Protein AF-A0A662LFG0-F1 (afdb_monomer_lite)

Sequence (454 aa):
MDWIDILSYNAMWDIWWRYSYVQKRLPGPRSDDVIPLHHCSAFVATGSATEDGGFVMGQNLWMPYFLIPAHAVFIDITPPKGHRILMEVTAGMIWSGTEWYINDAGLVVAETTLGVGPYQWGGTPSFIRIRKAVQYASSIDEFVSIMLENTNGAYSSDYLIADAKTNEVAILELGSEKWALKRTSDGFLGSCNYPWDESVAEELGAPQGWEHSCYPRYVRWQQLYEQYAGKINCQLGMAFLGDHYDTVEERINPCSHTLCGHVENASGYPHGSMDAKVVNRTMAARMETWARYGHSCGQPFLKEVHAKEHPEYAFPDLIDMIARPWTTFGAVDRFSVTAVGSEGEPLEGMEVVLKSLYTNLTYHMLTGSGGRAHHPAVQRGEYILEVEGPCGVHREFITVEGETHLTVRISSPEEGRLPGRILPWVAALLLVIVSLFAFKKKYIIGRFHPSRQR

Radius of gyration: 26.66 Å; chains: 1; bounding box: 80×74×69 Å

pLDDT: mean 88.91, std 15.44, range [36.12, 98.94]

Foldseek 3Di:
DDVCVLVCVQCVQVVVLVVQQVQVVDPDDGPCNPDPPWKKKKKKAAAQQAQVRWMKIKIFTKDFQLQQVQQPDWDWDDDPDFWIKIEGDRHSHPARVRAFIFTLLLKTKGKGFAARFAFAPPFDGQSVQQSCLRRHDSDPVSSVVSNLHRHRQGRQIFMWMAGLVQSKIKTWRGGRNDIDIDIDNHGMDIDIRARPDPVRCVRRVHDDAPVHLANQQVVVRVVLSVVRRNHDDQVVSLVQCLAQQRSVVRHRDQDCRGSFHDPCSVPVRRMTTAKMKMDTSVQSNQQKIKMKGGGSNQDKDCLVVSCVVCVVNSDPSRDIRGIDDIFMDGFWAKEKEFEAEPVRQGDFQKWKWWQAPPGRDIDIWTQHNRSMTIDHTDGFHKTWIWIDDPQAIDTDIDTDDHNYYYYDYGHHPVVPDDPDDPDPVVVVVVVVVVVVVVVVVVVVVPDDDDDDDD

Secondary structure (DSSP, 8-state):
--HHHHHHHHTHHHHHHHHHHHHTTSSS--GGGTS-----EEEEEEGGGBSSSS-EEEEE-EEEGGGGGGS-EEEEE--SSS--EEEEE-TT-SS-SS-EEEETTSEEEEEEE-------TTSBPHHHHHHHHHHH-SSHHHHHHHHTTTB-S-S-EEEEEEETTT--EEEEEE-SS-EEEEEESSEEEEESS---SHHHHHHHT---GGGSTTHHHHHHHHHHHHHHTTTB-HHHHHHHHT--EETTTTEE--STTSSS-BHHHHHS-SEEE-EEEEEEHHHHHTTEEEEEES-TT-PPB-HHHHHHH-GGG--TT---B-PPPPEEEE-EEEEEEEEE-TTS-B-TT-EEEEEESSSS-EEEEE--TTSEEEEEEEESEEEEEEEEETTEEEEEEEEE-SSEEEEEE---TTTT--SS---THHHHHHHHHHHHHHHHHHHHSS--------

Structure (mmCIF, N/CA/C/O backbone):
data_AF-A0A662LFG0-F1
#
_entry.id   AF-A0A662LFG0-F1
#
loop_
_atom_site.group_PDB
_atom_site.id
_atom_site.type_symbol
_atom_site.label_atom_id
_atom_site.label_alt_id
_atom_site.label_comp_id
_atom_site.label_asym_id
_atom_site.label_entity_id
_atom_site.label_seq_id
_atom_site.pdbx_PDB_ins_code
_atom_site.Cartn_x
_atom_site.Cartn_y
_atom_site.Cartn_z
_atom_site.occupancy
_atom_site.B_iso_or_equiv
_atom_site.auth_seq_id
_atom_site.auth_comp_id
_atom_site.auth_asym_id
_atom_site.auth_atom_id
_atom_site.pdbx_PDB_model_num
ATOM 1 N N . MET A 1 1 ? 15.861 -19.380 16.715 1.00 82.75 1 MET A N 1
ATOM 2 C CA . MET A 1 1 ? 15.470 -17.980 16.523 1.00 82.75 1 MET A CA 1
ATOM 3 C C . MET A 1 1 ? 16.110 -17.147 17.609 1.00 82.75 1 MET A C 1
ATOM 5 O O . MET A 1 1 ? 15.629 -17.137 18.738 1.00 82.75 1 MET A O 1
ATOM 9 N N . ASP A 1 2 ? 17.230 -16.525 17.271 1.00 92.94 2 ASP A N 1
ATOM 10 C CA . ASP A 1 2 ? 17.888 -15.493 18.067 1.00 92.94 2 ASP A CA 1
ATOM 11 C C . ASP A 1 2 ? 17.741 -14.109 17.398 1.00 92.94 2 ASP A C 1
ATOM 13 O O . ASP A 1 2 ? 16.938 -13.924 16.480 1.00 92.94 2 ASP A O 1
ATOM 17 N N . TRP A 1 3 ? 18.471 -13.101 17.882 1.00 92.12 3 TRP A N 1
ATOM 18 C CA . TRP A 1 3 ? 18.386 -11.747 17.329 1.00 92.12 3 TRP A CA 1
ATOM 19 C C . TRP A 1 3 ? 19.004 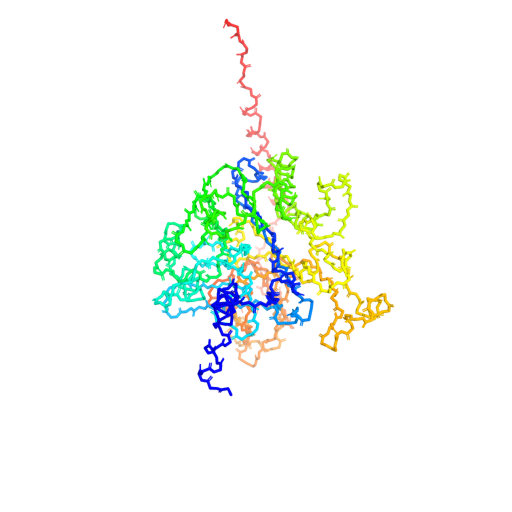-11.624 15.927 1.00 92.12 3 TRP A C 1
ATOM 21 O O . TRP A 1 3 ? 18.597 -10.736 15.177 1.00 92.12 3 TRP A O 1
ATOM 31 N N . ILE A 1 4 ? 19.954 -12.492 15.560 1.00 93.75 4 ILE A N 1
ATOM 32 C CA . ILE A 1 4 ? 20.572 -12.509 14.229 1.00 93.75 4 ILE A CA 1
ATOM 33 C C . ILE A 1 4 ? 19.552 -13.020 13.221 1.00 93.75 4 ILE A C 1
ATOM 35 O O . ILE A 1 4 ? 19.419 -12.423 12.154 1.00 93.75 4 ILE A O 1
ATOM 39 N N . ASP A 1 5 ? 18.797 -14.061 13.580 1.00 92.44 5 ASP A N 1
ATOM 40 C CA . ASP A 1 5 ? 17.709 -14.588 12.751 1.00 92.44 5 ASP A CA 1
ATOM 41 C C . ASP A 1 5 ? 16.665 -13.492 12.460 1.00 92.44 5 ASP A C 1
ATOM 43 O O . ASP A 1 5 ? 16.316 -13.242 11.306 1.00 92.44 5 ASP A O 1
ATOM 47 N N . ILE A 1 6 ? 16.219 -12.775 13.500 1.00 91.19 6 ILE A N 1
ATOM 48 C CA . ILE A 1 6 ? 15.218 -11.699 13.381 1.00 91.19 6 ILE A CA 1
ATOM 49 C C . ILE A 1 6 ? 15.753 -10.532 12.543 1.00 91.19 6 ILE A C 1
ATOM 51 O O . ILE A 1 6 ? 15.045 -10.017 11.673 1.00 91.19 6 ILE A O 1
ATOM 55 N N . LEU A 1 7 ? 16.993 -10.102 12.794 1.00 92.75 7 LEU A N 1
ATOM 56 C CA . LEU A 1 7 ? 17.610 -9.013 12.041 1.00 92.75 7 LEU A CA 1
ATOM 57 C C . LEU A 1 7 ? 17.792 -9.394 10.571 1.00 92.75 7 LEU A C 1
ATOM 59 O O . LEU A 1 7 ? 17.461 -8.599 9.698 1.00 92.75 7 LEU A O 1
ATOM 63 N N . SER A 1 8 ? 18.282 -10.603 10.299 1.00 92.75 8 SER A N 1
ATOM 64 C CA . SER A 1 8 ? 18.518 -11.090 8.936 1.00 92.75 8 SER A CA 1
ATOM 65 C C . SER A 1 8 ? 17.216 -11.205 8.154 1.00 92.75 8 SER A C 1
ATOM 67 O O . SER A 1 8 ? 17.176 -10.810 6.994 1.00 92.75 8 SER A O 1
ATOM 69 N N . TYR A 1 9 ? 16.140 -11.670 8.797 1.00 92.50 9 TYR A N 1
ATOM 70 C CA . TYR A 1 9 ? 14.821 -11.731 8.174 1.00 92.50 9 TYR A CA 1
ATOM 71 C C . TYR A 1 9 ? 14.293 -10.337 7.808 1.00 92.50 9 TYR A C 1
ATOM 73 O O . TYR A 1 9 ? 13.834 -10.116 6.693 1.00 92.50 9 TYR A O 1
ATOM 81 N N . ASN A 1 10 ? 14.432 -9.360 8.708 1.00 93.38 10 ASN A N 1
ATOM 82 C CA . ASN A 1 10 ? 14.012 -7.984 8.428 1.00 93.38 10 ASN A CA 1
ATOM 83 C C . ASN A 1 10 ? 14.906 -7.277 7.402 1.00 93.38 10 ASN A C 1
ATOM 85 O O . ASN A 1 10 ? 14.421 -6.423 6.670 1.00 93.38 10 ASN A O 1
ATOM 89 N N . ALA A 1 11 ? 16.183 -7.647 7.329 1.00 93.12 11 ALA A N 1
ATOM 90 C CA . ALA A 1 11 ? 17.140 -7.122 6.365 1.00 93.12 11 ALA A CA 1
ATOM 91 C C . ALA A 1 11 ? 17.169 -7.916 5.047 1.00 93.12 11 ALA A C 1
ATOM 93 O O . ALA A 1 11 ? 18.055 -7.676 4.231 1.00 93.12 11 ALA A O 1
ATOM 94 N N . MET A 1 12 ? 16.255 -8.869 4.826 1.00 90.44 12 MET A N 1
ATOM 95 C CA . MET A 1 12 ? 16.319 -9.795 3.689 1.00 90.44 12 MET A CA 1
ATOM 96 C C . MET A 1 12 ? 16.399 -9.064 2.342 1.00 90.44 12 MET A C 1
ATOM 98 O O . MET A 1 12 ? 17.257 -9.396 1.524 1.00 90.44 12 MET A O 1
ATOM 102 N N . TRP A 1 13 ? 15.577 -8.030 2.142 1.00 88.62 13 TRP A N 1
ATOM 103 C CA . TRP A 1 13 ? 15.586 -7.231 0.913 1.00 88.62 13 TRP A CA 1
ATOM 104 C C . TRP A 1 13 ? 16.875 -6.418 0.751 1.00 88.62 13 TRP A C 1
ATOM 106 O O . TRP A 1 13 ? 17.462 -6.403 -0.328 1.00 88.62 13 TRP A O 1
ATOM 116 N N . ASP A 1 14 ? 17.394 -5.832 1.831 1.00 91.88 14 ASP A N 1
ATOM 117 C CA . ASP A 1 14 ? 18.692 -5.146 1.835 1.00 91.88 14 ASP A CA 1
ATOM 118 C C . ASP A 1 14 ? 19.862 -6.096 1.516 1.00 91.88 14 ASP A C 1
ATOM 120 O O . ASP A 1 14 ? 20.763 -5.755 0.744 1.00 91.88 14 ASP A O 1
ATOM 124 N N . ILE A 1 15 ? 19.849 -7.306 2.084 1.00 91.19 15 ILE A N 1
ATOM 125 C CA . ILE A 1 15 ? 20.845 -8.353 1.820 1.00 91.19 15 ILE A CA 1
ATOM 126 C C . ILE A 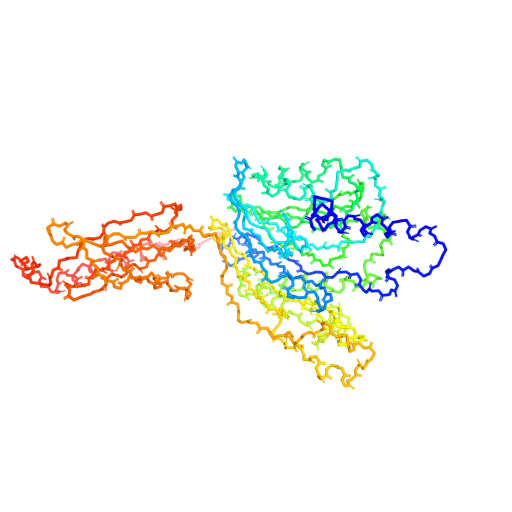1 15 ? 20.772 -8.787 0.355 1.00 91.19 15 ILE A C 1
ATOM 128 O O . ILE A 1 15 ? 21.816 -8.931 -0.286 1.00 91.19 15 ILE A O 1
ATOM 132 N N . TRP A 1 16 ? 19.561 -8.962 -0.179 1.00 88.19 16 TRP A N 1
ATOM 133 C CA . TRP A 1 16 ? 19.352 -9.300 -1.580 1.00 88.19 16 TRP A CA 1
ATOM 134 C C . TRP A 1 16 ? 19.852 -8.178 -2.502 1.00 88.19 16 TRP A C 1
ATOM 136 O O . TRP A 1 16 ? 20.639 -8.461 -3.398 1.00 88.19 16 TRP A O 1
ATOM 146 N N . TRP A 1 17 ? 19.548 -6.902 -2.226 1.00 89.25 17 TRP A N 1
ATOM 147 C CA . TRP A 1 17 ? 20.050 -5.763 -3.019 1.00 89.25 17 TRP A CA 1
ATOM 148 C C . TRP A 1 17 ? 21.576 -5.702 -3.038 1.00 89.25 17 TRP A C 1
ATOM 150 O O . TRP A 1 17 ? 22.200 -5.541 -4.090 1.00 89.25 17 TRP A O 1
ATOM 160 N N . ARG A 1 18 ? 22.192 -5.883 -1.866 1.00 89.88 18 ARG A N 1
ATOM 161 C CA . ARG A 1 18 ? 23.647 -5.967 -1.728 1.00 89.88 18 ARG A CA 1
ATOM 162 C C . ARG A 1 18 ? 24.216 -7.105 -2.575 1.00 89.88 18 ARG A C 1
ATOM 164 O O . ARG A 1 18 ? 25.237 -6.920 -3.238 1.00 89.88 18 ARG A O 1
ATOM 171 N N . TYR A 1 19 ? 23.592 -8.280 -2.528 1.00 88.75 19 TYR A N 1
ATOM 172 C CA . TYR A 1 19 ? 24.011 -9.436 -3.311 1.00 88.75 19 TYR A CA 1
ATOM 173 C C . TYR A 1 19 ? 23.875 -9.174 -4.816 1.00 88.75 19 TYR A C 1
ATOM 175 O O . TYR A 1 19 ? 24.855 -9.348 -5.537 1.00 88.75 19 TYR A O 1
ATOM 183 N N . SER A 1 20 ? 22.726 -8.672 -5.273 1.00 86.88 20 SER A N 1
ATOM 184 C CA . SER A 1 20 ? 22.457 -8.357 -6.680 1.00 86.88 20 SER A CA 1
ATOM 185 C C . SER A 1 20 ? 23.441 -7.319 -7.229 1.00 86.88 20 SER A C 1
ATOM 187 O O . SER A 1 20 ? 23.984 -7.489 -8.320 1.00 86.88 20 SER A O 1
ATOM 189 N N . TYR A 1 21 ? 23.784 -6.294 -6.443 1.00 87.56 21 TYR A N 1
ATOM 190 C CA . TYR A 1 21 ? 24.819 -5.323 -6.808 1.00 87.56 21 TYR A CA 1
ATOM 191 C C . TYR A 1 21 ? 26.202 -5.966 -7.015 1.00 87.56 21 TYR A C 1
ATOM 193 O O . TYR A 1 21 ? 26.910 -5.633 -7.969 1.00 87.56 21 TYR A O 1
ATOM 201 N N . VAL A 1 22 ? 26.601 -6.897 -6.140 1.00 88.25 22 VAL A N 1
ATOM 202 C CA . VAL A 1 22 ? 27.865 -7.638 -6.291 1.00 88.25 22 VAL A CA 1
ATOM 203 C C . VAL A 1 22 ? 27.798 -8.572 -7.499 1.00 88.25 22 VAL A C 1
ATOM 205 O O . VAL A 1 22 ? 28.734 -8.597 -8.298 1.00 88.25 22 VAL A O 1
ATOM 208 N N . GLN A 1 23 ? 26.696 -9.303 -7.671 1.00 84.88 23 GLN A N 1
ATOM 209 C CA . GLN A 1 23 ? 26.519 -10.264 -8.757 1.00 84.88 23 GLN A CA 1
ATOM 210 C C . GLN A 1 23 ? 26.557 -9.597 -10.134 1.00 84.88 23 GLN A C 1
ATOM 212 O O . GLN A 1 23 ? 27.215 -10.125 -11.027 1.00 84.88 23 GLN A O 1
ATOM 217 N N . LYS A 1 24 ? 25.966 -8.402 -10.298 1.00 79.56 24 LYS A N 1
ATOM 218 C CA . LYS A 1 24 ? 26.039 -7.610 -11.545 1.00 79.56 24 LYS A CA 1
ATOM 219 C C . LYS A 1 24 ? 27.476 -7.329 -12.018 1.00 79.56 24 LYS A C 1
ATOM 221 O O . LYS A 1 24 ? 27.676 -6.986 -13.181 1.00 79.56 24 LYS A O 1
ATOM 226 N N . ARG A 1 25 ? 28.475 -7.471 -11.138 1.00 80.88 25 ARG A N 1
ATOM 227 C CA . ARG A 1 25 ? 29.905 -7.236 -11.411 1.00 80.88 25 ARG A CA 1
ATOM 228 C C . ARG A 1 25 ? 30.736 -8.506 -11.552 1.00 80.88 25 ARG A C 1
ATOM 230 O O . ARG A 1 25 ? 31.921 -8.414 -11.865 1.00 80.88 25 ARG A O 1
ATOM 237 N N . LEU A 1 26 ? 30.149 -9.670 -11.297 1.00 82.81 26 LEU A N 1
ATOM 238 C CA . LEU A 1 26 ? 30.811 -10.957 -11.462 1.00 82.81 26 LEU A CA 1
ATOM 239 C C . LEU A 1 26 ? 30.478 -11.553 -12.841 1.00 82.81 26 LEU A C 1
ATOM 241 O O . LEU A 1 26 ? 29.394 -11.309 -13.371 1.00 82.81 26 LEU A O 1
ATOM 245 N N . PRO A 1 27 ? 31.389 -12.337 -13.447 1.00 75.12 27 PRO A N 1
ATOM 246 C CA . PRO A 1 27 ? 31.079 -13.082 -14.661 1.00 75.12 27 PRO A CA 1
ATOM 247 C C . PRO A 1 27 ? 30.119 -14.240 -14.344 1.00 75.12 27 PRO A C 1
ATOM 249 O O . PRO A 1 27 ? 30.369 -15.015 -13.422 1.00 75.12 27 PRO A O 1
ATOM 252 N N . GLY A 1 28 ? 29.048 -14.385 -15.125 1.00 69.69 28 GLY A N 1
ATOM 253 C CA . GLY A 1 28 ? 28.069 -15.467 -14.980 1.00 69.69 28 GLY A CA 1
ATOM 254 C C . GLY A 1 28 ? 26.625 -15.002 -15.194 1.00 69.69 28 GLY A C 1
ATOM 255 O O . GLY A 1 28 ? 26.400 -13.811 -15.412 1.00 69.69 28 GLY A O 1
ATOM 256 N N . PRO A 1 29 ? 25.653 -15.932 -15.155 1.00 61.69 29 PRO A N 1
ATOM 257 C CA . PRO A 1 29 ? 24.233 -15.590 -15.205 1.00 61.69 29 PRO A CA 1
ATOM 258 C C . PRO A 1 29 ? 23.835 -14.743 -13.987 1.00 61.69 29 PRO A C 1
ATOM 260 O O . PRO A 1 29 ? 24.298 -14.986 -12.863 1.00 61.69 29 PRO A O 1
ATOM 263 N N . ARG A 1 30 ? 22.997 -13.731 -14.212 1.00 64.69 30 ARG A N 1
ATOM 264 C CA . ARG A 1 30 ? 22.500 -12.818 -13.175 1.00 64.69 30 ARG A CA 1
ATOM 265 C C . ARG A 1 30 ? 21.244 -13.408 -12.534 1.00 64.69 30 ARG A C 1
ATOM 267 O O . ARG A 1 30 ? 20.523 -14.168 -13.170 1.00 64.69 30 ARG A O 1
ATOM 274 N N . SER A 1 31 ? 20.976 -13.088 -11.269 1.00 54.25 31 SER A N 1
ATOM 275 C CA . SER A 1 31 ? 19.734 -13.502 -10.595 1.00 54.25 31 SER A CA 1
ATOM 276 C C . SER A 1 31 ? 18.501 -12.905 -11.283 1.00 54.25 31 SER A C 1
ATOM 278 O O . SER A 1 31 ? 17.496 -13.594 -11.443 1.00 54.25 31 SER A O 1
ATOM 280 N N . ASP A 1 32 ? 18.639 -11.672 -11.774 1.00 53.41 32 ASP A N 1
ATOM 281 C CA . ASP A 1 32 ? 17.683 -10.930 -12.599 1.00 53.41 32 ASP A CA 1
ATOM 282 C C . ASP A 1 32 ? 17.308 -11.685 -13.896 1.00 53.41 32 ASP A C 1
ATOM 284 O O . ASP A 1 32 ? 16.218 -11.492 -14.428 1.00 53.41 32 ASP A O 1
ATOM 288 N N . ASP A 1 33 ? 18.193 -12.560 -14.400 1.00 47.72 33 ASP A N 1
ATOM 289 C CA . ASP A 1 33 ? 17.961 -13.359 -15.614 1.00 47.72 33 ASP A CA 1
ATOM 290 C C . ASP A 1 33 ? 17.062 -14.587 -15.346 1.00 47.72 33 ASP A C 1
ATOM 292 O O . ASP A 1 33 ? 16.637 -15.261 -16.285 1.00 47.72 33 ASP A O 1
ATOM 296 N N . VAL A 1 34 ? 16.804 -14.921 -14.072 1.00 43.06 34 VAL A N 1
ATOM 297 C CA . VAL A 1 34 ? 16.156 -16.180 -13.654 1.00 43.06 34 VAL A CA 1
ATOM 298 C C . VAL A 1 34 ? 14.804 -15.950 -12.974 1.00 43.06 34 VAL A C 1
ATOM 300 O O . VAL A 1 34 ? 13.914 -16.789 -13.101 1.00 43.06 34 VAL A O 1
ATOM 303 N N . ILE A 1 35 ? 14.623 -14.835 -12.262 1.00 49.53 35 ILE A N 1
ATOM 304 C CA . ILE A 1 35 ? 13.374 -14.503 -11.565 1.00 49.53 35 ILE A CA 1
ATOM 305 C C . ILE A 1 35 ? 12.967 -13.089 -11.989 1.00 49.53 35 ILE A C 1
ATOM 307 O O . ILE A 1 35 ? 13.732 -12.159 -11.722 1.00 49.53 35 ILE A O 1
ATOM 311 N N . PRO A 1 36 ? 11.792 -12.903 -12.626 1.00 51.81 36 PRO A N 1
ATOM 312 C CA . PRO A 1 36 ? 11.277 -11.574 -12.920 1.00 51.81 36 PRO A CA 1
ATOM 313 C C . PRO A 1 36 ? 11.254 -10.750 -11.633 1.00 51.81 36 PRO A C 1
ATOM 315 O O . PRO A 1 36 ? 10.663 -11.164 -10.634 1.00 51.81 36 PRO A O 1
ATOM 318 N N . LEU A 1 37 ? 11.961 -9.623 -11.655 1.00 56.41 37 LEU A N 1
ATOM 319 C CA . LEU A 1 37 ? 12.034 -8.693 -10.536 1.00 56.41 37 LEU A CA 1
ATOM 320 C C . LEU A 1 37 ? 10.623 -8.199 -10.193 1.00 56.41 37 LEU A C 1
ATOM 322 O O . LEU A 1 37 ? 9.792 -8.021 -11.078 1.00 56.41 37 LEU A O 1
ATOM 326 N N . HIS A 1 38 ? 10.355 -8.014 -8.903 1.00 59.72 38 HIS A N 1
ATOM 327 C CA . HIS A 1 38 ? 9.076 -7.560 -8.350 1.00 59.72 38 HIS A CA 1
ATOM 328 C C . HIS A 1 38 ? 8.440 -6.422 -9.167 1.00 59.72 38 HIS A C 1
ATOM 330 O O . HIS A 1 38 ? 9.122 -5.475 -9.562 1.00 59.72 38 HIS A O 1
ATOM 336 N N . HIS A 1 39 ? 7.128 -6.503 -9.417 1.00 76.81 39 HIS A N 1
ATOM 337 C CA . HIS A 1 39 ? 6.449 -5.607 -10.360 1.00 76.81 39 HIS A CA 1
ATOM 338 C C . HIS A 1 39 ? 5.152 -4.963 -9.826 1.00 76.81 39 HIS A C 1
ATOM 340 O O . HIS A 1 39 ? 4.113 -5.054 -10.459 1.00 76.81 39 HIS A O 1
ATOM 346 N N . CYS A 1 40 ? 5.168 -4.284 -8.682 1.00 93.81 40 CYS A N 1
ATOM 347 C CA . CYS A 1 40 ? 3.989 -3.595 -8.126 1.00 93.81 40 CYS A CA 1
ATOM 348 C C . CYS A 1 40 ? 3.353 -2.532 -9.062 1.00 93.81 40 CYS A C 1
ATOM 350 O O . CYS A 1 40 ? 3.989 -1.984 -9.960 1.00 93.81 40 CYS A O 1
ATOM 352 N N . SER A 1 41 ? 2.082 -2.182 -8.852 1.00 97.75 41 SER A N 1
ATOM 353 C CA . SER A 1 41 ? 1.436 -1.032 -9.512 1.00 97.75 41 SER A CA 1
ATOM 354 C C . SER A 1 41 ? 0.720 -0.163 -8.491 1.00 97.75 41 SER A C 1
ATOM 356 O O . SER A 1 41 ? 0.006 -0.677 -7.634 1.00 97.75 41 SER A O 1
ATOM 358 N N . ALA A 1 42 ? 0.890 1.156 -8.585 1.00 98.44 42 ALA A N 1
ATOM 359 C CA . ALA A 1 42 ? 0.317 2.102 -7.639 1.00 98.44 42 ALA A CA 1
ATOM 360 C C . ALA A 1 42 ? -0.089 3.422 -8.298 1.00 98.44 42 ALA A C 1
ATOM 362 O O . ALA A 1 42 ? 0.458 3.827 -9.323 1.00 98.44 42 ALA A O 1
ATOM 363 N N . PHE A 1 43 ? -1.029 4.124 -7.676 1.00 98.88 43 PHE A N 1
ATOM 364 C CA . PHE A 1 43 ? -1.408 5.473 -8.071 1.00 98.88 43 PHE A CA 1
ATOM 365 C C . PHE A 1 43 ? -1.846 6.305 -6.871 1.00 98.88 43 PHE A C 1
ATOM 367 O O . PHE A 1 43 ? -2.274 5.774 -5.843 1.00 98.88 43 PHE A O 1
ATOM 374 N N . VAL A 1 44 ? -1.811 7.622 -7.043 1.00 98.88 44 VAL A N 1
ATOM 375 C CA . VAL A 1 44 ? -2.446 8.580 -6.151 1.00 98.88 44 VAL A CA 1
ATOM 376 C C . VAL A 1 44 ? -3.043 9.742 -6.950 1.00 98.88 44 VAL A C 1
ATOM 378 O O . VAL A 1 44 ? -2.385 10.351 -7.789 1.00 98.88 44 VAL A O 1
ATOM 381 N N . ALA A 1 45 ? -4.315 10.038 -6.702 1.00 98.88 45 ALA A N 1
ATOM 382 C CA . ALA A 1 45 ? -5.076 11.124 -7.313 1.00 98.88 45 ALA A CA 1
ATOM 383 C C . ALA A 1 45 ? -5.567 12.086 -6.229 1.00 98.88 45 ALA A C 1
ATOM 385 O O . ALA A 1 45 ? -5.844 11.641 -5.120 1.00 98.88 45 ALA A O 1
ATOM 386 N N . THR A 1 46 ? -5.703 13.378 -6.522 1.00 98.88 46 THR A N 1
ATOM 387 C CA . THR A 1 46 ? -6.202 14.387 -5.571 1.00 98.88 46 THR A CA 1
ATOM 388 C C . THR A 1 46 ? -6.817 15.592 -6.291 1.00 98.88 46 THR A C 1
ATOM 390 O O . THR A 1 46 ? -6.627 15.773 -7.497 1.00 98.88 46 THR A O 1
ATOM 393 N N . GLY A 1 47 ? -7.548 16.433 -5.560 1.00 98.75 47 GLY A N 1
ATOM 394 C CA . GLY A 1 47 ? -8.129 17.667 -6.083 1.00 98.75 47 GLY A CA 1
ATOM 395 C C . GLY A 1 47 ? -9.141 17.400 -7.196 1.00 98.75 47 GLY A C 1
ATOM 396 O O . GLY A 1 47 ? -10.011 16.545 -7.067 1.00 98.75 47 GLY A O 1
ATOM 397 N N . SER A 1 48 ? -9.035 18.115 -8.313 1.00 98.56 48 SER A N 1
ATOM 398 C CA . SER A 1 48 ? -9.968 17.992 -9.439 1.00 98.56 48 SER A CA 1
ATOM 399 C C . SER A 1 48 ? -9.946 16.622 -10.125 1.00 98.56 48 SER A C 1
ATOM 401 O O . SER A 1 48 ? -10.835 16.335 -10.923 1.00 98.56 48 SER A O 1
ATOM 403 N N . ALA A 1 49 ? -8.972 15.758 -9.820 1.00 98.69 49 ALA A N 1
ATOM 404 C CA . ALA A 1 49 ? -8.929 14.394 -10.335 1.00 98.69 49 ALA A CA 1
ATOM 405 C C . ALA A 1 49 ? -9.952 13.460 -9.662 1.00 98.69 49 ALA A C 1
ATOM 407 O O . ALA A 1 49 ? -10.369 12.479 -10.284 1.00 98.69 49 ALA A O 1
ATOM 408 N N . THR A 1 50 ? -10.366 13.746 -8.425 1.00 98.81 50 THR A N 1
ATOM 409 C CA . THR A 1 50 ? -11.212 12.857 -7.616 1.00 98.81 50 THR A CA 1
ATOM 410 C C . THR A 1 50 ? -12.643 13.372 -7.483 1.00 98.81 50 THR A C 1
ATOM 412 O O . THR A 1 50 ? -12.926 14.548 -7.694 1.00 98.81 50 THR A O 1
ATOM 415 N N . GLU A 1 51 ? -13.570 12.467 -7.166 1.00 98.56 51 GLU A N 1
ATOM 416 C CA . GLU A 1 51 ? -15.009 12.764 -7.097 1.00 98.56 51 GLU A CA 1
ATOM 417 C C . GLU A 1 51 ? -15.366 13.788 -6.002 1.00 98.56 51 GLU A C 1
ATOM 419 O O . GLU A 1 51 ? -16.235 14.637 -6.205 1.00 98.56 51 GLU A O 1
ATOM 424 N N . ASP A 1 52 ? -14.698 13.725 -4.847 1.00 97.88 52 ASP A N 1
ATOM 425 C CA . ASP A 1 52 ? -14.967 14.573 -3.678 1.00 97.88 52 ASP A CA 1
ATOM 426 C C . ASP A 1 52 ? -13.871 15.623 -3.409 1.00 97.88 52 ASP A C 1
ATOM 428 O O . ASP A 1 52 ? -13.946 16.371 -2.431 1.00 97.88 52 ASP A O 1
ATOM 432 N N . GLY A 1 53 ? -12.854 15.694 -4.272 1.00 98.62 53 GLY A N 1
ATOM 433 C CA . GLY A 1 53 ? -11.688 16.559 -4.113 1.00 98.62 53 GLY A CA 1
ATOM 434 C C . GLY A 1 53 ? -10.638 16.046 -3.122 1.00 98.62 53 GLY A C 1
ATOM 435 O O . GLY A 1 53 ? -9.529 16.583 -3.087 1.00 98.62 53 GLY A O 1
ATOM 436 N N . GLY A 1 54 ? -10.949 15.029 -2.312 1.00 98.75 54 GLY A N 1
ATOM 437 C CA . GLY A 1 54 ? -10.008 14.369 -1.414 1.00 98.75 54 GLY A CA 1
ATOM 438 C C . GLY A 1 54 ? -9.145 13.358 -2.162 1.00 98.75 54 GLY A C 1
ATOM 439 O O . GLY A 1 54 ? -9.567 12.814 -3.180 1.00 98.75 54 GLY A O 1
ATOM 440 N N . PHE A 1 55 ? -7.930 13.089 -1.683 1.00 98.88 55 PHE A N 1
ATOM 441 C CA . PHE A 1 55 ? -7.083 12.121 -2.368 1.00 98.88 55 PHE A CA 1
ATOM 442 C C . PHE A 1 55 ? -7.686 10.708 -2.377 1.00 98.88 55 PHE A C 1
ATOM 444 O O . PHE A 1 55 ? -8.386 10.306 -1.442 1.00 98.88 55 PHE A O 1
ATOM 451 N N . VAL A 1 56 ? -7.340 9.940 -3.410 1.00 98.94 56 VAL A N 1
ATOM 452 C CA . VAL A 1 56 ? -7.546 8.492 -3.525 1.00 98.94 56 VAL A CA 1
ATOM 453 C C . VAL A 1 56 ? -6.216 7.869 -3.921 1.00 98.94 56 VAL A C 1
ATOM 455 O O . VAL A 1 56 ? -5.609 8.284 -4.904 1.00 98.94 56 VAL A O 1
ATOM 458 N N . MET A 1 57 ? -5.769 6.875 -3.166 1.00 98.88 57 MET A N 1
ATOM 459 C CA . MET A 1 57 ? -4.503 6.182 -3.374 1.00 98.88 57 MET A CA 1
ATOM 460 C C . MET A 1 57 ? -4.741 4.679 -3.419 1.00 98.88 57 MET A C 1
ATOM 462 O O . MET A 1 57 ? -5.559 4.167 -2.654 1.00 98.88 57 MET A O 1
ATOM 466 N N . GLY A 1 58 ? -4.028 3.966 -4.285 1.00 98.62 58 GLY A N 1
ATOM 467 C CA . GLY A 1 58 ? -4.091 2.511 -4.336 1.00 98.62 58 GLY A CA 1
ATOM 468 C C . GLY A 1 58 ? -2.783 1.875 -4.778 1.00 98.62 58 GLY A C 1
ATOM 469 O O . GLY A 1 58 ? -2.002 2.500 -5.491 1.00 98.62 58 GLY A O 1
ATOM 470 N N . GLN A 1 59 ? -2.553 0.638 -4.346 1.00 98.19 59 GLN A N 1
ATOM 471 C CA . GLN A 1 59 ? -1.389 -0.164 -4.717 1.00 98.19 59 GLN A CA 1
ATOM 472 C C . GLN A 1 59 ? -1.751 -1.653 -4.744 1.00 98.19 59 GLN A C 1
ATOM 474 O O . GLN A 1 59 ? -2.583 -2.110 -3.957 1.00 98.19 59 GLN A O 1
ATOM 479 N N . ASN A 1 60 ? -1.144 -2.402 -5.663 1.00 96.94 60 ASN A N 1
ATOM 480 C CA . ASN A 1 60 ? -1.119 -3.857 -5.632 1.00 96.94 60 ASN A CA 1
ATOM 481 C C . ASN A 1 60 ? 0.322 -4.370 -5.551 1.00 96.94 60 ASN A C 1
ATOM 483 O O . ASN A 1 60 ? 1.230 -3.859 -6.213 1.00 96.94 60 ASN A O 1
ATOM 487 N N . LEU A 1 61 ? 0.518 -5.389 -4.723 1.00 94.38 61 LEU A N 1
ATOM 488 C CA . LEU A 1 61 ? 1.788 -6.081 -4.568 1.00 94.38 61 LEU A CA 1
ATOM 489 C C . LEU A 1 61 ? 1.934 -7.146 -5.647 1.00 94.38 61 LEU A C 1
ATOM 491 O O . LEU A 1 61 ? 1.002 -7.927 -5.867 1.00 94.38 61 LEU A O 1
ATOM 495 N N . TRP A 1 62 ? 3.110 -7.225 -6.277 1.00 93.56 62 TRP A N 1
ATOM 496 C CA . TRP A 1 62 ? 3.451 -8.353 -7.142 1.00 93.56 62 TRP A CA 1
ATOM 497 C C . TRP A 1 62 ? 4.651 -9.129 -6.618 1.00 93.56 62 TRP A C 1
ATOM 499 O O . TRP A 1 62 ? 5.722 -8.567 -6.389 1.00 93.56 62 TRP A O 1
ATOM 509 N N . MET A 1 63 ? 4.472 -10.438 -6.490 1.00 91.00 63 MET A N 1
ATOM 510 C CA . MET A 1 63 ? 5.461 -11.375 -5.963 1.00 91.00 63 MET A CA 1
ATOM 511 C C . MET A 1 63 ? 5.222 -12.772 -6.562 1.00 91.00 63 MET A C 1
ATOM 513 O O . MET A 1 63 ? 4.159 -13.033 -7.137 1.00 91.00 63 MET A O 1
ATOM 517 N N . PRO A 1 64 ? 6.173 -13.709 -6.394 1.00 91.31 64 PRO A N 1
ATOM 518 C CA . PRO A 1 64 ? 5.917 -15.126 -6.621 1.00 91.31 64 PRO A CA 1
ATOM 519 C C . PRO A 1 64 ? 4.784 -15.663 -5.731 1.00 91.31 64 PRO A C 1
ATOM 521 O O . PRO A 1 64 ? 4.776 -15.439 -4.519 1.00 91.31 64 PRO A O 1
ATOM 524 N N . TYR A 1 65 ? 3.868 -16.451 -6.302 1.00 93.19 65 TYR A N 1
ATOM 525 C CA . TYR A 1 65 ? 2.645 -16.890 -5.609 1.00 93.19 65 TYR A CA 1
ATOM 526 C C . TYR A 1 65 ? 2.880 -17.788 -4.399 1.00 93.19 65 TYR A C 1
ATOM 528 O O . TYR A 1 65 ? 2.033 -17.841 -3.512 1.00 93.19 65 TYR A O 1
ATOM 536 N N . PHE A 1 66 ? 4.032 -18.447 -4.289 1.00 90.12 66 PHE A N 1
ATOM 537 C CA . PHE A 1 66 ? 4.369 -19.217 -3.088 1.00 90.12 66 PHE A CA 1
ATOM 538 C C . PHE A 1 66 ? 4.590 -18.326 -1.849 1.00 90.12 66 PHE A C 1
ATOM 540 O O . PHE A 1 66 ? 4.512 -18.817 -0.726 1.00 90.12 66 PHE A O 1
ATOM 547 N N . LEU A 1 67 ? 4.825 -17.018 -2.023 1.00 89.00 67 LEU A N 1
ATOM 548 C CA . LEU A 1 67 ? 4.980 -16.076 -0.910 1.00 89.00 67 LEU A CA 1
ATOM 549 C C . LEU A 1 67 ? 3.647 -15.552 -0.370 1.00 89.00 67 LEU A C 1
ATOM 551 O O . LEU A 1 67 ? 3.614 -14.996 0.729 1.00 89.00 67 LEU A O 1
ATOM 555 N N . ILE A 1 68 ? 2.536 -15.744 -1.088 1.00 87.94 68 ILE A N 1
ATOM 556 C CA . ILE A 1 68 ? 1.253 -15.139 -0.720 1.00 87.94 68 ILE A CA 1
ATOM 557 C C . ILE A 1 68 ? 0.800 -15.383 0.731 1.00 87.94 68 ILE A C 1
ATOM 559 O O . ILE A 1 68 ? 0.264 -14.447 1.328 1.00 87.94 68 ILE A O 1
ATOM 563 N N . PRO A 1 69 ? 1.013 -16.559 1.368 1.00 85.62 69 PRO A N 1
ATOM 564 C CA . PRO A 1 69 ? 0.544 -16.765 2.737 1.00 85.62 69 PRO A CA 1
ATOM 565 C C . PRO A 1 69 ? 1.260 -15.862 3.745 1.00 85.62 69 PRO A C 1
ATOM 567 O O . PRO A 1 69 ? 0.687 -15.530 4.780 1.00 85.62 69 PRO A O 1
ATOM 570 N N . ALA A 1 70 ? 2.501 -15.460 3.450 1.00 87.25 70 ALA A N 1
ATOM 571 C CA . ALA A 1 70 ? 3.289 -14.601 4.322 1.00 87.25 70 ALA A CA 1
ATOM 572 C C . ALA A 1 70 ? 2.872 -13.126 4.229 1.00 87.25 70 ALA A C 1
ATOM 574 O O . ALA A 1 70 ? 3.059 -12.403 5.201 1.00 87.25 70 ALA A O 1
ATOM 575 N N . HIS A 1 71 ? 2.288 -12.686 3.111 1.00 86.50 71 HIS A N 1
ATOM 576 C CA . HIS A 1 71 ? 1.969 -11.276 2.841 1.00 86.50 71 HIS A CA 1
ATOM 577 C C . HIS A 1 71 ? 0.507 -10.893 3.135 1.00 86.50 71 HIS A C 1
ATOM 579 O O . HIS A 1 71 ? 0.089 -9.779 2.863 1.00 86.50 71 HIS A O 1
ATOM 585 N N . ALA A 1 72 ? -0.284 -11.797 3.719 1.00 85.81 72 ALA A N 1
ATOM 586 C CA . ALA A 1 72 ? -1.709 -11.589 3.990 1.00 85.81 72 ALA A CA 1
ATOM 587 C C . ALA A 1 72 ? -1.994 -11.148 5.438 1.00 85.81 72 ALA A C 1
ATOM 589 O O . ALA A 1 72 ? -2.890 -11.689 6.094 1.00 85.81 72 ALA A O 1
ATOM 590 N N . VAL A 1 73 ? -1.208 -10.208 5.970 1.00 90.19 73 VAL A N 1
ATOM 591 C CA . VAL A 1 73 ? -1.299 -9.777 7.373 1.00 90.19 73 VAL A CA 1
ATOM 592 C C . VAL A 1 73 ? -1.322 -8.257 7.460 1.00 90.19 73 VAL A C 1
ATOM 594 O O . VAL A 1 73 ? -0.463 -7.587 6.903 1.00 90.19 73 VAL A O 1
ATOM 597 N N . PHE A 1 74 ? -2.270 -7.714 8.225 1.00 92.69 74 PHE A N 1
ATOM 598 C CA . PHE A 1 74 ? -2.227 -6.331 8.695 1.00 92.69 74 PHE A CA 1
ATOM 599 C C . PHE A 1 74 ? -1.839 -6.304 10.167 1.00 92.69 74 PHE A C 1
ATOM 601 O O . PHE A 1 74 ? -2.370 -7.082 10.964 1.00 92.69 74 PHE A O 1
ATOM 608 N N . ILE A 1 75 ? -0.946 -5.388 10.534 1.00 92.94 75 ILE A N 1
ATOM 609 C CA . ILE A 1 75 ? -0.633 -5.105 11.930 1.00 92.94 75 ILE A CA 1
ATOM 610 C C . ILE A 1 75 ? -0.843 -3.642 12.261 1.00 92.94 75 ILE A C 1
ATOM 612 O O . ILE A 1 75 ? -0.568 -2.742 11.472 1.00 92.94 75 ILE A O 1
ATOM 616 N N . ASP A 1 76 ? -1.325 -3.444 13.476 1.00 94.38 76 ASP A N 1
ATOM 617 C CA . ASP A 1 76 ? -1.591 -2.155 14.073 1.00 94.38 76 ASP A CA 1
ATOM 618 C C . ASP A 1 76 ? -0.704 -2.010 15.309 1.00 94.38 76 ASP A C 1
ATOM 620 O O . ASP A 1 76 ? -0.802 -2.781 16.269 1.00 94.38 76 ASP A O 1
ATOM 624 N N . ILE A 1 77 ? 0.233 -1.070 15.238 1.00 93.00 77 ILE A N 1
ATOM 625 C CA . ILE A 1 77 ? 1.284 -0.882 16.230 1.00 93.00 77 ILE A CA 1
ATOM 626 C C . ILE A 1 77 ? 1.163 0.514 16.823 1.00 93.00 77 ILE A C 1
ATOM 628 O O . ILE A 1 77 ? 1.324 1.506 16.115 1.00 93.00 77 ILE A O 1
ATOM 632 N N . THR A 1 78 ? 1.038 0.585 18.147 1.00 93.56 78 THR A N 1
ATOM 633 C CA . THR A 1 78 ? 1.238 1.814 18.926 1.00 93.56 78 THR A CA 1
ATOM 634 C C . THR A 1 78 ? 2.639 1.789 19.544 1.00 93.56 78 THR A C 1
ATOM 636 O O . THR A 1 78 ? 2.841 1.133 20.572 1.00 93.56 78 THR A O 1
ATOM 639 N N . PRO A 1 79 ? 3.647 2.435 18.931 1.00 94.69 79 PRO A N 1
ATOM 640 C CA . PRO A 1 79 ? 4.987 2.459 19.496 1.00 94.69 79 PRO A CA 1
ATOM 641 C C . PRO A 1 79 ? 5.041 3.369 20.738 1.00 94.69 79 PRO A C 1
ATOM 643 O O . PRO A 1 79 ? 4.279 4.326 20.839 1.00 94.69 79 PRO A O 1
ATOM 646 N N . PRO A 1 80 ? 5.994 3.160 21.667 1.00 96.06 80 PRO A N 1
ATOM 647 C CA . PRO A 1 80 ? 6.180 4.061 22.811 1.00 96.06 80 PRO A CA 1
ATOM 648 C C . PRO A 1 80 ? 6.583 5.497 22.432 1.00 96.06 80 PRO A C 1
ATOM 650 O O . PRO A 1 80 ? 6.523 6.395 23.269 1.00 96.06 80 PRO A O 1
ATOM 653 N N . LYS A 1 81 ? 7.083 5.700 21.206 1.00 97.06 81 LYS A N 1
ATOM 654 C CA . LYS A 1 81 ? 7.524 6.986 20.651 1.00 97.06 81 LYS A CA 1
ATOM 655 C C . LYS A 1 81 ? 7.201 7.049 19.162 1.00 97.06 81 LYS A C 1
ATOM 657 O O . LYS A 1 81 ? 7.424 6.064 18.457 1.00 97.06 81 LYS A O 1
ATOM 662 N N . GLY A 1 82 ? 6.801 8.226 18.696 1.00 97.88 82 GLY A N 1
ATOM 663 C CA . GLY A 1 82 ? 6.338 8.434 17.327 1.00 97.88 82 GLY A CA 1
ATOM 664 C C . GLY A 1 82 ? 4.856 8.094 17.175 1.00 97.88 82 GLY A C 1
ATOM 665 O O . GLY A 1 82 ? 4.133 7.982 18.162 1.00 97.88 82 GLY A O 1
ATOM 666 N N . HIS A 1 83 ? 4.451 7.941 15.927 1.00 98.19 83 HIS A N 1
ATOM 667 C CA . HIS A 1 83 ? 3.088 7.748 15.457 1.00 98.19 83 HIS A CA 1
ATOM 668 C C . HIS A 1 83 ? 2.669 6.281 15.509 1.00 98.19 83 HIS A C 1
ATOM 670 O O . HIS A 1 83 ? 3.482 5.379 15.265 1.00 98.19 83 HIS A O 1
ATOM 676 N N . ARG A 1 84 ? 1.389 6.031 15.805 1.00 97.00 84 ARG A N 1
ATOM 677 C CA . ARG A 1 84 ? 0.757 4.720 15.595 1.00 97.00 84 ARG A CA 1
ATOM 678 C C . ARG A 1 84 ? 0.770 4.385 14.108 1.00 97.00 84 ARG A C 1
ATOM 680 O O . ARG A 1 84 ? 0.633 5.278 13.279 1.00 97.00 84 ARG A O 1
ATOM 687 N N . ILE A 1 85 ? 0.928 3.110 13.761 1.00 97.00 85 ILE A N 1
ATOM 688 C CA . ILE A 1 85 ? 1.046 2.652 12.371 1.00 97.00 85 ILE A CA 1
ATOM 689 C C . ILE A 1 85 ? 0.129 1.457 12.149 1.00 97.00 85 ILE A C 1
ATOM 691 O O . ILE A 1 85 ? 0.279 0.437 12.819 1.00 97.00 85 ILE A O 1
ATOM 695 N N . LEU A 1 86 ? -0.756 1.573 11.165 1.00 96.56 86 LEU A N 1
ATOM 696 C CA . LEU A 1 86 ? -1.424 0.452 10.519 1.00 96.56 86 LEU A CA 1
ATOM 697 C C . LEU A 1 86 ? -0.642 0.111 9.251 1.00 96.56 86 LEU A C 1
ATOM 699 O O . LEU A 1 86 ? -0.380 0.996 8.440 1.00 96.56 86 LEU A O 1
ATOM 703 N N . MET A 1 87 ? -0.270 -1.148 9.056 1.00 95.69 87 MET A N 1
ATOM 704 C CA . MET A 1 87 ? 0.446 -1.552 7.848 1.00 95.69 87 MET A CA 1
ATOM 705 C C . MET A 1 87 ? 0.133 -2.978 7.440 1.00 95.69 87 MET A C 1
ATOM 707 O O . MET A 1 87 ? -0.074 -3.841 8.295 1.00 95.69 87 MET A O 1
ATOM 711 N N . GLU A 1 88 ? 0.150 -3.217 6.135 1.00 94.69 88 GLU A N 1
ATOM 712 C CA . GLU A 1 88 ? 0.329 -4.568 5.615 1.00 94.69 88 GLU A CA 1
ATOM 713 C C . GLU A 1 88 ? 1.750 -5.022 5.932 1.00 94.69 88 GLU A C 1
ATOM 715 O O . GLU A 1 88 ? 2.683 -4.216 5.921 1.00 94.69 88 GLU A O 1
ATOM 720 N N . VAL A 1 89 ? 1.934 -6.294 6.255 1.00 91.88 89 VAL A N 1
ATOM 721 C CA . VAL A 1 89 ? 3.228 -6.816 6.664 1.00 91.88 89 VAL A CA 1
ATOM 722 C C . VAL A 1 89 ? 3.445 -8.229 6.163 1.00 91.88 89 VAL A C 1
ATOM 724 O O . VAL A 1 89 ? 2.562 -9.085 6.211 1.00 91.88 89 VAL A O 1
ATOM 727 N N . THR A 1 90 ? 4.680 -8.497 5.764 1.00 91.00 90 THR A N 1
ATOM 728 C CA . THR A 1 90 ? 5.173 -9.865 5.673 1.00 91.00 90 THR A CA 1
ATOM 729 C C . THR A 1 90 ? 5.292 -10.440 7.082 1.00 91.00 90 THR A C 1
ATOM 731 O O . THR A 1 90 ? 6.010 -9.891 7.920 1.00 91.00 90 THR A O 1
ATOM 734 N N . ALA A 1 91 ? 4.606 -11.545 7.367 1.00 89.19 91 ALA A N 1
ATOM 735 C CA . ALA A 1 91 ? 4.557 -12.157 8.690 1.00 89.19 91 ALA A CA 1
ATOM 736 C C . ALA A 1 91 ? 5.960 -12.281 9.318 1.00 89.19 91 ALA A C 1
ATOM 738 O O . ALA A 1 91 ? 6.872 -12.863 8.730 1.00 89.19 91 ALA A O 1
ATOM 739 N N . GLY A 1 92 ? 6.134 -11.715 10.517 1.00 87.44 92 GLY A N 1
ATOM 740 C CA . GLY A 1 92 ? 7.405 -11.696 11.254 1.00 87.44 92 GLY A CA 1
ATOM 741 C C . GLY A 1 92 ? 8.304 -10.476 11.002 1.00 87.44 92 GLY A C 1
ATOM 742 O O . GLY A 1 92 ? 9.285 -10.300 11.728 1.00 87.44 92 GLY A O 1
ATOM 743 N N . MET A 1 93 ? 7.988 -9.618 10.027 1.00 91.50 93 MET A N 1
ATOM 744 C CA . MET A 1 93 ? 8.702 -8.356 9.825 1.00 91.50 93 MET A CA 1
ATOM 745 C C . MET A 1 93 ? 8.178 -7.253 10.759 1.00 91.50 93 MET A C 1
ATOM 747 O O . MET A 1 93 ? 7.009 -7.224 11.140 1.00 91.50 93 MET A O 1
ATOM 751 N N . ILE A 1 94 ? 9.063 -6.330 11.145 1.00 90.88 94 ILE A N 1
ATOM 752 C CA . ILE A 1 94 ? 8.750 -5.131 11.951 1.00 90.88 94 ILE A CA 1
ATOM 753 C C . ILE A 1 94 ? 8.525 -3.879 11.087 1.00 90.88 94 ILE A C 1
ATOM 755 O O . ILE A 1 94 ? 8.420 -2.762 11.591 1.00 90.88 94 ILE A O 1
ATOM 759 N N . TRP A 1 95 ? 8.468 -4.084 9.779 1.00 92.88 95 TRP A N 1
ATOM 760 C CA . TRP A 1 95 ? 8.165 -3.147 8.705 1.00 92.88 95 TRP A CA 1
ATOM 761 C C . TRP A 1 95 ? 7.364 -3.922 7.647 1.00 92.88 95 TRP A C 1
ATOM 763 O O . TRP A 1 95 ? 7.188 -5.126 7.803 1.00 92.88 95 TRP A O 1
ATOM 773 N N . SER A 1 96 ? 6.849 -3.270 6.608 1.00 90.69 96 SER A N 1
ATOM 774 C CA . SER A 1 96 ? 5.922 -3.922 5.676 1.00 90.69 96 SER A CA 1
ATOM 775 C C . SER A 1 96 ? 6.585 -5.002 4.803 1.00 90.69 96 SER A C 1
ATOM 777 O O . SER A 1 96 ? 6.072 -6.123 4.712 1.00 90.69 96 SER A O 1
ATOM 779 N N . GLY A 1 97 ? 7.728 -4.690 4.179 1.00 83.00 97 GLY A N 1
ATOM 780 C CA . GLY A 1 97 ? 8.421 -5.574 3.230 1.00 83.00 97 GLY A CA 1
ATOM 781 C C . GLY A 1 97 ? 7.666 -5.823 1.912 1.00 83.00 97 GLY A C 1
ATOM 782 O O . GLY A 1 97 ? 8.005 -6.774 1.214 1.00 83.00 97 GLY A O 1
ATOM 783 N N . THR A 1 98 ? 6.617 -5.036 1.658 1.00 75.81 98 THR A N 1
ATOM 784 C CA . THR A 1 98 ? 5.648 -5.041 0.530 1.00 75.81 98 THR A CA 1
ATOM 785 C C . THR A 1 98 ? 5.097 -3.621 0.282 1.00 75.81 98 THR A C 1
ATOM 787 O O . THR A 1 98 ? 4.718 -3.267 -0.831 1.00 75.81 98 THR A O 1
ATOM 790 N N . GLU A 1 99 ? 5.101 -2.829 1.367 1.00 83.50 99 GLU A N 1
ATOM 791 C CA . GLU A 1 99 ? 4.922 -1.385 1.529 1.00 83.50 99 GLU A CA 1
ATOM 792 C C . GLU A 1 99 ? 3.507 -0.869 1.297 1.00 83.50 99 GLU A C 1
ATOM 794 O O . GLU A 1 99 ? 3.187 -0.245 0.288 1.00 83.50 99 GLU A O 1
ATOM 799 N N . TRP A 1 100 ? 2.699 -1.015 2.348 1.00 96.94 100 TRP A N 1
ATOM 800 C CA . TRP A 1 100 ? 1.488 -0.233 2.572 1.00 96.94 100 TRP A CA 1
ATOM 801 C C . TRP A 1 100 ? 1.397 0.202 4.036 1.00 96.94 100 TRP A C 1
ATOM 803 O O . TRP A 1 100 ? 1.308 -0.642 4.930 1.00 96.94 100 TRP A O 1
ATOM 813 N N . TYR A 1 101 ? 1.399 1.510 4.293 1.00 97.94 101 TYR A N 1
ATOM 814 C CA . TYR A 1 101 ? 1.378 2.086 5.640 1.00 97.94 101 TYR A CA 1
ATOM 815 C C . TYR A 1 101 ? 0.357 3.213 5.751 1.00 97.94 101 TYR A C 1
ATOM 817 O O . TYR A 1 101 ? 0.195 4.006 4.826 1.00 97.94 101 TYR A O 1
ATOM 825 N N . ILE A 1 102 ? -0.253 3.336 6.926 1.00 98.38 102 ILE A N 1
ATOM 826 C CA . ILE A 1 102 ? -1.006 4.510 7.362 1.00 98.38 102 ILE A CA 1
ATOM 827 C C . ILE A 1 102 ? -0.572 4.844 8.787 1.00 98.38 102 ILE A C 1
ATOM 829 O O . ILE A 1 102 ? -0.585 3.960 9.646 1.00 98.38 102 ILE A O 1
ATOM 833 N N . ASN A 1 103 ? -0.202 6.094 9.059 1.00 98.31 103 ASN A N 1
ATOM 834 C CA . ASN A 1 103 ? 0.110 6.543 10.417 1.00 98.31 103 ASN A CA 1
ATOM 835 C C . ASN A 1 103 ? -0.958 7.490 10.990 1.00 98.31 103 ASN A C 1
ATOM 837 O O . ASN A 1 103 ? -1.751 8.072 10.249 1.00 98.31 103 ASN A O 1
ATOM 841 N N . ASP A 1 104 ? -1.000 7.645 12.316 1.00 97.25 104 ASP A N 1
ATOM 842 C CA . ASP A 1 104 ? -1.985 8.514 12.990 1.00 97.25 104 ASP A CA 1
ATOM 843 C C . ASP A 1 104 ? -1.751 10.021 12.769 1.00 97.25 104 ASP A C 1
ATOM 845 O O . ASP A 1 104 ? -2.635 10.828 13.057 1.00 97.25 104 ASP A O 1
ATOM 849 N N . ALA A 1 105 ? -0.621 10.414 12.171 1.00 98.06 105 ALA A N 1
ATOM 850 C CA . ALA A 1 105 ? -0.411 11.766 11.658 1.00 98.06 105 ALA A CA 1
ATOM 851 C C . ALA A 1 105 ? -1.120 12.030 10.316 1.00 98.06 105 ALA A C 1
ATOM 853 O O . ALA A 1 105 ? -1.124 13.177 9.854 1.00 98.06 105 ALA A O 1
ATOM 854 N N . GLY A 1 106 ? -1.723 10.999 9.713 1.00 97.75 106 GLY A N 1
ATOM 855 C CA . GLY A 1 106 ? -2.491 11.072 8.474 1.00 97.75 106 GLY A CA 1
ATOM 856 C C . GLY A 1 106 ? -1.679 10.826 7.202 1.00 97.75 106 GLY A C 1
ATOM 857 O O . GLY A 1 106 ? -2.177 11.147 6.123 1.00 97.75 106 GLY A O 1
ATOM 858 N N . LEU A 1 107 ? -0.458 10.287 7.301 1.00 98.69 107 LEU A N 1
ATOM 859 C CA . LEU A 1 107 ? 0.319 9.879 6.129 1.00 98.69 107 LEU A CA 1
ATOM 860 C C . LEU A 1 107 ? -0.081 8.478 5.675 1.00 98.69 107 LEU A C 1
ATOM 862 O O . LEU A 1 107 ? -0.107 7.548 6.481 1.00 98.69 107 LEU A O 1
ATOM 866 N N . VAL A 1 108 ? -0.318 8.331 4.375 1.00 98.81 108 VAL A N 1
ATOM 867 C CA . VAL A 1 108 ? -0.393 7.044 3.676 1.00 98.81 108 VAL A CA 1
ATOM 868 C C . VAL A 1 108 ? 0.868 6.892 2.841 1.00 98.81 108 VAL A C 1
ATOM 870 O O . VAL A 1 108 ? 1.256 7.840 2.159 1.00 98.81 108 VAL A O 1
ATOM 873 N N . VAL A 1 109 ? 1.499 5.720 2.885 1.00 98.69 109 VAL A N 1
ATOM 874 C CA . VAL A 1 109 ? 2.716 5.429 2.119 1.00 98.69 109 VAL A CA 1
ATOM 875 C C . VAL A 1 109 ? 2.588 4.082 1.423 1.00 98.69 109 VAL A C 1
ATOM 877 O O . VAL A 1 109 ? 2.219 3.096 2.061 1.00 98.69 109 VAL A O 1
ATOM 880 N N . ALA A 1 110 ? 2.947 4.038 0.142 1.00 97.75 110 ALA A N 1
ATOM 881 C CA . ALA A 1 110 ? 3.152 2.804 -0.607 1.00 97.75 110 ALA A CA 1
ATOM 882 C C . ALA A 1 110 ? 4.415 2.886 -1.465 1.00 97.75 110 ALA A C 1
ATOM 884 O O . ALA A 1 110 ? 5.005 3.961 -1.586 1.00 97.75 110 ALA A O 1
ATOM 885 N N . GLU A 1 111 ? 4.820 1.777 -2.079 1.00 95.19 111 GLU A N 1
ATOM 886 C CA . GLU A 1 111 ? 5.943 1.773 -3.018 1.00 95.19 111 GLU A CA 1
ATOM 887 C C . GLU A 1 111 ? 5.665 0.994 -4.307 1.00 95.19 111 GLU A C 1
ATOM 889 O O . GLU A 1 111 ? 4.777 0.135 -4.361 1.00 95.19 111 GLU A O 1
ATOM 894 N N . THR A 1 112 ? 6.459 1.289 -5.338 1.00 95.94 112 THR A N 1
ATOM 895 C CA . THR A 1 112 ? 6.779 0.305 -6.374 1.00 95.94 112 THR A CA 1
ATOM 896 C C . THR A 1 112 ? 8.287 0.254 -6.611 1.00 95.94 112 THR A C 1
ATOM 898 O O . THR A 1 112 ? 8.943 1.284 -6.795 1.00 95.94 112 THR A O 1
ATOM 901 N N . THR A 1 113 ? 8.837 -0.959 -6.595 1.00 94.06 113 THR A N 1
ATOM 902 C CA . THR A 1 113 ? 10.287 -1.160 -6.596 1.00 94.06 113 THR A CA 1
ATOM 903 C C . THR A 1 113 ? 10.915 -0.852 -7.952 1.00 94.06 113 THR A C 1
ATOM 905 O O . THR A 1 113 ? 10.371 -1.208 -8.993 1.00 94.06 113 THR A O 1
ATOM 908 N N . LEU A 1 114 ? 12.085 -0.230 -7.968 1.00 92.75 114 LEU A N 1
ATOM 909 C CA . LEU A 1 114 ? 12.876 0.029 -9.169 1.00 92.75 114 LEU A CA 1
ATOM 910 C C . LEU A 1 114 ? 14.026 -0.984 -9.299 1.00 92.75 114 LEU A C 1
ATOM 912 O O . LEU A 1 114 ? 14.107 -1.993 -8.599 1.00 92.75 114 LEU A O 1
ATOM 916 N N . GLY A 1 115 ? 14.925 -0.728 -10.248 1.00 88.00 115 GLY A N 1
ATOM 917 C CA . GLY A 1 115 ? 16.107 -1.551 -10.477 1.00 88.00 115 GLY A CA 1
ATOM 918 C C . GLY A 1 115 ? 17.166 -1.460 -9.371 1.00 88.00 115 GLY A C 1
ATOM 919 O O . GLY A 1 115 ? 17.159 -0.592 -8.502 1.00 88.00 115 GLY A O 1
ATOM 920 N N . VAL A 1 116 ? 18.141 -2.369 -9.438 1.00 89.19 116 VAL A N 1
ATOM 921 C CA . VAL A 1 116 ? 19.311 -2.367 -8.545 1.00 89.19 116 VAL A CA 1
ATOM 922 C C . VAL A 1 116 ? 20.374 -1.399 -9.067 1.00 89.19 116 VAL A C 1
ATOM 924 O O . VAL A 1 116 ? 20.994 -1.688 -10.098 1.00 89.19 116 VAL A O 1
ATOM 927 N N . GLY A 1 117 ? 20.603 -0.311 -8.329 1.00 88.81 117 GLY A N 1
ATOM 928 C CA . GLY A 1 117 ? 21.662 0.676 -8.557 1.00 88.81 117 GLY A CA 1
ATOM 929 C C . GLY A 1 117 ? 22.923 0.455 -7.707 1.00 88.81 117 GLY A C 1
ATOM 930 O O . GLY A 1 117 ? 23.158 -0.643 -7.186 1.00 88.81 117 GLY A O 1
ATOM 931 N N . PRO A 1 118 ? 23.778 1.485 -7.572 1.00 90.62 118 PRO A N 1
ATOM 932 C CA . PRO A 1 118 ? 24.926 1.478 -6.672 1.00 90.62 118 PRO A CA 1
ATOM 933 C C . PRO A 1 118 ? 24.597 1.151 -5.203 1.00 90.62 118 PRO A C 1
ATOM 935 O O . PRO A 1 118 ? 23.674 1.696 -4.614 1.00 90.62 118 PRO A O 1
ATOM 938 N N . TYR A 1 119 ? 25.395 0.296 -4.558 1.00 92.00 119 TYR A N 1
ATOM 939 C CA . TYR A 1 119 ? 25.241 -0.002 -3.128 1.00 92.00 119 TYR A CA 1
ATOM 940 C C . TYR A 1 119 ? 26.298 0.713 -2.274 1.00 92.00 119 TYR A C 1
ATOM 942 O O . TYR A 1 119 ? 27.502 0.570 -2.522 1.00 92.00 119 TYR A O 1
ATOM 950 N N . GLN A 1 120 ? 25.864 1.419 -1.226 1.00 91.62 120 GLN A N 1
ATOM 951 C CA . GLN A 1 120 ? 26.734 2.101 -0.265 1.00 91.62 120 GLN A CA 1
ATOM 952 C C . GLN A 1 120 ? 26.860 1.297 1.038 1.00 91.62 120 GLN A C 1
ATOM 954 O O . GLN A 1 120 ? 25.937 1.200 1.844 1.00 91.62 120 GLN A O 1
ATOM 959 N N . TRP A 1 121 ? 28.048 0.744 1.284 1.00 90.50 121 TRP A N 1
ATOM 960 C CA . TRP A 1 121 ? 28.317 -0.186 2.391 1.00 90.50 121 TRP A CA 1
ATOM 961 C C . TRP A 1 121 ? 28.102 0.378 3.800 1.00 90.50 121 TRP A C 1
ATOM 963 O O . TRP A 1 121 ? 27.772 -0.382 4.706 1.00 90.50 121 TRP A O 1
ATOM 973 N N . GLY A 1 122 ? 28.315 1.684 3.985 1.00 91.31 122 GLY A N 1
ATOM 974 C CA . GLY A 1 122 ? 28.115 2.383 5.260 1.00 91.31 122 GLY A CA 1
ATOM 975 C C . GLY A 1 122 ? 26.754 3.072 5.393 1.00 91.31 122 GLY A C 1
ATOM 976 O O . GLY A 1 122 ? 26.519 3.752 6.392 1.00 91.31 122 GLY A O 1
ATOM 977 N N . GLY A 1 123 ? 25.884 2.938 4.389 1.00 94.62 123 GLY A N 1
ATOM 978 C CA . GLY A 1 123 ? 24.560 3.544 4.406 1.00 94.62 123 GLY A CA 1
ATOM 979 C C . GLY A 1 123 ? 23.595 2.820 5.346 1.00 94.62 123 GLY A C 1
ATOM 980 O O . GLY A 1 123 ? 23.781 1.659 5.717 1.00 94.62 123 GLY A O 1
ATOM 981 N N . THR A 1 124 ? 22.528 3.515 5.707 1.00 96.38 124 THR A N 1
ATOM 982 C CA . THR A 1 124 ? 21.407 3.017 6.495 1.00 96.38 124 THR A CA 1
ATOM 983 C C . THR A 1 124 ? 20.511 2.117 5.631 1.00 9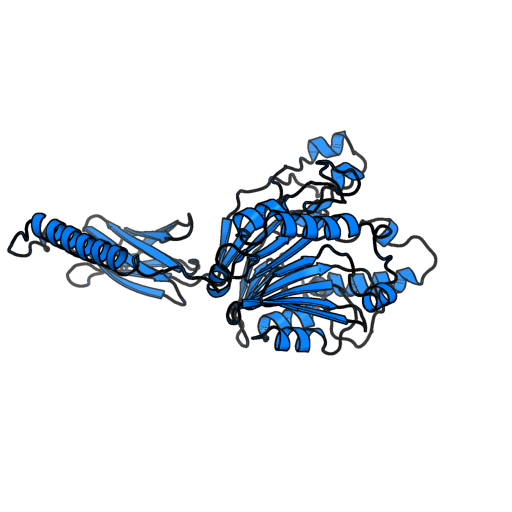6.38 124 THR A C 1
ATOM 985 O O . THR A 1 124 ? 20.006 2.580 4.601 1.00 96.38 124 THR A O 1
ATOM 988 N N . PRO A 1 125 ? 20.260 0.866 6.062 1.00 94.94 125 PRO A N 1
ATOM 989 C CA . PRO A 1 125 ? 19.347 -0.057 5.397 1.00 94.94 125 PRO A CA 1
ATOM 990 C C . PRO A 1 125 ? 17.959 0.512 5.111 1.00 94.94 125 PRO A C 1
ATOM 992 O O . PRO A 1 125 ? 17.410 1.274 5.915 1.00 94.94 125 PRO A O 1
ATOM 995 N N . SER A 1 126 ? 17.375 0.092 3.991 1.00 94.12 126 SER A N 1
ATOM 996 C CA . SER A 1 126 ? 16.057 0.535 3.532 1.00 94.12 126 SER A CA 1
ATOM 997 C C . SER A 1 126 ? 14.972 0.288 4.579 1.00 94.12 126 SER A C 1
ATOM 999 O O . SER A 1 126 ? 14.249 1.222 4.930 1.00 94.12 126 SER A O 1
ATOM 1001 N N . PHE A 1 127 ? 14.945 -0.905 5.187 1.00 94.12 127 PHE A N 1
ATOM 1002 C CA . PHE A 1 127 ? 13.944 -1.263 6.192 1.00 94.12 127 PHE A CA 1
ATOM 1003 C C . PHE A 1 127 ? 14.000 -0.370 7.440 1.00 94.12 127 PHE A C 1
ATOM 1005 O O . PHE A 1 127 ? 12.970 -0.077 8.048 1.00 94.12 127 PHE A O 1
ATOM 1012 N N . ILE A 1 128 ? 15.195 0.105 7.817 1.00 96.06 128 ILE A N 1
ATOM 1013 C CA . ILE A 1 128 ? 15.375 1.035 8.940 1.00 96.06 128 ILE A CA 1
ATOM 1014 C C . ILE A 1 128 ? 14.852 2.417 8.553 1.00 96.06 128 ILE A C 1
ATOM 1016 O O . ILE A 1 128 ? 14.132 3.033 9.342 1.00 96.06 128 ILE A O 1
ATOM 1020 N N . ARG A 1 129 ? 15.195 2.901 7.351 1.00 96.75 129 ARG A N 1
ATOM 1021 C CA . ARG A 1 129 ? 14.766 4.217 6.854 1.00 96.75 129 ARG A CA 1
ATOM 1022 C C . ARG A 1 129 ? 13.250 4.292 6.732 1.00 96.75 129 ARG A C 1
ATOM 1024 O O . ARG A 1 129 ? 12.657 5.163 7.363 1.00 96.75 129 ARG A O 1
ATOM 1031 N N . ILE A 1 130 ? 12.620 3.348 6.028 1.00 96.75 130 ILE A N 1
ATOM 1032 C CA . ILE A 1 130 ? 11.164 3.354 5.843 1.00 96.75 130 ILE A CA 1
ATOM 1033 C C . ILE A 1 130 ? 10.437 3.195 7.173 1.00 96.75 130 ILE A C 1
ATOM 1035 O O . ILE A 1 130 ? 9.522 3.964 7.456 1.00 96.75 130 ILE A O 1
ATOM 1039 N N . ARG A 1 131 ? 10.895 2.290 8.054 1.00 96.06 131 ARG A N 1
ATOM 1040 C CA . ARG A 1 131 ? 10.291 2.124 9.379 1.00 96.06 131 ARG A CA 1
ATOM 1041 C C . ARG A 1 131 ? 10.395 3.397 10.221 1.00 96.06 131 ARG A C 1
ATOM 1043 O O . ARG A 1 131 ? 9.429 3.761 10.888 1.00 96.06 131 ARG A O 1
ATOM 1050 N N . LYS A 1 132 ? 11.543 4.083 10.194 1.00 97.69 132 LYS A N 1
ATOM 1051 C CA . LYS A 1 132 ? 11.737 5.377 10.868 1.00 97.69 132 LYS A CA 1
ATOM 1052 C C . LYS A 1 132 ? 10.836 6.450 10.252 1.00 97.69 132 LYS A C 1
ATOM 1054 O O . LYS A 1 132 ? 10.195 7.180 10.999 1.00 97.69 132 LYS A O 1
ATOM 1059 N N . ALA A 1 133 ? 10.754 6.523 8.925 1.00 98.12 133 ALA A N 1
ATOM 1060 C CA . ALA A 1 133 ? 9.962 7.523 8.221 1.00 98.12 133 ALA A CA 1
ATOM 1061 C C . ALA A 1 133 ? 8.475 7.396 8.570 1.00 98.12 133 ALA A C 1
ATOM 1063 O O . ALA A 1 133 ? 7.892 8.348 9.074 1.00 98.12 133 ALA A O 1
ATOM 1064 N N . VAL A 1 134 ? 7.878 6.208 8.432 1.00 97.44 134 VAL A N 1
ATOM 1065 C CA . VAL A 1 134 ? 6.446 6.013 8.736 1.00 97.44 134 VAL A CA 1
ATOM 1066 C C . VAL A 1 134 ? 6.123 6.197 10.222 1.00 97.44 134 VAL A C 1
ATOM 1068 O O . VAL A 1 134 ? 5.026 6.637 10.561 1.00 97.44 134 VAL A O 1
ATOM 1071 N N . GLN A 1 135 ? 7.077 5.904 11.114 1.00 98.06 135 GLN A N 1
ATOM 1072 C CA . GLN A 1 135 ? 6.892 6.054 12.557 1.00 98.06 135 GLN A CA 1
ATOM 1073 C C . GLN A 1 135 ? 7.072 7.486 13.059 1.00 98.06 135 GLN A C 1
ATOM 1075 O O . GLN A 1 135 ? 6.457 7.841 14.055 1.00 98.06 135 GLN A O 1
ATOM 1080 N N . TYR A 1 136 ? 7.922 8.304 12.445 1.00 98.62 136 TYR A N 1
ATOM 1081 C CA . TYR A 1 136 ? 8.258 9.622 12.998 1.00 98.62 136 TYR A CA 1
ATOM 1082 C C . TYR A 1 136 ? 7.825 10.797 12.121 1.00 98.62 136 TYR A C 1
ATOM 1084 O O . TYR A 1 136 ? 7.700 11.898 12.650 1.00 98.62 136 TYR A O 1
ATOM 1092 N N . ALA A 1 137 ? 7.574 10.589 10.827 1.00 98.69 137 ALA A N 1
ATOM 1093 C CA . ALA A 1 137 ? 7.165 11.665 9.936 1.00 98.69 137 ALA A CA 1
ATOM 1094 C C . ALA A 1 137 ? 5.702 12.055 10.153 1.00 98.69 137 ALA A C 1
ATOM 1096 O O . ALA A 1 137 ? 4.798 11.219 10.178 1.00 98.69 137 ALA A O 1
ATOM 1097 N N . SER A 1 138 ? 5.482 13.359 10.234 1.00 98.50 138 SER A N 1
ATOM 1098 C CA . SER A 1 138 ? 4.171 13.992 10.318 1.00 98.50 138 SER A CA 1
ATOM 1099 C C . SER A 1 138 ? 3.798 14.712 9.022 1.00 98.50 138 SER A C 1
ATOM 1101 O O . SER A 1 138 ? 2.720 15.288 8.950 1.00 98.50 138 SER A O 1
ATOM 1103 N N . SER A 1 139 ? 4.675 14.749 8.022 1.00 98.75 139 SER A N 1
ATOM 1104 C CA . SER A 1 139 ? 4.445 15.407 6.734 1.00 98.75 139 SER A CA 1
ATOM 1105 C C . SER A 1 139 ? 5.230 14.712 5.622 1.00 98.75 139 SER A C 1
ATOM 1107 O O . SER A 1 139 ? 6.167 13.955 5.892 1.00 98.75 139 SER A O 1
ATOM 1109 N N . ILE A 1 140 ? 4.877 15.008 4.367 1.00 98.88 140 ILE A N 1
ATOM 1110 C CA . ILE A 1 140 ? 5.633 14.553 3.189 1.00 98.88 140 ILE A CA 1
ATOM 1111 C C . ILE A 1 140 ? 7.101 14.998 3.283 1.00 98.88 140 ILE A C 1
ATOM 1113 O O . ILE A 1 140 ? 7.998 14.209 3.004 1.00 98.88 140 ILE A O 1
ATOM 1117 N N . ASP A 1 141 ? 7.367 16.224 3.739 1.00 98.81 141 ASP A N 1
ATOM 1118 C CA . ASP A 1 141 ? 8.731 16.759 3.839 1.00 98.81 141 ASP A CA 1
ATOM 1119 C C . ASP A 1 141 ? 9.575 16.016 4.883 1.00 98.81 141 ASP A C 1
ATOM 1121 O O . ASP A 1 141 ? 10.731 15.683 4.625 1.00 98.81 141 ASP A O 1
ATOM 1125 N N . GLU A 1 142 ? 9.000 15.714 6.053 1.00 98.81 142 GLU A N 1
ATOM 1126 C CA . GLU A 1 142 ? 9.680 14.917 7.081 1.00 98.81 142 GLU A CA 1
ATOM 1127 C C . GLU A 1 142 ? 9.932 13.487 6.594 1.00 98.81 142 GLU A C 1
ATOM 1129 O O . GLU A 1 142 ? 11.019 12.949 6.810 1.00 98.81 142 GLU A O 1
ATOM 1134 N N . PHE A 1 143 ? 8.962 12.889 5.894 1.00 98.75 143 PHE A N 1
ATOM 1135 C CA . PHE A 1 143 ? 9.117 11.565 5.297 1.00 98.75 143 PHE A CA 1
ATOM 1136 C C . PHE A 1 143 ? 10.281 11.549 4.299 1.00 98.75 143 PHE A C 1
ATOM 1138 O O . PHE A 1 143 ? 11.195 10.735 4.435 1.00 98.75 143 PHE A O 1
ATOM 1145 N N . VAL A 1 144 ? 10.291 12.488 3.346 1.00 98.75 144 VAL A N 1
ATOM 1146 C CA . VAL A 1 144 ? 11.353 12.624 2.339 1.00 98.75 144 VAL A CA 1
ATOM 1147 C C . VAL A 1 144 ? 12.706 12.860 3.014 1.00 98.75 144 VAL A C 1
ATOM 1149 O O . VAL A 1 144 ? 13.673 12.171 2.698 1.00 98.75 144 VAL A O 1
ATOM 1152 N N . SER A 1 145 ? 12.781 13.763 3.995 1.00 98.56 145 SER A N 1
ATOM 1153 C CA . SER A 1 145 ? 14.024 14.039 4.723 1.00 98.56 145 SER A CA 1
ATOM 1154 C C . SER A 1 145 ? 14.591 12.798 5.415 1.00 98.56 145 SER A C 1
ATOM 1156 O O . SER A 1 145 ? 15.805 12.607 5.394 1.00 98.56 145 SER A O 1
ATOM 1158 N N . ILE A 1 146 ? 13.748 11.966 6.036 1.00 98.44 146 ILE A N 1
ATOM 1159 C CA . ILE A 1 146 ? 14.192 10.728 6.693 1.00 98.44 146 ILE A CA 1
ATOM 1160 C C . ILE A 1 146 ? 14.627 9.689 5.654 1.00 98.44 146 ILE A C 1
ATOM 1162 O O . ILE A 1 146 ? 15.640 9.018 5.844 1.00 98.44 146 ILE A O 1
ATOM 1166 N N . MET A 1 147 ? 13.888 9.551 4.550 1.00 98.06 147 MET A N 1
ATOM 1167 C CA . MET A 1 147 ? 14.200 8.568 3.508 1.00 98.06 147 MET A CA 1
ATOM 1168 C C . MET A 1 147 ? 15.507 8.870 2.770 1.00 98.06 147 MET A C 1
ATOM 1170 O O . MET A 1 147 ? 16.209 7.931 2.391 1.00 98.06 147 MET A O 1
ATOM 1174 N N . LEU A 1 148 ? 15.858 10.149 2.611 1.00 97.25 148 LEU A N 1
ATOM 1175 C CA . LEU A 1 148 ? 17.113 10.595 1.995 1.00 97.25 148 LEU A CA 1
ATOM 1176 C C . LEU A 1 148 ? 18.319 10.549 2.950 1.00 97.25 148 LEU A C 1
ATOM 1178 O O . LEU A 1 148 ? 19.464 10.663 2.510 1.00 97.25 148 LEU A O 1
ATOM 1182 N N . GLU A 1 149 ? 18.095 10.378 4.254 1.00 96.06 149 GLU A N 1
ATOM 1183 C CA . GLU A 1 149 ? 19.161 10.375 5.255 1.00 96.06 149 GLU A CA 1
ATOM 1184 C C . GLU A 1 149 ? 20.043 9.119 5.129 1.00 96.06 149 GLU A C 1
ATOM 1186 O O . GLU A 1 149 ? 19.637 8.011 5.491 1.00 96.06 149 GLU A O 1
ATOM 1191 N N . ASN A 1 150 ? 21.287 9.306 4.668 1.00 94.88 150 ASN A N 1
ATOM 1192 C CA . ASN A 1 150 ? 22.330 8.272 4.623 1.00 94.88 150 ASN A CA 1
ATOM 1193 C C . ASN A 1 150 ? 21.846 6.964 3.967 1.00 94.88 150 ASN A C 1
ATOM 1195 O O . ASN A 1 150 ? 21.956 5.901 4.567 1.00 94.88 150 ASN A O 1
ATOM 1199 N N . THR A 1 151 ? 21.251 7.016 2.775 1.00 94.62 151 THR A N 1
ATOM 1200 C CA . THR A 1 151 ? 20.781 5.805 2.078 1.00 94.62 151 THR A CA 1
ATOM 1201 C C . THR A 1 151 ? 21.931 4.839 1.757 1.00 94.62 151 THR A C 1
ATOM 1203 O O . THR A 1 151 ? 23.026 5.255 1.389 1.00 94.62 151 THR A O 1
ATOM 1206 N N . ASN A 1 152 ? 21.699 3.528 1.879 1.00 94.62 152 ASN A N 1
ATOM 1207 C CA . ASN A 1 152 ? 22.610 2.506 1.348 1.00 94.62 152 ASN A CA 1
ATOM 1208 C C . ASN A 1 152 ? 22.370 2.183 -0.137 1.00 94.62 152 ASN A C 1
ATOM 1210 O O . ASN A 1 152 ? 23.076 1.345 -0.696 1.00 94.62 152 ASN A O 1
ATOM 1214 N N . GLY A 1 153 ? 21.365 2.806 -0.756 1.00 92.31 153 GLY A N 1
ATOM 1215 C CA . GLY A 1 153 ? 20.928 2.529 -2.123 1.00 92.31 153 GLY A CA 1
ATOM 1216 C C . GLY A 1 153 ? 20.278 1.161 -2.324 1.00 92.31 153 GLY A C 1
ATOM 1217 O O . GLY A 1 153 ? 20.093 0.735 -3.461 1.00 92.31 153 GLY A O 1
ATOM 1218 N N . ALA A 1 154 ? 19.941 0.461 -1.238 1.00 92.00 154 ALA A N 1
ATOM 1219 C CA . ALA A 1 154 ? 19.096 -0.716 -1.313 1.00 92.00 154 ALA A CA 1
ATOM 1220 C C . ALA A 1 154 ? 17.634 -0.320 -1.481 1.00 92.00 154 ALA A C 1
ATOM 1222 O O . ALA A 1 154 ? 17.200 0.694 -0.923 1.00 92.00 154 ALA A O 1
ATOM 1223 N N . TYR A 1 155 ? 16.894 -1.189 -2.169 1.00 90.94 155 TYR A N 1
ATOM 1224 C CA . TYR A 1 155 ? 15.451 -1.073 -2.339 1.00 90.94 155 TYR A CA 1
ATOM 1225 C C . TYR A 1 155 ? 15.073 0.294 -2.921 1.00 90.94 155 TYR A C 1
ATOM 1227 O O . TYR A 1 155 ? 14.307 1.062 -2.342 1.00 90.94 155 TYR A O 1
ATOM 1235 N N . SER A 1 156 ? 15.738 0.628 -4.033 1.00 93.50 156 SER A N 1
ATOM 1236 C CA . SER A 1 156 ? 15.408 1.796 -4.844 1.00 93.50 156 SER A CA 1
ATOM 1237 C C . SER A 1 156 ? 13.973 1.658 -5.327 1.00 93.50 156 SER A C 1
ATOM 1239 O O . SER A 1 156 ? 13.625 0.608 -5.861 1.00 93.50 156 SER A O 1
ATOM 1241 N N . SER A 1 157 ? 13.165 2.696 -5.144 1.00 95.38 157 SER A N 1
ATOM 1242 C CA . SER A 1 157 ? 11.714 2.629 -5.322 1.00 95.38 157 SER A CA 1
ATOM 1243 C C . SER A 1 157 ? 11.130 4.001 -5.631 1.00 95.38 157 SER A C 1
ATOM 1245 O O . SER A 1 157 ? 11.672 5.030 -5.224 1.00 95.38 157 SER A O 1
ATOM 1247 N N . ASP A 1 158 ? 9.963 3.999 -6.263 1.00 97.81 158 ASP A N 1
ATOM 1248 C CA . ASP A 1 158 ? 9.005 5.093 -6.144 1.00 97.81 158 ASP A CA 1
ATOM 1249 C C . ASP A 1 158 ? 8.247 4.937 -4.823 1.00 97.81 158 ASP A C 1
ATOM 1251 O O . ASP A 1 158 ? 7.480 3.988 -4.668 1.00 97.81 158 ASP A O 1
ATOM 1255 N N . TYR A 1 159 ? 8.406 5.871 -3.886 1.00 98.31 159 TYR A N 1
ATOM 1256 C CA . TYR A 1 159 ? 7.576 5.953 -2.683 1.00 98.31 159 TYR A CA 1
ATOM 1257 C C . TYR A 1 159 ? 6.437 6.938 -2.920 1.00 98.31 159 TYR A C 1
ATOM 1259 O O . TYR A 1 159 ? 6.666 8.141 -3.042 1.00 98.31 159 TYR A O 1
ATOM 1267 N N . LEU A 1 160 ? 5.208 6.436 -2.968 1.00 98.69 160 LEU A N 1
ATOM 1268 C CA . LEU A 1 160 ? 4.004 7.249 -3.072 1.00 98.69 160 LEU A CA 1
ATOM 1269 C C . LEU A 1 160 ? 3.582 7.672 -1.666 1.00 98.69 160 LEU A C 1
ATOM 1271 O O . LEU A 1 160 ? 3.495 6.828 -0.774 1.00 98.69 160 LEU A O 1
ATOM 1275 N N . ILE A 1 161 ? 3.303 8.959 -1.470 1.00 98.81 161 ILE A N 1
ATOM 1276 C CA . ILE A 1 161 ? 2.888 9.521 -0.182 1.00 98.81 161 ILE A CA 1
ATOM 1277 C C . ILE A 1 161 ? 1.628 10.362 -0.368 1.00 98.81 161 ILE A C 1
ATOM 1279 O O . ILE A 1 161 ? 1.558 11.179 -1.283 1.00 98.81 161 ILE A O 1
ATOM 1283 N N . ALA A 1 162 ? 0.652 10.213 0.524 1.00 98.88 162 ALA A N 1
ATOM 1284 C CA . ALA A 1 162 ? -0.497 11.107 0.625 1.00 98.88 162 ALA A CA 1
ATOM 1285 C C . ALA A 1 162 ? -0.641 11.634 2.057 1.00 98.88 162 ALA A C 1
ATOM 1287 O O . ALA A 1 162 ? -0.504 10.870 3.011 1.00 98.88 162 ALA A O 1
ATOM 1288 N N . ASP A 1 163 ? -0.932 12.926 2.212 1.00 98.81 163 ASP A N 1
ATOM 1289 C CA . ASP A 1 163 ? -1.137 13.574 3.512 1.00 98.81 163 ASP A CA 1
ATOM 1290 C C . ASP A 1 163 ? -2.608 13.979 3.686 1.00 98.81 163 ASP A C 1
ATOM 1292 O O . ASP A 1 163 ? -3.131 14.874 3.016 1.00 98.81 163 ASP A O 1
ATOM 1296 N N . ALA A 1 164 ? -3.302 13.332 4.626 1.00 98.50 164 ALA A N 1
ATOM 1297 C CA . ALA A 1 164 ? -4.714 13.586 4.900 1.00 98.50 164 ALA A CA 1
ATOM 1298 C C . ALA A 1 164 ? -4.994 14.974 5.483 1.00 98.50 164 ALA A C 1
ATOM 1300 O O . ALA A 1 164 ? -6.116 15.478 5.355 1.00 98.50 164 ALA A O 1
ATOM 1301 N N . LYS A 1 165 ? -4.005 15.646 6.073 1.00 98.25 165 LYS A N 1
ATOM 1302 C CA . LYS A 1 165 ? -4.186 16.991 6.629 1.00 98.25 165 LYS A CA 1
ATOM 1303 C C . LYS A 1 165 ? -4.198 18.036 5.527 1.00 98.25 165 LYS A C 1
ATOM 1305 O O . LYS A 1 165 ? -5.087 18.887 5.510 1.00 98.25 165 LYS A O 1
ATOM 1310 N N . THR A 1 166 ? -3.253 17.947 4.597 1.00 98.56 166 THR A N 1
ATOM 1311 C CA . THR A 1 166 ? -3.054 18.949 3.540 1.00 98.56 166 THR A CA 1
ATOM 1312 C C . THR A 1 166 ? -3.748 18.593 2.230 1.00 98.56 166 THR A C 1
ATOM 1314 O O . THR A 1 166 ? -3.964 19.484 1.413 1.00 98.56 166 THR A O 1
ATOM 1317 N N . ASN A 1 167 ? -4.141 17.326 2.046 1.00 98.62 167 ASN A N 1
ATOM 1318 C CA . ASN A 1 167 ? -4.606 16.763 0.773 1.00 98.62 167 ASN A CA 1
ATOM 1319 C C . ASN A 1 167 ? -3.534 16.774 -0.336 1.00 98.62 167 ASN A C 1
ATOM 1321 O O . ASN A 1 167 ? -3.847 16.610 -1.517 1.00 98.62 167 ASN A O 1
ATOM 1325 N N . GLU A 1 168 ? -2.276 16.995 0.043 1.00 98.81 168 GLU A N 1
ATOM 1326 C CA . GLU A 1 168 ? -1.131 16.913 -0.850 1.00 98.81 168 GLU A CA 1
ATOM 1327 C C . GLU A 1 168 ? -0.725 15.454 -1.063 1.00 98.81 168 GLU A C 1
ATOM 1329 O O . GLU A 1 168 ? -0.814 14.624 -0.154 1.00 98.81 168 GLU A O 1
ATOM 1334 N N . VAL A 1 169 ? -0.274 15.152 -2.277 1.00 98.94 169 VAL A N 1
ATOM 1335 C CA . VAL A 1 169 ? 0.216 13.834 -2.672 1.00 98.94 169 VAL A CA 1
ATOM 1336 C C . VAL A 1 169 ? 1.562 13.970 -3.372 1.00 98.94 169 VAL A C 1
ATOM 1338 O O . VAL A 1 169 ? 1.837 14.992 -4.006 1.00 98.94 169 VAL A O 1
ATOM 1341 N N . ALA A 1 170 ? 2.407 12.951 -3.269 1.00 98.88 170 ALA A N 1
ATOM 1342 C CA . ALA A 1 170 ? 3.743 12.948 -3.842 1.00 98.88 170 ALA A CA 1
ATOM 1343 C C . ALA A 1 170 ? 4.205 11.554 -4.282 1.00 98.88 170 ALA A C 1
ATOM 1345 O O . ALA A 1 170 ? 3.700 10.542 -3.802 1.00 98.88 170 ALA A O 1
ATOM 1346 N N . ILE A 1 171 ? 5.199 11.526 -5.169 1.00 98.75 171 ILE A N 1
ATOM 1347 C CA . ILE A 1 171 ? 6.038 10.365 -5.466 1.00 98.75 171 ILE A CA 1
ATOM 1348 C C . ILE A 1 171 ? 7.493 10.800 -5.306 1.00 98.75 171 ILE A C 1
ATOM 1350 O O . ILE A 1 171 ? 7.965 11.670 -6.046 1.00 98.75 171 ILE A O 1
ATOM 1354 N N . LEU A 1 172 ? 8.178 10.219 -4.322 1.00 98.75 172 LEU A N 1
ATOM 1355 C CA . LEU A 1 172 ? 9.628 10.286 -4.190 1.00 98.75 172 LEU A CA 1
ATOM 1356 C C . LEU A 1 172 ? 10.221 9.118 -4.975 1.00 98.75 172 LEU A C 1
ATOM 1358 O O . LEU A 1 172 ? 10.179 7.984 -4.502 1.00 98.75 172 LEU A O 1
ATOM 1362 N N . GLU A 1 173 ? 10.795 9.404 -6.135 1.00 98.56 173 GLU A N 1
ATOM 1363 C CA . GLU A 1 173 ? 11.603 8.432 -6.856 1.00 98.56 173 GLU A CA 1
ATOM 1364 C C . GLU A 1 173 ? 13.000 8.415 -6.243 1.00 98.56 173 GLU A C 1
ATOM 1366 O O . GLU A 1 173 ? 13.719 9.416 -6.301 1.00 98.56 173 GLU A O 1
ATOM 1371 N N . LEU A 1 174 ? 13.367 7.311 -5.596 1.00 97.50 174 LEU A N 1
ATOM 1372 C CA . LEU A 1 174 ? 14.606 7.187 -4.839 1.00 97.50 174 LEU A CA 1
ATOM 1373 C C . LEU A 1 174 ? 15.492 6.089 -5.424 1.00 97.50 174 LEU A C 1
ATOM 1375 O O . LEU A 1 174 ? 15.236 4.899 -5.240 1.00 97.50 174 LEU A O 1
ATOM 1379 N N . GLY A 1 175 ? 16.569 6.510 -6.081 1.00 94.50 175 GLY A N 1
ATOM 1380 C CA . GLY A 1 175 ? 17.685 5.661 -6.467 1.00 94.50 175 GLY A CA 1
ATOM 1381 C C . GLY A 1 175 ? 18.676 5.445 -5.319 1.00 94.50 175 GLY A C 1
ATOM 1382 O O . GLY A 1 175 ? 18.333 5.449 -4.132 1.00 94.50 175 GLY A O 1
ATOM 1383 N N . SER A 1 176 ? 19.932 5.228 -5.681 1.00 89.94 176 SER A N 1
ATOM 1384 C CA . SER A 1 176 ? 21.031 4.996 -4.747 1.00 89.94 176 SER A CA 1
ATOM 1385 C C . SER A 1 176 ? 21.679 6.291 -4.269 1.00 89.94 176 SER A C 1
ATOM 1387 O O . SER A 1 176 ? 21.948 6.451 -3.080 1.00 89.94 176 SER A O 1
ATOM 1389 N N . GLU A 1 177 ? 21.929 7.211 -5.191 1.00 91.75 177 GLU A N 1
ATOM 1390 C CA . GLU A 1 177 ? 22.457 8.557 -4.966 1.00 91.75 177 GLU A CA 1
ATOM 1391 C C . GLU A 1 177 ? 21.553 9.611 -5.620 1.00 91.75 177 GLU A C 1
ATOM 1393 O O . GLU A 1 177 ? 21.506 10.758 -5.165 1.00 91.75 177 GLU A O 1
ATOM 1398 N N . LYS A 1 178 ? 20.836 9.234 -6.687 1.00 97.38 178 LYS A N 1
ATOM 1399 C CA . LYS A 1 178 ? 19.892 10.094 -7.402 1.00 97.38 178 LYS A CA 1
ATOM 1400 C C . LYS A 1 178 ? 18.491 9.959 -6.828 1.00 97.38 178 LYS A C 1
ATOM 1402 O O . LYS A 1 178 ? 18.093 8.904 -6.341 1.00 97.38 178 LYS A O 1
ATOM 1407 N N . TRP A 1 179 ? 17.740 11.049 -6.882 1.00 98.25 179 TRP A N 1
ATOM 1408 C CA . TRP A 1 179 ? 16.340 11.065 -6.490 1.00 98.25 179 TRP A CA 1
ATOM 1409 C C . TRP A 1 179 ? 15.616 12.235 -7.146 1.00 98.25 179 TRP A C 1
ATOM 1411 O O . TRP A 1 179 ? 16.230 13.255 -7.471 1.00 98.25 179 TRP A O 1
ATOM 1421 N N . ALA A 1 180 ? 14.302 12.103 -7.274 1.00 98.69 180 ALA A N 1
ATOM 1422 C CA . ALA A 1 180 ? 13.416 13.154 -7.742 1.00 98.69 180 ALA A CA 1
ATOM 1423 C C . ALA A 1 180 ? 12.097 13.129 -6.960 1.00 98.69 180 ALA A C 1
ATOM 1425 O O . ALA A 1 180 ? 11.687 12.101 -6.425 1.00 98.69 180 ALA A O 1
ATOM 1426 N N . LEU A 1 181 ? 11.420 14.276 -6.871 1.00 98.81 181 LEU A N 1
ATOM 1427 C CA . LEU A 1 181 ? 10.145 14.402 -6.162 1.00 98.81 181 LEU A CA 1
ATOM 1428 C C . LEU A 1 181 ? 9.100 15.050 -7.069 1.00 98.81 181 LEU A C 1
ATOM 1430 O O . LEU A 1 181 ? 9.226 16.218 -7.439 1.00 98.81 181 LEU A O 1
ATOM 1434 N N . LYS A 1 182 ? 8.030 14.312 -7.367 1.00 98.56 182 LYS A N 1
ATOM 1435 C CA . LYS A 1 182 ? 6.784 14.867 -7.910 1.00 98.56 182 LYS A CA 1
ATOM 1436 C C . LYS A 1 182 ? 5.814 15.079 -6.762 1.00 98.56 182 LYS A C 1
ATOM 1438 O O . LYS A 1 182 ? 5.633 14.177 -5.955 1.00 98.56 182 LYS A O 1
ATOM 1443 N N . ARG A 1 183 ? 5.169 16.242 -6.691 1.00 98.62 183 ARG A N 1
ATOM 1444 C CA . ARG A 1 183 ? 4.123 16.523 -5.699 1.00 98.62 183 ARG A CA 1
ATOM 1445 C C . ARG A 1 183 ? 3.046 17.426 -6.274 1.00 98.62 183 ARG A C 1
ATOM 1447 O O . ARG A 1 183 ? 3.337 18.261 -7.128 1.00 98.62 183 ARG A O 1
ATOM 1454 N N . THR A 1 184 ? 1.811 17.238 -5.830 1.00 98.69 184 THR A N 1
ATOM 1455 C CA . THR A 1 184 ? 0.672 18.055 -6.249 1.00 98.69 184 THR A CA 1
ATOM 1456 C C . THR A 1 184 ? -0.445 18.028 -5.204 1.00 98.69 184 THR A C 1
ATOM 1458 O O . THR A 1 184 ? -0.567 17.086 -4.424 1.00 98.69 184 THR A O 1
ATOM 1461 N N . SER A 1 185 ? -1.290 19.056 -5.207 1.00 98.62 185 SER A N 1
ATOM 1462 C CA . SER A 1 185 ? -2.590 19.061 -4.516 1.00 98.62 185 SER A CA 1
ATOM 1463 C C . SER A 1 185 ? -3.766 18.969 -5.496 1.00 98.62 185 SER A C 1
ATOM 1465 O O . SER A 1 185 ? -4.919 19.033 -5.077 1.00 98.62 185 SER A O 1
ATOM 1467 N N . ASP A 1 186 ? -3.481 18.835 -6.795 1.00 98.75 186 ASP A N 1
ATOM 1468 C CA . ASP A 1 186 ? -4.475 18.717 -7.858 1.00 98.75 186 ASP A CA 1
ATOM 1469 C C . ASP A 1 186 ? -3.919 17.893 -9.033 1.00 98.75 186 ASP A C 1
ATOM 1471 O O . ASP A 1 186 ? -2.950 18.297 -9.682 1.00 98.75 186 ASP A O 1
ATOM 1475 N N . GLY A 1 187 ? -4.486 16.712 -9.285 1.00 98.38 187 GLY A N 1
ATOM 1476 C CA . GLY A 1 187 ? -4.088 15.848 -10.397 1.00 98.38 187 GLY A CA 1
ATOM 1477 C C . GLY A 1 187 ? -3.862 14.391 -10.003 1.00 98.38 187 GLY A C 1
ATOM 1478 O O . GLY A 1 187 ? -4.461 13.879 -9.058 1.00 98.38 187 GLY A O 1
ATOM 1479 N N . PHE A 1 188 ? -3.007 13.713 -10.766 1.00 98.75 188 PHE A N 1
ATOM 1480 C CA . PHE A 1 188 ? -2.792 12.271 -10.700 1.00 98.75 188 PHE A CA 1
ATOM 1481 C C . PHE A 1 188 ? -1.308 11.936 -10.853 1.00 98.75 188 PHE A C 1
ATOM 1483 O O . PHE A 1 188 ? -0.641 12.465 -11.742 1.00 98.75 188 PHE A O 1
ATOM 1490 N N . LEU A 1 189 ? -0.805 11.030 -10.019 1.00 98.81 189 LEU A N 1
ATOM 1491 C CA . LEU A 1 189 ? 0.537 10.465 -10.097 1.00 98.81 189 LEU A CA 1
ATOM 1492 C C . LEU A 1 189 ? 0.422 8.932 -10.119 1.00 98.81 189 LEU A C 1
ATOM 1494 O O . LEU A 1 189 ? -0.228 8.349 -9.255 1.00 98.81 189 LEU A O 1
ATOM 1498 N N . GLY A 1 190 ? 1.038 8.280 -11.106 1.00 98.31 190 GLY A N 1
ATOM 1499 C CA . GLY A 1 190 ? 1.050 6.821 -11.256 1.00 98.31 190 GLY A CA 1
ATOM 1500 C C . GLY A 1 190 ? 2.469 6.262 -11.197 1.00 98.31 190 GLY A C 1
ATOM 1501 O O . GLY A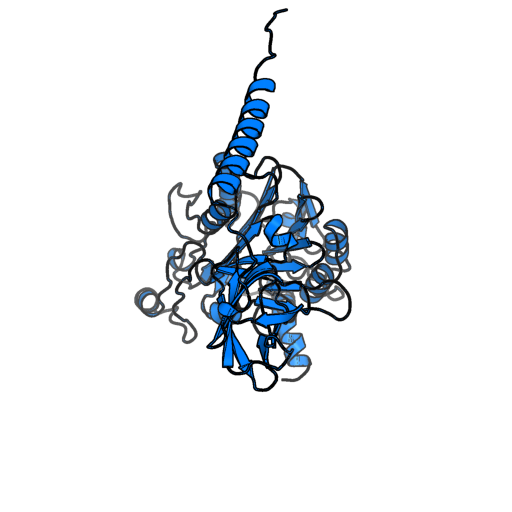 1 190 ? 3.409 6.934 -11.617 1.00 98.31 190 GLY A O 1
ATOM 1502 N N . SER A 1 191 ? 2.606 5.034 -10.702 1.00 97.75 191 SER A N 1
ATOM 1503 C CA . SER A 1 191 ? 3.873 4.315 -10.558 1.00 97.75 191 SER A CA 1
ATOM 1504 C C . SER A 1 191 ? 3.692 2.822 -10.854 1.00 97.75 191 SER A C 1
ATOM 1506 O O . SER A 1 191 ? 2.615 2.250 -10.653 1.00 97.75 191 SER A O 1
ATOM 1508 N N . CYS A 1 192 ? 4.719 2.197 -11.425 1.00 96.38 192 CYS A N 1
ATOM 1509 C CA . CYS A 1 192 ? 4.669 0.813 -11.911 1.00 96.38 192 CYS A CA 1
ATOM 1510 C C . CYS A 1 192 ? 6.073 0.260 -12.207 1.00 96.38 192 CYS A C 1
ATOM 1512 O O . CYS A 1 192 ? 6.302 -0.302 -13.276 1.00 96.38 192 CYS A O 1
ATOM 1514 N N . ASN A 1 193 ? 7.036 0.461 -11.302 1.00 95.31 193 ASN A N 1
ATOM 1515 C CA . ASN A 1 193 ? 8.433 0.011 -11.451 1.00 95.31 193 ASN A CA 1
ATOM 1516 C C . ASN A 1 193 ? 9.185 0.612 -12.656 1.00 95.31 193 ASN A C 1
ATOM 1518 O O . ASN A 1 193 ? 10.217 0.086 -13.071 1.00 95.31 193 ASN A O 1
ATOM 1522 N N . TYR A 1 194 ? 8.656 1.675 -13.260 1.00 95.69 194 TYR A N 1
ATOM 1523 C CA . TYR A 1 194 ? 9.303 2.408 -14.343 1.00 95.69 194 TYR A CA 1
ATOM 1524 C C . TYR A 1 194 ? 9.975 3.655 -13.760 1.00 95.69 194 TYR A C 1
ATOM 1526 O O . TYR A 1 194 ? 9.235 4.513 -13.272 1.00 95.69 194 TYR A O 1
ATOM 1534 N N . PRO A 1 195 ? 11.318 3.778 -13.817 1.00 96.00 195 PRO A N 1
ATOM 1535 C CA . PRO A 1 195 ? 11.988 4.981 -13.351 1.00 96.00 195 PRO A CA 1
ATOM 1536 C C . PRO A 1 195 ? 11.655 6.132 -14.302 1.00 96.00 195 PRO A C 1
ATOM 1538 O O . PRO A 1 195 ? 11.982 6.068 -15.486 1.00 96.00 195 PRO A O 1
ATOM 1541 N N . TRP A 1 196 ? 10.953 7.153 -13.832 1.00 96.81 196 TRP A N 1
ATOM 1542 C CA . TRP A 1 196 ? 10.466 8.250 -14.664 1.00 96.81 196 TRP A CA 1
ATOM 1543 C C . TRP A 1 196 ? 11.413 9.450 -14.709 1.00 96.81 196 TRP A C 1
ATOM 1545 O O . TRP A 1 196 ? 11.260 10.281 -15.607 1.00 96.81 196 TRP A O 1
ATOM 1555 N N . ASP A 1 197 ? 12.334 9.596 -13.755 1.00 98.19 197 ASP A N 1
ATOM 1556 C CA . ASP A 1 197 ? 13.395 10.600 -13.789 1.00 98.19 197 ASP A CA 1
ATOM 1557 C C . ASP A 1 197 ? 14.598 10.064 -14.566 1.00 98.19 197 ASP A C 1
ATOM 1559 O O . ASP A 1 197 ? 15.101 8.965 -14.319 1.00 98.19 197 ASP A O 1
ATOM 1563 N N . GLU A 1 198 ? 15.097 10.870 -15.501 1.00 97.88 198 GLU A N 1
ATOM 1564 C CA . GLU A 1 198 ? 16.210 10.478 -16.367 1.00 97.88 198 GLU A CA 1
ATOM 1565 C C . GLU A 1 198 ? 17.489 10.187 -15.568 1.00 97.88 198 GLU A C 1
ATOM 1567 O O . GLU A 1 198 ? 18.222 9.259 -15.908 1.00 97.88 198 GLU A O 1
ATOM 1572 N N . SER A 1 199 ? 17.750 10.930 -14.483 1.00 97.88 199 SER A N 1
ATOM 1573 C CA . SER A 1 199 ? 18.971 10.752 -13.691 1.00 97.88 199 SER A CA 1
ATOM 1574 C C . SER A 1 199 ? 18.925 9.496 -12.824 1.00 97.88 199 SER A C 1
ATOM 1576 O O . SER A 1 199 ? 19.946 8.824 -12.663 1.00 97.88 199 SER A O 1
ATOM 1578 N N . VAL A 1 200 ? 17.744 9.143 -12.303 1.00 97.56 200 VAL A N 1
ATOM 1579 C CA . VAL A 1 200 ? 17.537 7.876 -11.590 1.00 97.56 200 VAL A CA 1
ATOM 1580 C C . VAL A 1 200 ? 17.620 6.711 -12.572 1.00 97.56 200 VAL A C 1
ATOM 1582 O O . VAL A 1 200 ? 18.329 5.742 -12.313 1.00 97.56 200 VAL A O 1
ATOM 1585 N N . ALA A 1 201 ? 16.973 6.808 -13.735 1.00 96.44 201 ALA A N 1
ATOM 1586 C CA . ALA A 1 201 ? 17.049 5.770 -14.759 1.00 96.44 201 ALA A CA 1
ATOM 1587 C C . ALA A 1 201 ? 18.493 5.502 -15.219 1.00 96.44 201 ALA A C 1
ATOM 1589 O O . ALA A 1 201 ? 18.900 4.341 -15.309 1.00 96.44 201 ALA A O 1
ATOM 1590 N N . GLU A 1 202 ? 19.281 6.560 -15.445 1.00 96.25 202 GLU A N 1
ATOM 1591 C CA . GLU A 1 202 ? 20.703 6.459 -15.789 1.00 96.25 202 GLU A CA 1
ATOM 1592 C C . GLU A 1 202 ? 21.504 5.749 -14.686 1.00 96.25 202 GLU A C 1
ATOM 1594 O O . GLU A 1 202 ? 22.264 4.823 -14.976 1.00 96.25 202 GLU A O 1
ATOM 1599 N N . GLU A 1 203 ? 21.300 6.120 -13.417 1.00 94.88 203 GLU A N 1
ATOM 1600 C CA . GLU A 1 203 ? 21.961 5.482 -12.270 1.00 94.88 203 GLU A CA 1
ATOM 1601 C C . GLU A 1 203 ? 21.651 3.980 -12.167 1.00 94.88 203 GLU A C 1
ATOM 1603 O O . GLU A 1 203 ? 22.534 3.174 -11.853 1.00 94.88 203 GLU A O 1
ATOM 1608 N N . LEU A 1 204 ? 20.404 3.595 -12.439 1.00 91.69 204 LEU A N 1
ATOM 1609 C CA . LEU A 1 204 ? 19.949 2.206 -12.379 1.00 91.69 204 LEU A CA 1
ATOM 1610 C C . LEU A 1 204 ? 20.315 1.398 -13.637 1.00 91.69 204 LEU A C 1
ATOM 1612 O O . LEU A 1 204 ? 20.163 0.172 -13.642 1.00 91.69 204 LEU A O 1
ATOM 1616 N N . GLY A 1 205 ? 20.799 2.059 -14.695 1.00 91.94 205 GLY A N 1
ATOM 1617 C CA . GLY A 1 205 ? 21.028 1.453 -16.007 1.00 91.94 205 GLY A CA 1
ATOM 1618 C C . GLY A 1 205 ? 19.735 0.965 -16.667 1.00 91.94 205 GLY A C 1
ATOM 1619 O O . GLY A 1 205 ? 19.753 -0.040 -17.379 1.00 91.94 205 GLY A O 1
ATOM 1620 N N . ALA A 1 206 ? 18.614 1.627 -16.379 1.00 91.50 206 ALA A N 1
ATOM 1621 C CA . ALA A 1 206 ? 17.296 1.258 -16.873 1.00 91.50 206 ALA A CA 1
ATOM 1622 C C . ALA A 1 206 ? 16.990 1.975 -18.202 1.00 91.50 206 ALA A C 1
ATOM 1624 O O . ALA A 1 206 ? 17.193 3.189 -18.296 1.00 91.50 206 ALA A O 1
ATOM 1625 N N . PRO A 1 207 ? 16.478 1.267 -19.227 1.00 93.56 207 PRO A N 1
ATOM 1626 C CA . PRO A 1 207 ? 16.016 1.919 -20.447 1.00 93.56 207 PRO A CA 1
ATOM 1627 C C . PRO A 1 207 ? 14.826 2.848 -20.160 1.00 93.56 207 PRO A C 1
ATOM 1629 O O . PRO A 1 207 ? 14.091 2.663 -19.190 1.00 93.56 207 PRO A O 1
ATOM 1632 N N . GLN A 1 208 ? 14.624 3.837 -21.028 1.00 93.38 208 GLN A N 1
ATOM 1633 C CA . GLN A 1 208 ? 13.487 4.758 -20.974 1.00 93.38 208 GLN A CA 1
ATOM 1634 C C . GLN A 1 208 ? 12.477 4.451 -22.083 1.00 93.38 208 GLN A C 1
ATOM 1636 O O . GLN A 1 208 ? 12.810 3.891 -23.129 1.00 93.38 208 GLN A O 1
ATOM 1641 N N . GLY A 1 209 ? 11.228 4.859 -21.866 1.00 94.88 209 GLY A N 1
ATOM 1642 C CA . GLY A 1 209 ? 10.154 4.701 -22.837 1.00 94.88 209 GLY A CA 1
ATOM 1643 C C . GLY A 1 209 ? 9.867 3.237 -23.168 1.00 94.88 209 GLY A C 1
ATOM 1644 O O . GLY A 1 209 ? 9.999 2.348 -22.330 1.00 94.88 209 GLY A O 1
ATOM 1645 N N . TRP A 1 210 ? 9.483 2.986 -24.417 1.00 94.56 210 TRP A N 1
ATOM 1646 C CA . TRP A 1 210 ? 9.036 1.674 -24.899 1.00 94.56 210 TRP A CA 1
ATOM 1647 C C . TRP A 1 210 ? 10.087 0.558 -24.839 1.00 94.56 210 TRP A C 1
ATOM 1649 O O . TRP A 1 210 ? 9.728 -0.608 -24.973 1.00 94.56 210 TRP A O 1
ATOM 1659 N N . GLU A 1 211 ? 11.363 0.883 -24.621 1.00 91.69 211 GLU A N 1
ATOM 1660 C CA . GLU A 1 211 ? 12.405 -0.122 -24.381 1.00 91.69 211 GLU A CA 1
ATOM 1661 C C . GLU A 1 211 ? 12.331 -0.720 -22.963 1.00 91.69 211 GLU A C 1
ATOM 1663 O O . GLU A 1 211 ? 12.917 -1.770 -22.701 1.00 91.69 211 GLU A O 1
ATOM 1668 N N . HIS A 1 212 ? 11.592 -0.090 -22.044 1.00 92.06 212 HIS A N 1
ATOM 1669 C CA . HIS A 1 212 ? 11.368 -0.597 -20.695 1.00 92.06 212 HIS A CA 1
ATOM 1670 C C . HIS A 1 212 ? 10.080 -1.428 -20.609 1.00 92.06 212 HIS A C 1
ATOM 1672 O O . HIS A 1 212 ? 8.991 -0.949 -20.923 1.00 92.06 212 HIS A O 1
ATOM 1678 N N . SER A 1 213 ? 10.173 -2.650 -20.073 1.00 89.62 213 SER A N 1
ATOM 1679 C CA . SER A 1 213 ? 9.053 -3.609 -19.989 1.00 89.62 213 SER A CA 1
ATOM 1680 C C . SER A 1 213 ? 7.837 -3.097 -19.210 1.00 89.62 213 SER A C 1
ATOM 1682 O O . SER A 1 213 ? 6.708 -3.504 -19.467 1.00 89.62 213 SER A O 1
ATOM 1684 N N . CYS A 1 214 ? 8.061 -2.193 -18.255 1.00 92.81 214 CYS A N 1
ATOM 1685 C CA . CYS A 1 214 ? 7.000 -1.599 -17.440 1.00 92.81 214 CYS A CA 1
ATOM 1686 C C . CYS A 1 214 ? 6.381 -0.322 -18.028 1.00 92.81 214 CYS A C 1
ATOM 1688 O O . CYS A 1 214 ? 5.340 0.117 -17.544 1.00 92.81 214 CYS A O 1
ATOM 1690 N N . TYR A 1 215 ? 6.975 0.274 -19.066 1.00 95.44 215 TYR A N 1
ATOM 1691 C CA . TYR A 1 215 ? 6.456 1.506 -19.667 1.00 95.44 215 TYR A CA 1
ATOM 1692 C C . TYR A 1 215 ? 5.014 1.400 -20.208 1.00 95.44 215 TYR A C 1
ATOM 1694 O O . TYR A 1 215 ? 4.266 2.368 -20.056 1.00 95.44 215 TYR A O 1
ATOM 1702 N N . PRO A 1 216 ? 4.546 0.248 -20.735 1.00 95.88 216 PRO A N 1
ATOM 1703 C CA . PRO A 1 216 ? 3.133 0.055 -21.071 1.00 95.88 216 PRO A CA 1
ATOM 1704 C C . PRO A 1 216 ? 2.170 0.389 -19.916 1.00 95.88 216 PRO A C 1
ATOM 1706 O O . PRO A 1 216 ? 1.174 1.089 -20.097 1.00 95.88 216 PRO A O 1
ATOM 1709 N N . ARG A 1 217 ? 2.514 -0.011 -18.685 1.00 97.19 217 ARG A N 1
ATOM 1710 C CA . ARG A 1 217 ? 1.728 0.301 -17.478 1.00 97.19 217 ARG A CA 1
ATOM 1711 C C . ARG A 1 217 ? 1.745 1.793 -17.151 1.00 97.19 217 ARG A C 1
ATOM 1713 O O . ARG A 1 217 ? 0.721 2.347 -16.756 1.00 97.19 217 ARG A O 1
ATOM 1720 N N . TYR A 1 218 ? 2.876 2.459 -17.378 1.00 97.12 218 TYR A N 1
ATOM 1721 C CA . TYR A 1 218 ? 3.000 3.907 -17.208 1.00 97.12 218 TYR A CA 1
ATOM 1722 C C . TYR A 1 218 ? 2.067 4.667 -18.162 1.00 97.12 218 TYR A C 1
ATOM 1724 O O . TYR A 1 218 ? 1.354 5.578 -17.739 1.00 97.12 218 TYR A O 1
ATOM 1732 N N . VAL A 1 219 ? 2.002 4.245 -19.431 1.00 98.19 219 VAL A N 1
ATOM 1733 C CA . VAL A 1 219 ? 1.043 4.771 -20.418 1.00 98.19 219 VAL A CA 1
ATOM 1734 C C . VAL A 1 219 ? -0.393 4.477 -19.984 1.00 98.19 219 VAL A C 1
ATOM 1736 O O . VAL A 1 219 ? -1.256 5.357 -20.061 1.00 98.19 219 VAL A O 1
ATOM 1739 N N . ARG A 1 220 ? -0.659 3.267 -19.474 1.00 98.38 220 ARG A N 1
ATOM 1740 C CA . ARG A 1 220 ? -1.998 2.883 -19.018 1.00 98.38 220 ARG A CA 1
ATOM 1741 C C . ARG A 1 220 ? -2.507 3.771 -17.885 1.00 98.38 220 ARG A C 1
ATOM 1743 O O . ARG A 1 220 ? -3.675 4.160 -17.902 1.00 98.38 220 ARG A O 1
ATOM 1750 N N . TRP A 1 221 ? -1.643 4.151 -16.946 1.00 98.62 221 TRP A N 1
ATOM 1751 C CA . TRP A 1 221 ? -2.000 5.098 -15.890 1.00 98.62 221 TRP A CA 1
ATOM 1752 C C . TRP A 1 221 ? -2.491 6.444 -16.438 1.00 98.62 221 TRP A C 1
ATOM 1754 O O . TRP A 1 221 ? -3.495 6.966 -15.953 1.00 98.62 221 TRP A O 1
ATOM 1764 N N . GLN A 1 222 ? -1.843 6.972 -17.482 1.00 98.44 222 GLN A N 1
ATOM 1765 C CA . GLN A 1 222 ? -2.264 8.226 -18.119 1.00 98.44 222 GLN A CA 1
ATOM 1766 C C . GLN A 1 222 ? -3.630 8.087 -18.799 1.00 98.44 222 GLN A C 1
ATOM 1768 O O . GLN A 1 222 ? -4.500 8.931 -18.598 1.00 98.44 222 GLN A O 1
ATOM 1773 N N . GLN A 1 223 ? -3.869 6.985 -19.519 1.00 98.69 223 GLN A N 1
ATOM 1774 C CA . GLN A 1 223 ? -5.167 6.721 -20.155 1.00 98.69 223 GLN A CA 1
ATOM 1775 C C . GLN A 1 223 ? -6.312 6.643 -19.135 1.00 98.69 223 GLN A C 1
ATOM 1777 O O . GLN A 1 223 ? -7.398 7.173 -19.371 1.00 98.69 223 GLN A O 1
ATOM 1782 N N . LEU A 1 224 ? -6.080 5.988 -17.991 1.00 98.75 224 LEU A N 1
ATOM 1783 C CA . LEU A 1 224 ? -7.072 5.909 -16.918 1.00 98.75 224 LEU A CA 1
ATOM 1784 C C . LEU A 1 224 ? -7.353 7.286 -16.313 1.00 98.75 224 LEU A C 1
ATOM 1786 O O . LEU A 1 224 ? -8.515 7.622 -16.083 1.00 98.75 224 LEU A O 1
ATOM 1790 N N . TYR A 1 225 ? -6.321 8.104 -16.099 1.00 98.56 225 TYR A N 1
ATOM 1791 C CA . TYR A 1 225 ? -6.514 9.473 -15.632 1.00 98.56 225 TYR A CA 1
ATOM 1792 C C . TYR A 1 225 ? -7.324 10.311 -16.633 1.00 98.56 225 TYR A C 1
ATOM 1794 O O . TYR A 1 225 ? -8.335 10.896 -16.247 1.00 98.56 225 TYR A O 1
ATOM 1802 N N . GLU A 1 226 ? -6.958 10.312 -17.917 1.00 98.31 226 GLU A N 1
ATOM 1803 C CA . GLU A 1 226 ? -7.684 11.038 -18.971 1.00 98.31 226 GLU A CA 1
ATOM 1804 C C . GLU A 1 226 ? -9.159 10.622 -19.061 1.00 98.31 226 GLU A C 1
ATOM 1806 O O . GLU A 1 226 ? -10.044 11.460 -19.247 1.00 98.31 226 GLU A O 1
ATOM 1811 N N . GLN A 1 227 ? -9.443 9.329 -18.892 1.00 98.44 227 GLN A N 1
ATOM 1812 C CA . GLN A 1 227 ? -10.797 8.791 -18.972 1.00 98.44 227 GLN A CA 1
ATOM 1813 C C . GLN A 1 227 ? -11.664 9.139 -17.746 1.00 98.44 227 GLN A C 1
ATOM 1815 O O . GLN A 1 227 ? -12.883 9.313 -17.881 1.00 98.44 227 GLN A O 1
ATOM 1820 N N . TYR A 1 228 ? -11.066 9.213 -16.554 1.00 98.69 228 TYR A N 1
ATOM 1821 C CA . TYR A 1 228 ? -11.796 9.263 -15.281 1.00 98.69 228 TYR A CA 1
ATOM 1822 C C . TYR A 1 228 ? -11.527 10.505 -14.422 1.00 98.69 228 TYR A C 1
ATOM 1824 O O . TYR A 1 228 ? -12.051 10.577 -13.309 1.00 98.69 228 TYR A O 1
ATOM 1832 N N . ALA A 1 229 ? -10.782 11.498 -14.915 1.00 97.81 229 ALA A N 1
ATOM 1833 C CA . ALA A 1 229 ? -10.558 12.760 -14.212 1.00 97.81 229 ALA A CA 1
ATOM 1834 C C . ALA A 1 229 ? -11.879 13.378 -13.701 1.00 97.81 229 ALA A C 1
ATOM 1836 O O . ALA A 1 229 ? -12.889 13.434 -14.412 1.00 97.81 229 ALA A O 1
ATOM 1837 N N . GLY A 1 230 ? -11.878 13.797 -12.435 1.00 98.44 230 GLY A N 1
ATOM 1838 C CA . GLY A 1 230 ? -13.038 14.334 -11.715 1.00 98.44 230 GLY A CA 1
ATOM 1839 C C . GLY A 1 230 ? -14.028 13.288 -11.210 1.00 98.44 230 GLY A C 1
ATOM 1840 O O . GLY A 1 230 ? -15.069 13.649 -10.667 1.00 98.44 230 GLY A O 1
ATOM 1841 N N . LYS A 1 231 ? -13.746 11.995 -11.404 1.00 98.75 231 LYS A N 1
ATOM 1842 C CA . LYS A 1 231 ? -14.621 10.889 -10.980 1.00 98.75 231 LYS A CA 1
ATOM 1843 C C . LYS A 1 231 ? -13.908 9.859 -10.115 1.00 98.75 231 LYS A C 1
ATOM 1845 O O . LYS A 1 231 ? -14.569 8.957 -9.612 1.00 98.75 231 LYS A O 1
ATOM 1850 N N . ILE A 1 232 ? -12.584 9.949 -9.966 1.00 98.88 232 ILE A N 1
ATOM 1851 C CA . ILE A 1 232 ? -11.795 8.929 -9.271 1.00 98.88 232 ILE A CA 1
ATOM 1852 C C . ILE A 1 232 ? -12.245 8.856 -7.806 1.00 98.88 232 ILE A C 1
ATOM 1854 O O . ILE A 1 232 ? -12.173 9.834 -7.066 1.00 98.88 232 ILE A O 1
ATOM 1858 N N . ASN A 1 233 ? -12.708 7.677 -7.400 1.00 98.81 233 ASN A N 1
ATOM 1859 C CA . ASN A 1 233 ? -13.084 7.316 -6.036 1.00 98.81 233 ASN A CA 1
ATOM 1860 C C . ASN A 1 233 ? -12.508 5.925 -5.708 1.00 98.81 233 ASN A C 1
ATOM 1862 O O . ASN A 1 233 ? -11.886 5.291 -6.566 1.00 98.81 233 ASN A O 1
ATOM 1866 N N . CYS A 1 234 ? -12.709 5.416 -4.487 1.00 98.62 234 CYS A N 1
ATOM 1867 C CA . CYS A 1 234 ? -12.152 4.112 -4.102 1.00 98.62 234 CYS A CA 1
ATOM 1868 C C . CYS A 1 234 ? -12.612 2.962 -5.012 1.00 98.62 234 CYS A C 1
ATOM 1870 O O . CYS A 1 234 ? -11.821 2.067 -5.284 1.00 98.62 234 CYS A O 1
ATOM 1872 N N . GLN A 1 235 ? -13.853 2.977 -5.512 1.00 98.50 235 GLN A N 1
ATOM 1873 C CA . GLN A 1 235 ? -14.360 1.907 -6.381 1.00 98.50 235 GLN A CA 1
ATOM 1874 C C . GLN A 1 235 ? -13.645 1.891 -7.735 1.00 98.50 235 GLN A C 1
ATOM 1876 O O . GLN A 1 235 ? -13.249 0.826 -8.206 1.00 98.50 235 GLN A O 1
ATOM 1881 N N . LEU A 1 236 ? -13.423 3.064 -8.338 1.00 98.81 236 LEU A N 1
ATOM 1882 C CA . LEU A 1 236 ? -12.589 3.161 -9.536 1.00 98.81 236 LEU A CA 1
ATOM 1883 C C . LEU A 1 236 ? -11.137 2.791 -9.239 1.00 98.81 236 LEU A C 1
ATOM 1885 O O . LEU A 1 236 ? -10.536 2.081 -10.032 1.00 98.81 236 LEU A O 1
ATOM 1889 N N . GLY A 1 237 ? -10.603 3.173 -8.077 1.00 98.75 237 GLY A N 1
ATOM 1890 C CA . GLY A 1 237 ? -9.275 2.739 -7.644 1.00 98.75 237 GLY A CA 1
ATOM 1891 C C . GLY A 1 237 ? -9.131 1.216 -7.590 1.00 98.75 237 GLY A C 1
ATOM 1892 O O . GLY A 1 237 ? -8.160 0.669 -8.106 1.00 98.75 237 GLY A O 1
ATOM 1893 N N . MET A 1 238 ? -10.131 0.516 -7.043 1.00 98.69 238 MET A N 1
ATOM 1894 C CA . MET A 1 238 ? -10.175 -0.952 -7.030 1.00 98.69 238 MET A CA 1
ATOM 1895 C C . MET A 1 238 ? -10.203 -1.526 -8.451 1.00 98.69 238 MET A C 1
ATOM 1897 O O . MET A 1 238 ? -9.532 -2.519 -8.725 1.00 98.69 238 MET A O 1
ATOM 1901 N N . ALA A 1 239 ? -10.960 -0.899 -9.357 1.00 98.69 239 ALA A N 1
ATOM 1902 C CA . ALA A 1 239 ? -11.031 -1.309 -10.756 1.00 98.69 239 ALA A CA 1
ATOM 1903 C C . ALA A 1 239 ? -9.708 -1.072 -11.501 1.00 98.69 239 ALA A C 1
ATOM 1905 O O . ALA A 1 239 ? -9.288 -1.934 -12.265 1.00 98.69 239 ALA A O 1
ATOM 1906 N N . PHE A 1 240 ? -9.025 0.049 -11.249 1.00 98.81 240 PHE A N 1
ATOM 1907 C CA . PHE A 1 240 ? -7.737 0.370 -11.868 1.00 98.81 240 PHE A CA 1
ATOM 1908 C C . PHE A 1 240 ? -6.655 -0.635 -11.481 1.00 98.81 240 PHE A C 1
ATOM 1910 O O . PHE A 1 240 ? -5.912 -1.101 -12.339 1.00 98.81 240 PHE A O 1
ATOM 1917 N N . LEU A 1 241 ? -6.596 -1.021 -10.203 1.00 98.62 241 LEU A N 1
ATOM 1918 C CA . LEU A 1 241 ? -5.654 -2.044 -9.743 1.00 98.62 241 LEU A CA 1
ATOM 1919 C C . LEU A 1 241 ? -5.941 -3.423 -10.347 1.00 98.62 241 LEU A C 1
ATOM 1921 O O . LEU A 1 241 ? -5.036 -4.244 -10.397 1.00 98.62 241 LEU A O 1
ATOM 1925 N N . GLY A 1 242 ? -7.174 -3.676 -10.797 1.00 98.06 242 GLY A N 1
ATOM 1926 C CA . GLY A 1 242 ? -7.596 -4.882 -11.514 1.00 98.06 242 GLY A CA 1
ATOM 1927 C C . GLY A 1 242 ? -7.545 -4.773 -13.044 1.00 98.06 242 GLY A C 1
ATOM 1928 O O . GLY A 1 242 ? -8.086 -5.651 -13.715 1.00 98.06 242 GLY A O 1
ATOM 1929 N N . ASP A 1 243 ? -6.975 -3.700 -13.601 1.00 98.50 243 ASP A N 1
ATOM 1930 C CA . ASP A 1 243 ? -7.031 -3.416 -15.037 1.00 98.50 243 ASP A CA 1
ATOM 1931 C C . ASP A 1 243 ? -6.105 -4.332 -15.855 1.00 98.50 243 ASP A C 1
ATOM 1933 O O . ASP A 1 243 ? -4.944 -4.566 -15.504 1.00 98.50 243 ASP A O 1
ATOM 1937 N N . HIS A 1 244 ? -6.645 -4.828 -16.971 1.00 97.75 244 HIS A N 1
ATOM 1938 C CA . HIS A 1 244 ? -5.998 -5.765 -17.895 1.00 97.75 244 HIS A CA 1
ATOM 1939 C C . HIS A 1 244 ? -5.870 -5.217 -19.321 1.00 97.75 244 HIS A C 1
ATOM 1941 O O . HIS A 1 244 ? -5.748 -5.998 -20.265 1.00 97.75 244 HIS A O 1
ATOM 1947 N N . TYR A 1 245 ? -5.964 -3.903 -19.522 1.00 98.06 245 TYR A N 1
ATOM 1948 C CA . TYR A 1 245 ? -5.756 -3.349 -20.854 1.00 98.06 245 TYR A CA 1
ATOM 1949 C C . TYR A 1 245 ? -4.256 -3.259 -21.143 1.00 98.06 245 TYR A C 1
ATOM 1951 O O . TYR A 1 245 ? -3.535 -2.474 -20.527 1.00 98.06 245 TYR A O 1
ATOM 1959 N N . ASP A 1 246 ? -3.796 -4.081 -22.080 1.00 95.75 246 ASP A N 1
ATOM 1960 C CA . ASP A 1 246 ? -2.415 -4.106 -22.547 1.00 95.75 246 ASP A CA 1
ATOM 1961 C C . ASP A 1 246 ? -2.243 -3.021 -23.615 1.00 95.75 246 ASP A C 1
ATOM 1963 O O . ASP A 1 246 ? -2.861 -3.073 -24.680 1.00 95.75 246 ASP A O 1
ATOM 1967 N N . THR A 1 247 ? -1.427 -2.006 -23.325 1.00 96.50 247 THR A N 1
ATOM 1968 C CA . THR A 1 247 ? -1.218 -0.871 -24.235 1.00 96.50 247 THR A CA 1
ATOM 1969 C C . THR A 1 247 ? -0.278 -1.195 -25.394 1.00 96.50 247 THR A C 1
ATOM 1971 O O . THR A 1 247 ? -0.162 -0.374 -26.295 1.00 96.50 247 THR A O 1
ATOM 1974 N N . VAL A 1 248 ? 0.416 -2.337 -25.367 1.00 94.12 248 VAL A N 1
ATOM 1975 C CA . VAL A 1 248 ? 1.231 -2.816 -26.495 1.00 94.12 248 VAL A CA 1
ATOM 1976 C C . VAL A 1 248 ? 0.329 -3.496 -27.519 1.00 94.12 248 VAL A C 1
ATOM 1978 O O . VAL A 1 248 ? 0.416 -3.227 -28.712 1.00 94.12 248 VAL A O 1
ATOM 1981 N N . GLU A 1 249 ? -0.560 -4.360 -27.034 1.00 94.56 249 GLU A N 1
ATOM 1982 C CA . GLU A 1 249 ? -1.460 -5.170 -27.861 1.00 94.56 249 GLU A CA 1
ATOM 1983 C C . GLU A 1 249 ? -2.798 -4.477 -28.173 1.00 94.56 249 GLU A C 1
ATOM 1985 O O . GLU A 1 249 ? -3.598 -4.998 -28.951 1.00 94.56 249 GLU A O 1
ATOM 1990 N N . GLU A 1 250 ? -3.066 -3.340 -27.524 1.00 96.25 250 GLU A N 1
ATOM 1991 C CA . GLU A 1 250 ? -4.297 -2.543 -27.628 1.00 96.25 250 GLU A CA 1
ATOM 1992 C C . GLU A 1 250 ? -5.581 -3.360 -27.391 1.00 96.25 250 GLU A C 1
ATOM 1994 O O . GLU A 1 250 ? -6.618 -3.175 -28.035 1.00 96.25 250 GLU A O 1
ATOM 1999 N N . ARG A 1 251 ? -5.524 -4.299 -26.441 1.00 96.62 251 ARG A N 1
ATOM 2000 C CA . ARG A 1 251 ? -6.645 -5.181 -26.094 1.00 96.62 251 ARG A CA 1
ATOM 2001 C C . ARG A 1 251 ? -6.599 -5.606 -24.635 1.00 96.62 251 ARG A C 1
ATOM 2003 O O . ARG A 1 251 ? -5.587 -5.475 -23.955 1.00 96.62 251 ARG A O 1
ATOM 2010 N N . ILE A 1 252 ? -7.708 -6.171 -24.163 1.00 97.19 252 ILE A N 1
ATOM 2011 C CA . ILE A 1 252 ? -7.734 -6.838 -22.861 1.00 97.19 252 ILE A CA 1
ATOM 2012 C C . ILE A 1 252 ? -6.898 -8.117 -22.946 1.00 97.19 252 ILE A C 1
ATOM 2014 O O . ILE A 1 252 ? -7.241 -9.036 -23.693 1.00 97.19 252 ILE A O 1
ATOM 2018 N N . ASN A 1 253 ? -5.808 -8.155 -22.186 1.00 94.94 253 ASN A N 1
ATOM 2019 C CA . ASN A 1 253 ? -4.851 -9.250 -22.151 1.00 94.94 253 ASN A CA 1
ATOM 2020 C C . ASN A 1 253 ? -4.195 -9.310 -20.759 1.00 94.94 253 ASN A C 1
ATOM 2022 O O . ASN A 1 253 ? -3.229 -8.592 -20.529 1.00 94.94 253 ASN A O 1
ATOM 2026 N N . PRO A 1 254 ? -4.710 -10.118 -19.815 1.00 94.50 254 PRO A N 1
ATOM 2027 C CA . PRO A 1 254 ? -4.111 -10.254 -18.487 1.00 94.50 254 PRO A CA 1
ATOM 2028 C C . PRO A 1 254 ? -2.708 -10.866 -18.603 1.00 94.50 254 PRO A C 1
ATOM 2030 O O . PRO A 1 254 ? -2.578 -12.064 -18.858 1.00 94.50 254 PRO A O 1
ATOM 2033 N N . CYS A 1 255 ? -1.661 -10.054 -18.450 1.00 92.19 255 CYS A N 1
ATOM 2034 C CA . CYS A 1 255 ? -0.275 -10.461 -18.694 1.00 92.19 255 CYS A CA 1
ATOM 2035 C C . CYS A 1 255 ? 0.706 -9.674 -17.801 1.00 92.19 255 CYS A C 1
ATOM 2037 O O . CYS A 1 255 ? 0.312 -9.042 -16.821 1.00 92.19 255 CYS A O 1
ATOM 2039 N N . SER A 1 256 ? 2.003 -9.698 -18.114 1.00 89.62 256 SER A N 1
ATOM 2040 C CA . SER A 1 256 ? 3.027 -8.914 -17.406 1.00 89.62 256 SER A CA 1
ATOM 2041 C C . SER A 1 256 ? 3.022 -7.412 -17.737 1.00 89.62 256 SER A C 1
ATOM 2043 O O . SER A 1 256 ? 3.651 -6.639 -17.020 1.00 89.62 256 SER A O 1
ATOM 2045 N N . HIS A 1 257 ? 2.336 -6.979 -18.802 1.00 91.19 257 HIS A N 1
ATOM 2046 C CA . HIS A 1 257 ? 2.271 -5.572 -19.234 1.00 91.19 257 HIS A CA 1
ATOM 2047 C C . HIS A 1 257 ? 1.082 -4.795 -18.650 1.00 91.19 257 HIS A C 1
ATOM 2049 O O . HIS A 1 257 ? 0.943 -3.603 -18.918 1.00 91.19 257 HIS A O 1
ATOM 2055 N N . THR A 1 258 ? 0.214 -5.444 -17.872 1.00 95.81 258 THR A N 1
ATOM 2056 C CA . THR A 1 258 ? -1.020 -4.851 -17.334 1.00 95.81 258 THR A CA 1
ATOM 2057 C C . THR A 1 258 ? -0.884 -4.425 -15.875 1.00 95.81 258 THR A C 1
ATOM 2059 O O . THR A 1 258 ? 0.012 -4.882 -15.176 1.00 95.81 258 THR A O 1
ATOM 2062 N N . LEU A 1 259 ? -1.762 -3.538 -15.389 1.00 97.69 259 LEU A N 1
ATOM 2063 C CA . LEU A 1 259 ? -1.707 -3.031 -14.006 1.00 97.69 259 LEU A CA 1
ATOM 2064 C C . LEU A 1 259 ? -2.017 -4.111 -12.961 1.00 97.69 259 LEU A C 1
ATOM 2066 O O . LEU A 1 259 ? -1.394 -4.142 -11.900 1.00 97.69 259 LEU A O 1
ATOM 2070 N N . CYS A 1 260 ? -2.936 -5.029 -13.266 1.00 97.44 260 CYS A N 1
ATOM 2071 C CA . CYS A 1 260 ? -3.022 -6.311 -12.573 1.00 97.44 260 CYS A CA 1
ATOM 2072 C C . CYS A 1 260 ? -2.172 -7.326 -13.334 1.00 97.44 260 CYS A C 1
ATOM 2074 O O . CYS A 1 260 ? -2.508 -7.714 -14.453 1.00 97.44 260 CYS A O 1
ATOM 2076 N N . GLY A 1 261 ? -1.042 -7.706 -12.749 1.00 94.50 261 GLY A N 1
ATOM 2077 C CA . GLY A 1 261 ? -0.071 -8.580 -13.393 1.00 94.50 261 GLY A CA 1
ATOM 2078 C C . GLY A 1 261 ? -0.453 -10.039 -13.316 1.00 94.50 261 GLY A C 1
ATOM 2079 O O . GLY A 1 261 ? -0.778 -10.525 -12.233 1.00 94.50 261 GLY A O 1
ATOM 2080 N N . HIS A 1 262 ? -0.318 -10.719 -14.448 1.00 95.44 262 HIS A N 1
ATOM 2081 C CA . HIS A 1 262 ? -0.470 -12.163 -14.588 1.00 95.44 262 HIS A CA 1
ATOM 2082 C C . HIS A 1 262 ? 0.725 -12.726 -15.374 1.00 95.44 262 HIS A C 1
ATOM 2084 O O . HIS A 1 262 ? 0.637 -12.953 -16.584 1.00 95.44 262 HIS A O 1
ATOM 2090 N N . VAL A 1 263 ? 1.884 -12.886 -14.723 1.00 93.88 263 VAL A N 1
ATOM 2091 C CA . VAL A 1 263 ? 3.102 -13.399 -15.389 1.00 93.88 263 VAL A CA 1
ATOM 2092 C C . VAL A 1 263 ? 2.924 -14.866 -15.774 1.00 93.88 263 VAL A C 1
ATOM 2094 O O . VAL A 1 263 ? 3.463 -15.302 -16.791 1.00 93.88 263 VAL A O 1
ATOM 2097 N N . GLU A 1 264 ? 2.087 -15.602 -15.043 1.00 94.00 264 GLU A N 1
ATOM 2098 C CA . GLU A 1 264 ? 1.740 -16.987 -15.344 1.00 94.00 264 GLU A CA 1
ATOM 2099 C C . GLU A 1 264 ? 1.110 -17.133 -16.731 1.00 94.00 264 GLU A C 1
ATOM 2101 O O . GLU A 1 264 ? 1.377 -18.114 -17.415 1.00 94.00 264 GLU A O 1
ATOM 2106 N N . ASN A 1 265 ? 0.366 -16.129 -17.203 1.00 92.56 265 ASN A N 1
ATOM 2107 C CA . ASN A 1 265 ? -0.225 -16.154 -18.541 1.00 92.56 265 ASN A CA 1
ATOM 2108 C C . ASN A 1 265 ? 0.794 -15.836 -19.647 1.00 92.56 265 ASN A C 1
ATOM 2110 O O . ASN A 1 265 ? 0.565 -16.172 -20.808 1.00 92.56 265 ASN A O 1
ATOM 2114 N N . ALA A 1 266 ? 1.897 -15.160 -19.310 1.00 87.19 266 ALA A N 1
ATOM 2115 C CA . ALA A 1 266 ? 2.914 -14.732 -20.268 1.00 87.19 266 ALA A CA 1
ATOM 2116 C C . ALA A 1 266 ? 4.056 -15.751 -20.414 1.00 87.19 266 ALA A C 1
ATOM 2118 O O . ALA A 1 266 ? 4.505 -16.011 -21.528 1.00 87.19 266 ALA A O 1
ATOM 2119 N N . SER A 1 267 ? 4.533 -16.321 -19.304 1.00 89.88 267 SER A N 1
ATOM 2120 C CA . SER A 1 267 ? 5.683 -17.240 -19.285 1.00 89.88 267 SER A CA 1
ATOM 2121 C C . SER A 1 267 ? 5.415 -18.575 -18.592 1.00 89.88 267 SER A C 1
ATOM 2123 O O . SER A 1 267 ? 6.300 -19.426 -18.572 1.00 89.88 267 SER A O 1
ATOM 2125 N N . GLY A 1 268 ? 4.239 -18.764 -17.992 1.00 92.62 268 GLY A N 1
ATOM 2126 C CA . GLY A 1 268 ? 3.957 -19.897 -17.115 1.00 92.62 268 GLY A CA 1
ATOM 2127 C C . GLY A 1 268 ? 4.487 -19.721 -15.691 1.00 92.62 268 GLY A C 1
ATOM 2128 O O . GLY A 1 268 ? 4.041 -20.435 -14.802 1.00 92.62 268 GLY A O 1
ATOM 2129 N N . TYR A 1 269 ? 5.388 -18.776 -15.405 1.00 93.75 269 TYR A N 1
ATOM 2130 C CA . TYR A 1 269 ? 5.934 -18.634 -14.052 1.00 93.75 269 TYR A CA 1
ATOM 2131 C C . TYR A 1 269 ? 4.880 -18.053 -13.080 1.00 93.75 269 TYR A C 1
ATOM 2133 O O . TYR A 1 269 ? 4.342 -16.982 -13.361 1.00 93.75 269 TYR A O 1
ATOM 2141 N N . PRO A 1 270 ? 4.581 -18.708 -11.937 1.00 94.62 270 PRO A N 1
ATOM 2142 C CA . PRO A 1 270 ? 3.523 -18.301 -11.007 1.00 94.62 270 PRO A CA 1
ATOM 2143 C C . PRO A 1 270 ? 3.921 -17.051 -10.207 1.00 94.62 270 PRO A C 1
ATOM 2145 O O . PRO A 1 270 ? 4.438 -17.128 -9.088 1.00 94.62 270 PRO A O 1
ATOM 2148 N N . HIS A 1 271 ? 3.698 -15.892 -10.820 1.00 93.69 271 HIS A N 1
ATOM 2149 C CA . HIS A 1 271 ? 4.058 -14.573 -10.316 1.00 93.69 271 HIS A CA 1
ATOM 2150 C C . HIS A 1 271 ? 3.101 -13.510 -10.856 1.00 93.69 271 HIS A C 1
ATOM 2152 O O . HIS A 1 271 ? 2.679 -13.559 -12.006 1.00 93.69 271 HIS A O 1
ATOM 2158 N N . GLY A 1 272 ? 2.821 -12.484 -10.064 1.00 94.75 272 GLY A N 1
ATOM 2159 C CA . GLY A 1 272 ? 1.932 -11.404 -10.473 1.00 94.75 272 GLY A CA 1
ATOM 2160 C C . GLY A 1 272 ? 1.300 -10.739 -9.268 1.00 94.75 272 GLY A C 1
ATOM 2161 O O . GLY A 1 272 ? 1.808 -10.870 -8.155 1.00 94.75 272 GLY A O 1
ATOM 2162 N N . SER A 1 273 ? 0.193 -10.038 -9.497 1.00 95.19 273 SER A N 1
ATOM 2163 C CA . SER A 1 273 ? -0.569 -9.384 -8.433 1.00 95.19 273 SER A CA 1
ATOM 2164 C C . SER A 1 273 ? -1.092 -10.406 -7.418 1.00 95.19 273 SER A C 1
ATOM 2166 O O . SER A 1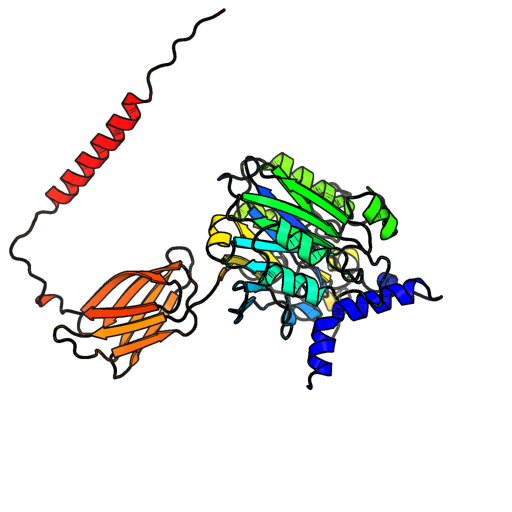 273 ? -1.708 -11.396 -7.802 1.00 95.19 273 SER A O 1
ATOM 2168 N N . MET A 1 274 ? -0.891 -10.151 -6.125 1.00 94.12 274 MET A N 1
ATOM 2169 C CA . MET A 1 274 ? -1.342 -11.044 -5.045 1.00 94.12 274 MET A CA 1
ATOM 2170 C C . MET A 1 274 ? -2.302 -10.392 -4.049 1.00 94.12 274 MET A C 1
ATOM 2172 O O . MET A 1 274 ? -2.849 -11.076 -3.181 1.00 94.12 274 MET A O 1
ATOM 2176 N N . ASP A 1 275 ? -2.509 -9.086 -4.160 1.00 95.88 275 ASP A N 1
ATOM 2177 C CA . ASP A 1 275 ? -3.425 -8.326 -3.321 1.00 95.88 275 ASP A CA 1
ATOM 2178 C C . ASP A 1 275 ? -3.905 -7.060 -4.042 1.00 95.88 275 ASP A C 1
ATOM 2180 O O . ASP A 1 275 ? -3.620 -6.834 -5.223 1.00 95.88 275 ASP A O 1
ATOM 2184 N N . ALA A 1 276 ? -4.652 -6.222 -3.328 1.00 97.06 276 ALA A N 1
ATOM 2185 C CA . ALA A 1 276 ? -4.820 -4.819 -3.673 1.00 97.06 276 ALA A CA 1
ATOM 2186 C C . ALA A 1 276 ? -5.242 -4.015 -2.441 1.00 97.06 276 ALA A C 1
ATOM 2188 O O . ALA A 1 276 ? -6.012 -4.517 -1.619 1.00 97.06 276 ALA A O 1
ATOM 2189 N N . LYS A 1 277 ? -4.794 -2.762 -2.332 1.00 98.19 277 LYS A N 1
ATOM 2190 C CA . LYS A 1 277 ? -5.210 -1.812 -1.294 1.00 98.19 277 LYS A CA 1
ATOM 2191 C C . LYS A 1 277 ? -5.642 -0.489 -1.908 1.00 98.19 277 LYS A C 1
ATOM 2193 O O . LYS A 1 277 ? -5.032 -0.031 -2.870 1.00 98.19 277 LYS A O 1
ATOM 2198 N N . VAL A 1 278 ? -6.695 0.121 -1.360 1.00 98.62 278 VAL A N 1
ATOM 2199 C CA . VAL A 1 278 ? -7.193 1.441 -1.782 1.00 98.62 278 VAL A CA 1
ATOM 2200 C C . VAL A 1 278 ? -7.676 2.233 -0.574 1.00 98.62 278 VAL A C 1
ATOM 2202 O O . VAL A 1 278 ? -8.414 1.722 0.267 1.00 98.62 278 VAL A O 1
ATOM 2205 N N . VAL A 1 279 ? -7.324 3.509 -0.514 1.00 98.62 279 VAL A N 1
ATOM 2206 C CA . VAL A 1 279 ? -7.718 4.418 0.561 1.00 98.62 279 VAL A CA 1
ATOM 2207 C C . VAL A 1 279 ? -8.079 5.783 -0.011 1.00 98.62 279 VAL A C 1
ATOM 2209 O O . VAL A 1 279 ? -7.479 6.233 -0.986 1.00 98.62 279 VAL A O 1
ATOM 2212 N N . ASN A 1 280 ? -9.060 6.452 0.593 1.00 98.56 280 ASN A N 1
ATOM 2213 C CA . ASN A 1 280 ? -9.302 7.873 0.361 1.00 98.56 280 ASN A CA 1
ATOM 2214 C C . ASN A 1 280 ? -8.920 8.702 1.588 1.00 98.56 280 ASN A C 1
ATOM 2216 O O . ASN A 1 280 ? -8.692 8.171 2.677 1.00 98.56 280 ASN A O 1
ATOM 2220 N N . ARG A 1 281 ? -8.909 10.024 1.428 1.00 98.25 281 ARG A N 1
ATOM 2221 C CA . ARG A 1 281 ? -8.557 10.963 2.497 1.00 98.25 281 ARG A CA 1
ATOM 2222 C C . ARG A 1 281 ? -9.313 10.726 3.811 1.00 98.25 281 ARG A C 1
ATOM 2224 O O . ARG A 1 281 ? -8.700 10.743 4.877 1.00 98.25 281 ARG A O 1
ATOM 2231 N N . THR A 1 282 ? -10.629 10.515 3.755 1.00 95.06 282 THR A N 1
ATOM 2232 C CA . THR A 1 282 ? -11.459 10.314 4.955 1.00 95.06 282 THR A CA 1
ATOM 2233 C C . THR A 1 282 ? -11.108 9.019 5.679 1.00 95.06 282 THR A C 1
ATOM 2235 O O . THR A 1 282 ? -11.017 9.010 6.903 1.00 95.06 282 THR A O 1
ATOM 2238 N N . MET A 1 283 ? -10.875 7.935 4.938 1.00 95.12 283 MET A N 1
ATOM 2239 C CA . MET A 1 283 ? -10.425 6.664 5.502 1.00 95.12 283 MET A CA 1
ATOM 2240 C C . MET A 1 283 ? -9.023 6.787 6.107 1.00 95.12 283 MET A C 1
ATOM 2242 O O . MET A 1 283 ? -8.812 6.355 7.236 1.00 95.12 283 MET A O 1
ATOM 2246 N N . ALA A 1 284 ? -8.089 7.451 5.419 1.00 96.88 284 ALA A N 1
ATOM 2247 C CA . ALA A 1 284 ? -6.734 7.674 5.922 1.00 96.88 284 ALA A CA 1
ATOM 2248 C C . ALA A 1 284 ? -6.723 8.450 7.248 1.00 96.88 284 ALA A C 1
ATOM 2250 O O . ALA A 1 284 ? -6.020 8.062 8.177 1.00 96.88 284 ALA A O 1
ATOM 2251 N N . ALA A 1 285 ? -7.562 9.485 7.379 1.00 93.38 285 ALA A N 1
ATOM 2252 C CA . ALA A 1 285 ? -7.723 10.234 8.629 1.00 93.38 285 ALA A CA 1
ATOM 2253 C C . ALA A 1 285 ? -8.238 9.370 9.799 1.00 93.38 285 ALA A C 1
ATOM 2255 O O . ALA A 1 285 ? -8.028 9.716 10.958 1.00 93.38 285 ALA A O 1
ATOM 2256 N N . ARG A 1 286 ? -8.895 8.243 9.502 1.00 91.06 286 ARG A N 1
ATOM 2257 C CA . ARG A 1 286 ? -9.363 7.251 10.483 1.00 91.06 286 ARG A CA 1
ATOM 2258 C C . ARG A 1 286 ? -8.423 6.048 10.618 1.00 91.06 286 ARG A C 1
ATOM 2260 O O . ARG A 1 286 ? -8.745 5.114 11.345 1.00 91.06 286 ARG A O 1
ATOM 2267 N N . MET A 1 287 ? -7.270 6.072 9.944 1.00 95.25 287 MET A N 1
ATOM 2268 C CA . MET A 1 287 ? -6.359 4.935 9.802 1.00 95.25 287 MET A CA 1
ATOM 2269 C C . MET A 1 287 ? -7.063 3.684 9.271 1.00 95.25 287 MET A C 1
ATOM 2271 O O . MET A 1 287 ? -6.979 2.618 9.873 1.00 95.25 287 MET A O 1
ATOM 2275 N N . GLU A 1 288 ? -7.783 3.822 8.161 1.00 94.25 288 GLU A N 1
ATOM 2276 C CA . GLU A 1 288 ? -8.506 2.736 7.499 1.00 94.25 288 GLU A CA 1
ATOM 2277 C C . GLU A 1 288 ? -8.072 2.588 6.041 1.00 94.25 288 GLU A C 1
ATOM 2279 O O . GLU A 1 288 ? -7.708 3.559 5.384 1.00 94.25 288 GLU A O 1
ATOM 2284 N N . THR A 1 289 ? -8.180 1.377 5.503 1.00 96.25 289 THR A N 1
ATOM 2285 C CA . THR A 1 289 ? -7.950 1.074 4.087 1.00 96.25 289 THR A CA 1
ATOM 2286 C C . THR A 1 289 ? -8.899 -0.017 3.619 1.00 96.25 289 THR A C 1
ATOM 2288 O O . THR A 1 289 ? -9.260 -0.910 4.384 1.00 96.25 289 THR A O 1
ATOM 2291 N N . TRP A 1 290 ? -9.276 0.010 2.345 1.00 97.06 290 TRP A N 1
ATOM 2292 C CA . TRP A 1 290 ? -9.768 -1.188 1.680 1.00 97.06 290 TRP A CA 1
ATOM 2293 C C . TRP A 1 290 ? -8.587 -2.084 1.348 1.00 97.06 290 TRP A C 1
ATOM 2295 O O . TRP A 1 290 ? -7.540 -1.585 0.934 1.00 97.06 290 TRP A O 1
ATOM 2305 N N . ALA A 1 291 ? -8.770 -3.390 1.495 1.00 95.94 291 ALA A N 1
ATOM 2306 C CA . ALA A 1 291 ? -7.822 -4.379 1.024 1.00 95.94 291 ALA A CA 1
ATOM 2307 C C . ALA A 1 291 ? -8.530 -5.617 0.467 1.00 95.94 291 ALA A C 1
ATOM 2309 O O . ALA A 1 291 ? -9.683 -5.921 0.802 1.00 95.94 291 ALA A O 1
ATOM 2310 N N . ARG A 1 292 ? -7.810 -6.343 -0.382 1.00 94.69 292 ARG A N 1
ATOM 2311 C CA . ARG A 1 292 ? -8.221 -7.603 -0.986 1.00 94.69 292 ARG A CA 1
ATOM 2312 C C . ARG A 1 292 ? -7.048 -8.572 -0.993 1.00 94.69 292 ARG A C 1
ATOM 2314 O O . ARG A 1 292 ? -5.963 -8.209 -1.416 1.00 94.69 292 ARG A O 1
ATOM 2321 N N . TYR A 1 293 ? -7.310 -9.815 -0.600 1.00 95.25 293 TYR A N 1
ATOM 2322 C CA . TYR A 1 293 ? -6.392 -10.937 -0.793 1.00 95.25 293 TYR A CA 1
ATOM 2323 C C . TYR A 1 293 ? -6.597 -11.574 -2.172 1.00 95.25 293 TYR A C 1
ATOM 2325 O O . TYR A 1 293 ? -7.750 -11.767 -2.574 1.00 95.25 293 TYR A O 1
ATOM 2333 N N . GLY A 1 294 ? -5.506 -11.975 -2.825 1.00 95.56 294 GLY A N 1
ATOM 2334 C CA . GLY A 1 294 ? -5.460 -12.557 -4.166 1.00 95.56 294 GLY A CA 1
ATOM 2335 C C . GLY A 1 294 ? -5.401 -11.502 -5.269 1.00 95.56 294 GLY A C 1
ATOM 2336 O O . GLY A 1 294 ? -5.509 -10.310 -4.983 1.00 95.56 294 GLY A O 1
ATOM 2337 N N . HIS A 1 295 ? -5.273 -11.947 -6.524 1.00 97.12 295 HIS A N 1
ATOM 2338 C CA . HIS A 1 295 ? -5.235 -11.067 -7.697 1.00 97.12 295 HIS A CA 1
ATOM 2339 C C . HIS A 1 295 ? -6.216 -9.896 -7.592 1.00 97.12 295 HIS A C 1
ATOM 2341 O O . HIS A 1 295 ? -7.415 -10.093 -7.348 1.00 97.12 295 HIS A O 1
ATOM 2347 N N . SER A 1 296 ? -5.727 -8.681 -7.851 1.00 96.81 296 SER A N 1
ATOM 2348 C CA . SER A 1 296 ? -6.526 -7.455 -7.753 1.00 96.81 296 SER A CA 1
ATOM 2349 C C . SER A 1 296 ? -7.814 -7.529 -8.589 1.00 96.81 296 SER A C 1
ATOM 2351 O O . SER A 1 296 ? -8.883 -7.121 -8.124 1.00 96.81 296 SER A O 1
ATOM 2353 N N . CYS A 1 297 ? -7.741 -8.126 -9.786 1.00 97.38 297 CYS A N 1
ATOM 2354 C CA . CYS A 1 297 ? -8.869 -8.340 -10.702 1.00 97.38 297 CYS A CA 1
ATOM 2355 C C . CYS A 1 297 ? -9.881 -9.382 -10.188 1.00 97.38 297 CYS A C 1
ATOM 2357 O O . CYS A 1 297 ? -11.070 -9.332 -10.502 1.00 97.38 297 CYS A O 1
ATOM 2359 N N . GLY A 1 298 ? -9.440 -10.306 -9.335 1.00 96.75 298 GLY A N 1
ATOM 2360 C CA . GLY A 1 298 ? -10.258 -11.351 -8.737 1.00 96.75 298 GLY A CA 1
ATOM 2361 C C . GLY A 1 298 ? -10.285 -12.691 -9.436 1.00 96.75 298 GLY A C 1
ATOM 2362 O O . GLY A 1 298 ? -11.002 -13.579 -8.974 1.00 96.75 298 GLY A O 1
ATOM 2363 N N . GLN A 1 299 ? -9.534 -12.841 -10.522 1.00 96.00 299 GLN A N 1
ATOM 2364 C CA . GLN A 1 299 ? -9.321 -14.144 -11.132 1.00 96.00 299 GLN A CA 1
ATOM 2365 C C . GLN A 1 299 ? -8.578 -15.055 -10.139 1.00 96.00 299 GLN A C 1
ATOM 2367 O O . GLN A 1 299 ? -7.696 -14.578 -9.426 1.00 96.00 299 GLN A O 1
ATOM 2372 N N . PRO A 1 300 ? -8.952 -16.339 -10.017 1.00 96.44 300 PRO A N 1
ATOM 2373 C CA . PRO A 1 300 ? -8.214 -17.272 -9.181 1.00 96.44 300 PRO A CA 1
ATOM 2374 C C . PRO A 1 300 ? -6.982 -17.808 -9.916 1.00 96.44 300 PRO A C 1
ATOM 2376 O O . PRO A 1 300 ? -7.038 -18.050 -11.120 1.00 96.44 300 PRO A O 1
ATOM 2379 N N . PHE A 1 301 ? -5.926 -18.110 -9.166 1.00 97.19 301 PHE A N 1
ATOM 2380 C CA . PHE A 1 301 ? -4.867 -19.015 -9.613 1.00 97.19 301 PHE A CA 1
ATOM 2381 C C . PHE A 1 301 ? -5.087 -20.382 -8.956 1.00 97.19 301 PHE A C 1
ATOM 2383 O O . PHE A 1 301 ? -5.194 -20.475 -7.731 1.00 97.19 301 PHE A O 1
ATOM 2390 N N . LEU A 1 302 ? -5.188 -21.436 -9.769 1.00 97.50 302 LEU A N 1
ATOM 2391 C CA . LEU A 1 302 ? -5.435 -22.808 -9.316 1.00 97.50 302 LEU A CA 1
ATOM 2392 C C . LEU A 1 302 ? -4.201 -23.663 -9.594 1.00 97.50 302 LEU A C 1
ATOM 2394 O O . LEU A 1 302 ? -3.904 -23.962 -10.754 1.00 97.50 302 LEU A O 1
ATOM 2398 N N . LYS A 1 303 ? -3.505 -24.097 -8.542 1.00 96.12 303 LYS A N 1
ATOM 2399 C CA . LYS A 1 303 ? -2.189 -24.737 -8.672 1.00 96.12 303 LYS A CA 1
ATOM 2400 C C . LYS A 1 303 ? -2.243 -26.040 -9.464 1.00 96.12 303 LYS A C 1
ATOM 2402 O O . LYS A 1 303 ? -1.345 -26.327 -10.239 1.00 96.12 303 LYS A O 1
ATOM 2407 N N . GLU A 1 304 ? -3.317 -26.814 -9.308 1.00 96.69 304 GLU A N 1
ATOM 2408 C CA . GLU A 1 304 ? -3.480 -28.111 -9.980 1.00 96.69 304 GLU A CA 1
ATOM 2409 C C . GLU A 1 304 ? -3.844 -27.964 -11.462 1.00 96.69 304 GLU A C 1
ATOM 2411 O O . GLU A 1 304 ? -3.641 -28.887 -12.250 1.00 96.69 304 GLU A O 1
ATOM 2416 N N . VAL A 1 305 ? -4.434 -26.828 -11.846 1.00 97.06 305 VAL A N 1
ATOM 2417 C CA . VAL A 1 305 ? -4.677 -26.497 -13.257 1.00 97.06 305 VAL A CA 1
ATOM 2418 C C . VAL A 1 305 ? -3.365 -26.045 -13.877 1.00 97.06 305 VAL A C 1
ATOM 2420 O O . VAL A 1 305 ? -2.928 -26.617 -14.870 1.00 97.06 305 VAL A O 1
ATOM 2423 N N . HIS A 1 306 ? -2.697 -25.101 -13.216 1.00 97.12 306 HIS A N 1
ATOM 2424 C CA . HIS A 1 306 ? -1.417 -24.560 -13.646 1.00 97.12 306 HIS A CA 1
ATOM 2425 C C . HIS A 1 306 ? -0.336 -25.641 -13.782 1.00 97.12 306 HIS A C 1
ATOM 2427 O O . HIS A 1 306 ? 0.281 -25.741 -14.833 1.00 97.12 306 HIS A O 1
ATOM 2433 N N . ALA A 1 307 ? -0.188 -26.543 -12.808 1.00 96.69 307 ALA A N 1
ATOM 2434 C CA . ALA A 1 307 ? 0.798 -27.628 -12.845 1.00 96.69 307 ALA A CA 1
ATOM 2435 C C . ALA A 1 307 ? 0.579 -28.644 -13.985 1.00 96.69 307 ALA A C 1
ATOM 2437 O O . ALA A 1 307 ? 1.512 -29.353 -14.360 1.00 96.69 307 ALA A O 1
ATOM 2438 N N . LYS A 1 308 ? -0.638 -28.748 -14.541 1.00 97.25 308 LYS A N 1
ATOM 2439 C CA . LYS A 1 308 ? -0.900 -29.593 -15.721 1.00 97.25 308 LYS A CA 1
ATOM 2440 C C . LYS A 1 308 ? -0.411 -28.945 -17.010 1.00 97.25 308 LYS A C 1
ATOM 2442 O O . LYS A 1 308 ? -0.001 -29.663 -17.917 1.00 97.25 308 LYS A O 1
ATOM 2447 N N . GLU A 1 309 ? -0.498 -27.622 -17.091 1.00 96.69 309 GLU A N 1
ATOM 2448 C CA . GLU A 1 309 ? -0.071 -26.832 -18.249 1.00 96.69 309 GLU A CA 1
ATOM 2449 C C . GLU A 1 309 ? 1.431 -26.514 -18.185 1.00 96.69 309 GLU A C 1
ATOM 2451 O O . GLU A 1 309 ? 2.106 -26.545 -19.211 1.00 96.69 309 GLU A O 1
ATOM 2456 N N . HIS A 1 310 ? 1.951 -26.312 -16.971 1.00 96.00 310 HIS A N 1
ATOM 2457 C CA . HIS A 1 310 ? 3.321 -25.911 -16.654 1.00 96.00 310 HIS A CA 1
ATOM 2458 C C . HIS A 1 310 ? 3.943 -26.807 -15.563 1.00 96.00 310 HIS A C 1
ATOM 2460 O O . HIS A 1 310 ? 4.185 -26.355 -14.436 1.00 96.00 310 HIS A O 1
ATOM 2466 N N . PRO A 1 311 ? 4.202 -28.098 -15.846 1.00 95.94 311 PRO A N 1
ATOM 2467 C CA . PRO A 1 311 ? 4.757 -29.034 -14.865 1.00 95.94 311 PRO A CA 1
ATOM 2468 C C . PRO A 1 311 ? 6.135 -28.618 -14.321 1.00 95.94 311 PRO A C 1
ATOM 2470 O O . PRO A 1 311 ? 6.490 -28.992 -13.204 1.00 95.94 311 PRO A O 1
ATOM 2473 N N . GLU A 1 312 ? 6.904 -27.822 -15.067 1.00 94.75 312 GLU A N 1
ATOM 2474 C CA . GLU A 1 312 ? 8.180 -27.233 -14.645 1.00 94.75 312 GLU A CA 1
ATOM 2475 C C . GLU A 1 312 ? 8.052 -26.250 -13.470 1.00 94.75 312 GLU A C 1
ATOM 2477 O O . GLU A 1 312 ? 9.023 -26.027 -12.746 1.00 94.75 312 GLU A O 1
ATOM 2482 N N . TYR A 1 313 ? 6.854 -25.703 -13.250 1.00 94.31 313 TYR A N 1
ATOM 2483 C CA . TYR A 1 313 ? 6.549 -24.745 -12.189 1.00 94.31 313 TYR A CA 1
ATOM 2484 C C . TYR A 1 313 ? 5.621 -25.319 -11.111 1.00 94.31 313 TYR A C 1
ATOM 2486 O O . TYR A 1 313 ? 5.062 -24.573 -10.310 1.00 94.31 313 TYR A O 1
ATOM 2494 N N . ALA A 1 314 ? 5.488 -26.647 -11.038 1.00 93.25 314 ALA A N 1
ATOM 2495 C CA . ALA A 1 314 ? 4.726 -27.346 -10.004 1.00 93.25 314 ALA A CA 1
ATOM 2496 C C . ALA A 1 314 ? 5.461 -27.350 -8.645 1.00 93.25 314 ALA A C 1
ATOM 2498 O O . ALA A 1 314 ? 5.806 -28.402 -8.100 1.00 93.25 314 ALA A O 1
ATOM 2499 N N . PHE A 1 315 ? 5.753 -26.166 -8.099 1.00 91.19 315 PHE A N 1
ATOM 2500 C CA . PHE A 1 315 ? 6.467 -26.035 -6.832 1.00 91.19 315 PHE A CA 1
ATOM 2501 C C . PHE A 1 315 ? 5.621 -26.574 -5.665 1.00 91.19 315 PHE A C 1
ATOM 2503 O O . PHE A 1 315 ? 4.418 -26.306 -5.604 1.00 91.19 315 PHE A O 1
ATOM 2510 N N . PRO A 1 316 ? 6.230 -27.295 -4.704 1.00 90.38 316 PRO A N 1
ATOM 2511 C CA . PRO A 1 316 ? 5.499 -27.935 -3.608 1.00 90.38 316 PRO A CA 1
ATOM 2512 C C . PRO A 1 316 ? 4.781 -26.932 -2.694 1.00 90.38 316 PRO A C 1
ATOM 2514 O O . PRO A 1 316 ? 3.731 -27.256 -2.140 1.00 90.38 316 PRO A O 1
ATOM 2517 N N . ASP A 1 317 ? 5.322 -25.717 -2.582 1.00 90.00 317 ASP A N 1
ATOM 2518 C CA . ASP A 1 317 ? 4.823 -24.669 -1.688 1.00 90.00 317 ASP A CA 1
ATOM 2519 C C . ASP A 1 317 ? 3.761 -23.767 -2.342 1.00 90.00 317 ASP A C 1
ATOM 2521 O O . ASP A 1 317 ? 3.231 -22.862 -1.696 1.00 90.00 317 ASP A O 1
ATOM 2525 N N . LEU A 1 318 ? 3.411 -23.999 -3.616 1.00 93.50 318 LEU A N 1
ATOM 2526 C CA . LEU A 1 318 ? 2.307 -23.280 -4.251 1.00 93.50 318 LEU A CA 1
ATOM 2527 C C . LEU A 1 318 ? 0.964 -23.686 -3.642 1.00 93.50 318 LEU A C 1
ATOM 2529 O O . LEU A 1 318 ? 0.664 -24.863 -3.399 1.00 93.50 318 LEU A O 1
ATOM 2533 N N . ILE A 1 319 ? 0.114 -22.681 -3.467 1.00 93.62 319 ILE A N 1
ATOM 2534 C CA . ILE A 1 319 ? -1.267 -22.835 -3.025 1.00 93.62 319 ILE A CA 1
ATOM 2535 C C . ILE A 1 319 ? -2.216 -22.229 -4.054 1.00 93.62 319 ILE A C 1
ATOM 2537 O O . ILE A 1 319 ? -1.819 -21.394 -4.866 1.00 93.62 319 ILE A O 1
ATOM 2541 N N . ASP A 1 320 ? -3.483 -22.636 -4.000 1.00 96.12 320 ASP A N 1
ATOM 2542 C CA . ASP A 1 320 ? -4.526 -21.931 -4.738 1.00 96.12 320 ASP A CA 1
ATOM 2543 C C . ASP A 1 320 ? -4.657 -20.510 -4.183 1.00 96.12 320 ASP A C 1
ATOM 2545 O O . ASP A 1 320 ? -4.878 -20.311 -2.984 1.00 96.12 320 ASP A O 1
ATOM 2549 N N . MET A 1 321 ? -4.575 -19.518 -5.063 1.00 95.31 321 MET A N 1
ATOM 2550 C CA . MET A 1 321 ? -4.844 -18.129 -4.721 1.00 95.31 321 MET A CA 1
ATOM 2551 C C . MET A 1 321 ? -6.275 -17.806 -5.144 1.00 95.31 321 MET A C 1
ATOM 2553 O O . MET A 1 321 ? -6.567 -17.504 -6.302 1.00 95.31 321 MET A O 1
ATOM 2557 N N . ILE A 1 322 ? -7.184 -17.884 -4.173 1.00 95.69 322 ILE A N 1
ATOM 2558 C CA . ILE A 1 322 ? -8.595 -17.540 -4.351 1.00 95.69 322 ILE A CA 1
ATOM 2559 C C . ILE A 1 322 ? -8.833 -16.132 -3.829 1.00 95.69 322 ILE A C 1
ATOM 2561 O O . ILE A 1 322 ? -8.794 -15.891 -2.617 1.00 95.69 322 ILE A O 1
ATOM 2565 N N . ALA A 1 323 ? -9.117 -15.212 -4.747 1.00 95.38 323 ALA A N 1
ATOM 2566 C CA . ALA A 1 323 ? -9.316 -13.825 -4.391 1.00 95.38 323 ALA A CA 1
ATOM 2567 C C . ALA A 1 323 ? -10.543 -13.645 -3.483 1.00 95.38 323 ALA A C 1
ATOM 2569 O O . ALA A 1 323 ? -11.640 -14.133 -3.771 1.00 95.38 323 ALA A O 1
ATOM 2570 N N . ARG A 1 324 ? -10.371 -12.925 -2.374 1.00 94.94 324 ARG A N 1
ATOM 2571 C CA . ARG A 1 324 ? -11.455 -12.636 -1.423 1.00 94.94 324 ARG A CA 1
ATOM 2572 C C . ARG A 1 324 ? -12.219 -11.374 -1.834 1.00 94.94 324 ARG A C 1
ATOM 2574 O O . ARG A 1 324 ? -11.720 -10.607 -2.659 1.00 94.94 324 ARG A O 1
ATOM 2581 N N . PRO A 1 325 ? -13.441 -11.154 -1.318 1.00 94.19 325 PRO A N 1
ATOM 2582 C CA . PRO A 1 325 ? -14.096 -9.859 -1.443 1.00 94.19 325 PRO A CA 1
ATOM 2583 C C . PRO A 1 325 ? -13.236 -8.752 -0.829 1.00 94.19 325 PRO A C 1
ATOM 2585 O O . PRO A 1 325 ? -12.493 -8.996 0.123 1.00 94.19 325 PRO A O 1
ATOM 2588 N N . TRP A 1 326 ? -13.371 -7.537 -1.352 1.00 94.88 326 TRP A N 1
ATOM 2589 C CA . TRP A 1 326 ? -12.814 -6.351 -0.711 1.00 94.88 326 TRP A CA 1
ATOM 2590 C C . TRP A 1 326 ? -13.398 -6.188 0.694 1.00 94.88 326 TRP A C 1
ATOM 2592 O O . TRP A 1 326 ? -14.609 -6.300 0.889 1.00 94.88 326 TRP A O 1
ATOM 2602 N N . THR A 1 327 ? -12.536 -5.906 1.665 1.00 92.06 327 THR A N 1
ATOM 2603 C CA . THR A 1 327 ? -12.923 -5.612 3.048 1.00 92.06 327 THR A CA 1
ATOM 2604 C C . THR A 1 327 ? -12.109 -4.441 3.576 1.00 92.06 327 THR A C 1
ATOM 2606 O O . THR A 1 327 ? -11.049 -4.118 3.041 1.00 92.06 327 THR A O 1
ATOM 2609 N N . THR A 1 328 ? -12.606 -3.784 4.616 1.00 91.31 328 THR A N 1
ATOM 2610 C CA . THR A 1 328 ? -11.860 -2.735 5.306 1.00 91.31 328 THR A CA 1
ATOM 2611 C C . THR A 1 328 ? -10.955 -3.330 6.373 1.00 91.31 328 THR A C 1
ATOM 2613 O O . THR A 1 328 ? -11.363 -4.240 7.095 1.00 91.31 328 THR A O 1
ATOM 2616 N N . PHE A 1 329 ? -9.768 -2.756 6.506 1.00 92.19 329 PHE A N 1
ATOM 2617 C CA . PHE A 1 329 ? -8.889 -2.900 7.658 1.00 92.19 329 PHE A CA 1
ATOM 2618 C C . PHE A 1 329 ? -8.699 -1.522 8.277 1.00 92.19 329 PHE A C 1
ATOM 2620 O O . PHE A 1 329 ? -8.671 -0.521 7.560 1.00 92.19 329 PHE A O 1
ATOM 2627 N N . GLY A 1 330 ? -8.573 -1.461 9.596 1.00 93.06 330 GLY A N 1
ATOM 2628 C CA . GLY A 1 330 ? -8.384 -0.203 10.298 1.00 93.06 330 GLY A CA 1
ATOM 2629 C C . GLY A 1 330 ? -7.697 -0.392 11.638 1.00 93.06 330 GLY A C 1
ATOM 2630 O O . GLY A 1 330 ? -7.587 -1.517 12.128 1.00 93.06 330 GLY A O 1
ATOM 2631 N N . ALA A 1 331 ? -7.254 0.713 12.233 1.00 93.31 331 ALA A N 1
ATOM 2632 C CA . ALA A 1 331 ? -6.750 0.701 13.599 1.00 93.31 331 ALA A CA 1
ATOM 2633 C C . ALA A 1 331 ? -7.824 0.173 14.571 1.00 93.31 331 ALA A C 1
ATOM 2635 O O . ALA A 1 331 ? -9.006 0.490 14.431 1.00 93.31 331 ALA A O 1
ATOM 2636 N N . VAL A 1 332 ? -7.421 -0.626 15.558 1.00 92.69 332 VAL A N 1
ATOM 2637 C CA . VAL A 1 332 ? -8.305 -1.300 16.519 1.00 92.69 332 VAL A CA 1
ATOM 2638 C C . VAL A 1 332 ? -8.035 -0.849 17.948 1.00 92.69 332 VAL A C 1
ATOM 2640 O O . VAL A 1 332 ? -6.893 -0.752 18.381 1.00 92.69 332 VAL A O 1
ATOM 2643 N N . ASP A 1 333 ? -9.074 -0.624 18.738 1.00 91.94 333 ASP A N 1
ATOM 2644 C CA . ASP A 1 333 ? -8.927 -0.302 20.154 1.00 91.94 333 ASP A CA 1
ATOM 2645 C C . ASP A 1 333 ? -9.675 -1.289 21.049 1.00 91.94 333 ASP A C 1
ATOM 2647 O O . ASP A 1 333 ? -10.523 -2.073 20.614 1.00 91.94 333 ASP A O 1
ATOM 2651 N N . ARG A 1 334 ? -9.335 -1.269 22.339 1.00 93.00 334 ARG A N 1
ATOM 2652 C CA . ARG A 1 334 ? -10.044 -2.056 23.344 1.00 93.00 334 ARG A CA 1
ATOM 2653 C C . ARG A 1 334 ? -11.396 -1.420 23.621 1.00 93.00 334 ARG A C 1
ATOM 2655 O O . ARG A 1 334 ? -11.479 -0.233 23.932 1.00 93.00 334 ARG A O 1
ATOM 2662 N N . PHE A 1 335 ? -12.431 -2.246 23.594 1.00 96.19 335 PHE A N 1
ATOM 2663 C CA . PHE A 1 335 ? -13.784 -1.850 23.945 1.00 96.19 335 PHE A CA 1
ATOM 2664 C C . PHE A 1 335 ? -14.264 -2.649 25.151 1.00 96.19 335 PHE A C 1
ATOM 2666 O O . PHE A 1 335 ? -14.040 -3.858 25.250 1.00 96.19 335 PHE A O 1
ATOM 2673 N N . SER A 1 336 ? -14.968 -1.995 26.068 1.00 96.44 336 SER A N 1
ATOM 2674 C CA . SER A 1 336 ? -15.745 -2.705 27.076 1.00 96.44 336 SER A CA 1
ATOM 2675 C C . SER A 1 336 ? -16.999 -1.949 27.472 1.00 96.44 336 SER A C 1
ATOM 2677 O O . SER A 1 336 ? -17.026 -0.723 27.495 1.00 96.44 336 SER A O 1
ATOM 2679 N N . VAL A 1 337 ? -18.022 -2.704 27.848 1.00 96.69 337 VAL A N 1
ATOM 2680 C CA . VAL A 1 337 ? -19.272 -2.170 28.377 1.00 96.69 337 VAL A CA 1
ATOM 2681 C C . VAL A 1 337 ? -19.616 -2.885 29.674 1.00 96.69 337 VAL A C 1
ATOM 2683 O O . VAL A 1 337 ? -19.417 -4.094 29.792 1.00 96.69 337 VAL A O 1
ATOM 2686 N N . THR A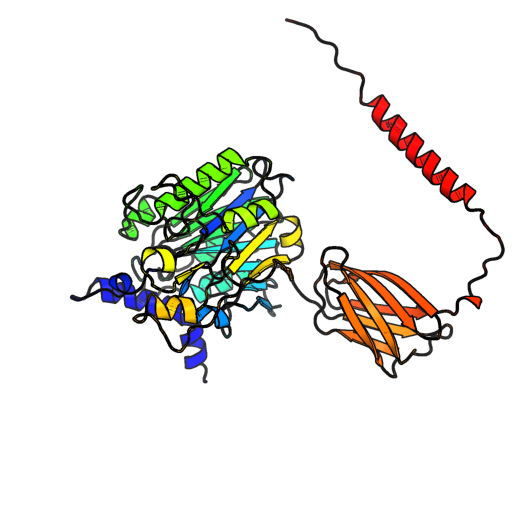 1 338 ? -20.116 -2.137 30.647 1.00 97.06 338 THR A N 1
ATOM 2687 C CA . THR A 1 338 ? -20.727 -2.673 31.863 1.00 97.06 338 THR A CA 1
ATOM 2688 C C . THR A 1 338 ? -22.231 -2.455 31.772 1.00 97.06 338 THR A C 1
ATOM 2690 O O . THR A 1 338 ? -22.685 -1.313 31.735 1.00 97.06 338 THR A O 1
ATOM 2693 N N . ALA A 1 339 ? -23.002 -3.536 31.719 1.00 95.31 339 ALA A N 1
ATOM 2694 C CA . ALA A 1 339 ? -24.453 -3.494 31.797 1.00 95.31 339 ALA A CA 1
ATOM 2695 C C . ALA A 1 339 ? -24.889 -3.546 33.263 1.00 95.31 339 ALA A C 1
ATOM 2697 O O . ALA A 1 339 ? -24.499 -4.455 34.003 1.00 95.31 339 ALA A O 1
ATOM 2698 N N . VAL A 1 340 ? -25.702 -2.574 33.670 1.00 94.75 340 VAL A N 1
ATOM 2699 C CA . VAL A 1 340 ? -26.282 -2.506 35.014 1.00 94.75 340 VAL A CA 1
ATOM 2700 C C . VAL A 1 340 ? -27.796 -2.347 34.952 1.00 94.75 340 VAL A C 1
ATOM 2702 O O . VAL A 1 340 ? -28.320 -1.741 34.016 1.00 94.75 340 VAL A O 1
ATOM 2705 N N . GLY A 1 341 ? -28.503 -2.886 35.939 1.00 91.00 341 GLY A N 1
ATOM 2706 C CA . GLY A 1 341 ? -29.945 -2.714 36.075 1.00 91.00 341 GLY A CA 1
ATOM 2707 C C . GLY A 1 341 ? -30.321 -1.362 36.681 1.00 91.00 341 GLY A C 1
ATOM 2708 O O . GLY A 1 341 ? -29.489 -0.453 36.805 1.00 91.00 341 GLY A O 1
ATOM 2709 N N . SER A 1 342 ? -31.599 -1.190 37.019 1.00 85.88 342 SER A N 1
ATOM 2710 C CA . SER A 1 342 ? -32.145 0.102 37.453 1.00 85.88 342 SER A CA 1
ATOM 2711 C C . SER A 1 342 ? -31.530 0.602 38.766 1.00 85.88 342 SER A C 1
ATOM 2713 O O . SER A 1 342 ? -31.348 1.818 38.917 1.00 85.88 342 SER A O 1
ATOM 2715 N N . GLU A 1 343 ? -31.117 -0.308 39.653 1.00 87.62 343 GLU A N 1
ATOM 2716 C CA . GLU A 1 343 ? -30.473 -0.011 40.939 1.00 87.62 343 GLU A CA 1
ATOM 2717 C C . GLU A 1 343 ? -28.934 0.009 40.859 1.00 87.62 343 GLU A C 1
ATOM 2719 O O . GLU A 1 343 ? -28.259 0.336 41.837 1.00 87.62 343 GLU A O 1
ATOM 2724 N N . GLY A 1 344 ? -28.361 -0.243 39.677 1.00 89.19 344 GLY A N 1
ATOM 2725 C CA . GLY A 1 344 ? -26.913 -0.263 39.450 1.00 89.19 344 GLY A CA 1
ATOM 2726 C C . GLY A 1 344 ? -26.258 -1.627 39.689 1.00 89.19 344 GLY A C 1
ATOM 2727 O O . GLY A 1 344 ? -25.033 -1.730 39.656 1.00 89.19 344 GLY A O 1
ATOM 2728 N N . GLU A 1 345 ? -27.053 -2.666 39.915 1.00 93.12 345 GLU A N 1
ATOM 2729 C CA . GLU A 1 345 ? -26.619 -4.052 40.007 1.00 93.12 345 GLU A CA 1
ATOM 2730 C C . GLU A 1 345 ? -26.096 -4.569 38.655 1.00 93.12 345 GLU A C 1
ATOM 2732 O O . GLU A 1 345 ? -26.672 -4.249 37.614 1.00 93.12 345 GLU A O 1
ATOM 2737 N N . PRO A 1 346 ? -25.007 -5.356 38.627 1.00 95.06 346 PRO A N 1
ATOM 2738 C CA . PRO A 1 346 ? -24.460 -5.887 37.382 1.00 95.06 346 PRO A CA 1
ATOM 2739 C C . PRO A 1 346 ? -25.413 -6.896 36.734 1.00 95.06 346 PRO A C 1
ATOM 2741 O O . PRO A 1 346 ? -25.958 -7.770 37.407 1.00 95.06 346 PRO A O 1
ATOM 2744 N N . LEU A 1 347 ? -25.560 -6.814 35.411 1.00 93.69 347 LEU A N 1
ATOM 2745 C CA . LEU A 1 347 ? -26.396 -7.726 34.631 1.00 93.69 347 LEU A CA 1
ATOM 2746 C C . LEU A 1 347 ? -25.529 -8.744 33.886 1.00 93.69 347 LEU A C 1
ATOM 2748 O O . LEU A 1 347 ? -24.865 -8.406 32.906 1.00 93.69 347 LEU A O 1
ATOM 2752 N N . GLU A 1 348 ? -25.531 -9.991 34.351 1.00 94.81 348 GLU A N 1
ATOM 2753 C CA . GLU A 1 348 ? -24.841 -11.121 33.716 1.00 94.81 348 GLU A CA 1
ATOM 2754 C C . GLU A 1 348 ? -25.650 -11.705 32.547 1.00 94.81 348 GLU A C 1
ATOM 2756 O O . GLU A 1 348 ? -26.880 -11.734 32.581 1.00 94.81 348 GLU A O 1
ATOM 2761 N N . GLY A 1 349 ? -24.957 -12.205 31.520 1.00 94.12 349 GLY A N 1
ATOM 2762 C CA . GLY A 1 349 ? -25.579 -12.898 30.391 1.00 94.12 349 GLY A CA 1
ATOM 2763 C C . GLY A 1 349 ? -26.288 -11.986 29.388 1.00 94.12 349 GLY A C 1
ATOM 2764 O O . GLY A 1 349 ? -27.057 -12.485 28.570 1.00 94.12 349 GLY A O 1
ATOM 2765 N N . MET A 1 350 ? -26.034 -10.677 29.428 1.00 94.31 350 MET A N 1
ATOM 2766 C CA . MET A 1 350 ? -26.544 -9.726 28.440 1.00 94.31 350 MET A CA 1
ATOM 2767 C C . MET A 1 350 ? -25.764 -9.874 27.134 1.00 94.31 350 MET A C 1
ATOM 2769 O O . MET A 1 350 ? -24.528 -9.869 27.141 1.00 94.31 350 MET A O 1
ATOM 2773 N N . GLU A 1 351 ? -26.481 -9.973 26.016 1.00 96.62 351 GLU A N 1
ATOM 2774 C CA . GLU A 1 351 ? -25.893 -9.924 24.683 1.00 96.62 351 GLU A CA 1
ATOM 2775 C C . GLU A 1 351 ? -25.523 -8.483 24.352 1.00 96.62 351 GLU A C 1
ATOM 2777 O O . GLU A 1 351 ? -26.358 -7.585 24.406 1.00 96.62 351 GLU A O 1
ATOM 2782 N N . VAL A 1 352 ? -24.257 -8.265 24.016 1.00 96.81 352 VAL A N 1
ATOM 2783 C CA . VAL A 1 352 ? -23.732 -6.971 23.593 1.00 96.81 352 VAL A CA 1
ATOM 2784 C C . VAL A 1 352 ? -23.335 -7.086 22.132 1.00 96.81 352 VAL A C 1
ATOM 2786 O O . VAL A 1 352 ? -22.446 -7.868 21.786 1.00 96.81 352 VAL A O 1
ATOM 2789 N N . VAL A 1 353 ? -23.954 -6.269 21.286 1.00 97.38 353 VAL A N 1
ATOM 2790 C CA . VAL A 1 353 ? -23.697 -6.232 19.849 1.00 97.38 353 VAL A CA 1
ATOM 2791 C C . VAL A 1 353 ? -23.238 -4.836 19.444 1.00 97.38 353 VAL A C 1
ATOM 2793 O O . VAL A 1 353 ? -23.938 -3.853 19.670 1.00 97.38 353 VAL A O 1
ATOM 2796 N N . LEU A 1 354 ? -22.069 -4.748 18.812 1.00 96.12 354 LEU A N 1
ATOM 2797 C CA . LEU A 1 354 ? -21.605 -3.537 18.134 1.00 96.12 354 LEU A CA 1
ATOM 2798 C C . LEU A 1 354 ? -21.739 -3.723 16.629 1.00 96.12 354 LEU A C 1
ATOM 2800 O O . LEU A 1 354 ? -21.062 -4.580 16.068 1.00 96.12 354 LEU A O 1
ATOM 2804 N N . LYS A 1 355 ? -22.561 -2.904 15.972 1.00 95.88 355 LYS A N 1
ATOM 2805 C CA . LYS A 1 355 ? -22.723 -2.897 14.507 1.00 95.88 355 LYS A CA 1
ATOM 2806 C C . LYS A 1 355 ? -22.089 -1.638 13.935 1.00 95.88 355 LYS A C 1
ATOM 2808 O O . LYS A 1 355 ? -22.507 -0.540 14.299 1.00 95.88 355 LYS A O 1
ATOM 2813 N N . SER A 1 356 ? -21.078 -1.782 13.080 1.00 90.31 356 SER A N 1
ATOM 2814 C CA . SER A 1 356 ? -20.422 -0.629 12.451 1.00 90.31 356 SER A CA 1
ATOM 2815 C C . SER A 1 356 ? -21.403 0.138 11.558 1.00 90.31 356 SER A C 1
ATOM 2817 O O . SER A 1 356 ? -22.201 -0.469 10.848 1.00 90.31 356 SER A O 1
ATOM 2819 N N . LEU A 1 357 ? -21.334 1.473 11.568 1.00 88.06 357 LEU A N 1
ATOM 2820 C CA . LEU A 1 357 ? -22.116 2.322 10.657 1.00 88.06 357 LEU A CA 1
ATOM 2821 C C . LEU A 1 357 ? -21.527 2.400 9.242 1.00 88.06 357 LEU A C 1
ATOM 2823 O O . LEU A 1 357 ? -22.224 2.793 8.308 1.00 88.06 357 LEU A O 1
ATOM 2827 N N . TYR A 1 358 ? -20.248 2.049 9.086 1.00 78.31 358 TYR A N 1
ATOM 2828 C CA . TYR A 1 358 ? -19.487 2.255 7.849 1.00 78.31 358 TYR A CA 1
ATOM 2829 C C . TYR A 1 358 ? -19.043 0.958 7.175 1.00 78.31 358 TYR A C 1
ATOM 2831 O O . TYR A 1 358 ? -18.676 0.970 6.002 1.00 78.31 358 TYR A O 1
ATOM 2839 N N . THR A 1 359 ? -19.051 -0.153 7.909 1.00 79.25 359 THR A N 1
ATOM 2840 C CA . THR A 1 359 ? -18.552 -1.451 7.445 1.00 79.25 359 THR A CA 1
ATOM 2841 C C . THR A 1 359 ? -19.556 -2.552 7.784 1.00 79.25 359 THR A C 1
ATOM 2843 O O . THR A 1 359 ? -20.488 -2.342 8.556 1.00 79.25 359 THR A O 1
ATOM 2846 N N . ASN A 1 360 ? -19.350 -3.757 7.252 1.00 82.06 360 ASN A N 1
ATOM 2847 C CA . ASN A 1 360 ? -20.166 -4.924 7.605 1.00 82.06 360 ASN A CA 1
ATOM 2848 C C . ASN A 1 360 ? -19.708 -5.604 8.913 1.00 82.06 360 ASN A C 1
ATOM 2850 O O . ASN A 1 360 ? -20.148 -6.715 9.214 1.00 82.06 360 ASN A O 1
ATOM 2854 N N . LEU A 1 361 ? -18.805 -4.982 9.680 1.00 88.12 361 LEU A N 1
ATOM 2855 C CA . LEU A 1 361 ? -18.294 -5.552 10.923 1.00 88.12 361 LEU A CA 1
ATOM 2856 C C . LEU A 1 361 ? -19.361 -5.522 12.017 1.00 88.12 361 LEU A C 1
ATOM 2858 O O . LEU A 1 361 ? -19.969 -4.487 12.300 1.00 88.12 361 LEU A O 1
ATOM 2862 N N . THR A 1 362 ? -19.543 -6.677 12.656 1.00 93.69 362 THR A N 1
ATOM 2863 C CA . THR A 1 362 ? -20.373 -6.833 13.848 1.00 93.69 362 THR A CA 1
ATOM 2864 C C . THR A 1 362 ? -19.586 -7.585 14.914 1.00 93.69 362 THR A C 1
ATOM 2866 O O . THR A 1 362 ? -19.033 -8.649 14.636 1.00 93.69 362 THR A O 1
ATOM 2869 N N . TYR A 1 363 ? -19.541 -7.045 16.130 1.00 95.44 363 TYR A N 1
ATOM 2870 C CA . TYR A 1 363 ? -18.893 -7.680 17.277 1.00 95.44 363 TYR A CA 1
ATOM 2871 C C . TYR A 1 363 ? -19.962 -8.166 18.245 1.00 95.44 363 TYR A C 1
ATOM 2873 O O . TYR A 1 363 ? -20.789 -7.370 18.684 1.00 95.44 363 TYR A O 1
ATOM 2881 N N . HIS A 1 364 ? -19.917 -9.450 18.588 1.00 96.81 364 HIS A N 1
ATOM 2882 C CA . HIS A 1 364 ? -20.797 -10.058 19.582 1.00 96.81 364 HIS A CA 1
ATOM 2883 C C . HIS A 1 364 ? -19.999 -10.364 20.847 1.00 96.81 364 HIS A C 1
ATOM 2885 O O . HIS A 1 364 ? -18.917 -10.952 20.784 1.00 96.81 364 HIS A O 1
ATOM 2891 N N . MET A 1 365 ? -20.533 -9.972 21.997 1.00 96.50 365 MET A N 1
ATOM 2892 C CA . MET A 1 365 ? -19.968 -10.250 23.313 1.00 96.50 365 MET A CA 1
ATOM 2893 C C . MET A 1 365 ? -21.085 -10.630 24.290 1.00 96.50 365 MET A C 1
ATOM 2895 O O . MET A 1 365 ? -22.258 -10.346 24.055 1.00 96.50 365 MET A O 1
ATOM 2899 N N . LEU A 1 366 ? -20.706 -11.232 25.416 1.00 96.62 366 LEU A N 1
ATOM 2900 C CA . LEU A 1 366 ? -21.605 -11.521 26.532 1.00 96.62 366 LEU A CA 1
ATOM 2901 C C . LEU A 1 366 ? -21.056 -10.895 27.809 1.00 96.62 366 LEU A C 1
ATOM 2903 O O . LEU A 1 366 ? -19.842 -10.916 28.043 1.00 96.62 366 LEU A O 1
ATOM 2907 N N . THR A 1 367 ? -21.937 -10.341 28.640 1.00 96.69 367 THR A N 1
ATOM 2908 C CA . THR A 1 367 ? -21.537 -9.860 29.963 1.00 96.69 367 THR A CA 1
ATOM 2909 C C . THR A 1 367 ? -21.293 -11.033 30.912 1.00 96.69 367 THR A C 1
ATOM 2911 O O . THR A 1 367 ? -22.092 -11.965 30.993 1.00 96.69 367 THR A O 1
ATOM 2914 N N . GLY A 1 368 ? -20.175 -10.996 31.640 1.00 95.31 368 GLY A N 1
ATOM 2915 C CA . GLY A 1 368 ? -19.910 -11.944 32.727 1.00 95.31 368 GLY A CA 1
ATOM 2916 C C . GLY A 1 368 ? -20.611 -11.558 34.035 1.00 95.31 368 GLY A C 1
ATOM 2917 O O . GLY A 1 368 ? -21.349 -10.576 34.089 1.00 95.31 368 GLY A O 1
ATOM 2918 N N . SER A 1 369 ? -20.302 -12.272 35.120 1.00 92.31 369 SER A N 1
ATOM 2919 C CA . SER A 1 369 ? -20.884 -12.069 36.462 1.00 92.31 369 SER A CA 1
ATOM 2920 C C . SER A 1 369 ? -20.738 -10.655 37.042 1.00 92.31 369 SER A C 1
ATOM 2922 O O . SER A 1 369 ? -21.553 -10.223 37.850 1.00 92.31 369 SER A O 1
ATOM 2924 N N . GLY A 1 370 ? -19.726 -9.897 36.615 1.00 93.06 370 GLY A N 1
ATOM 2925 C CA . GLY A 1 370 ? -19.562 -8.480 36.964 1.00 93.06 370 GLY A CA 1
ATOM 2926 C C . GLY A 1 370 ? -20.339 -7.507 36.069 1.00 93.06 370 GLY A C 1
ATOM 2927 O O . GLY A 1 370 ? -20.056 -6.314 36.101 1.00 93.06 370 GLY A O 1
ATOM 2928 N N . GLY A 1 371 ? -21.234 -7.995 35.205 1.00 94.81 371 GLY A N 1
ATOM 2929 C CA . GLY A 1 371 ? -21.981 -7.192 34.231 1.00 94.81 371 GLY A CA 1
ATOM 2930 C C . GLY A 1 371 ? -21.138 -6.673 33.066 1.00 94.81 371 GLY A C 1
ATOM 2931 O O . GLY A 1 371 ? -21.629 -5.921 32.229 1.00 94.81 371 GLY A O 1
ATOM 2932 N N . ARG A 1 372 ? -19.861 -7.059 32.984 1.00 96.75 372 ARG A N 1
ATOM 2933 C CA . ARG A 1 372 ? -18.909 -6.527 32.006 1.00 96.75 372 ARG A CA 1
ATOM 2934 C C . ARG A 1 372 ? -18.752 -7.451 30.805 1.00 96.75 372 ARG A C 1
ATOM 2936 O O . ARG A 1 372 ? -18.457 -8.633 30.970 1.00 96.75 372 ARG A O 1
ATOM 2943 N N . ALA A 1 373 ? -18.856 -6.878 29.614 1.00 96.94 373 ALA A N 1
ATOM 2944 C CA . ALA A 1 373 ? -18.415 -7.456 28.352 1.00 96.94 373 ALA A CA 1
ATOM 2945 C C . ALA A 1 373 ? -17.188 -6.685 27.844 1.00 96.94 373 ALA A C 1
ATOM 2947 O O . ALA A 1 373 ? -17.052 -5.481 28.081 1.00 96.94 373 ALA A O 1
ATOM 2948 N N . HIS A 1 374 ? -16.271 -7.369 27.165 1.00 95.88 374 HIS A N 1
ATOM 2949 C CA . HIS A 1 374 ? -15.087 -6.735 26.593 1.00 95.88 374 HIS A CA 1
ATOM 2950 C C . HIS A 1 374 ? -14.708 -7.371 25.260 1.00 95.88 374 HIS A C 1
ATOM 2952 O O . HIS A 1 374 ? -14.883 -8.574 25.069 1.00 95.88 374 HIS A O 1
ATOM 2958 N N . HIS A 1 375 ? -14.138 -6.561 24.373 1.00 95.62 375 HIS A N 1
ATOM 2959 C CA . HIS A 1 375 ? -13.521 -7.009 23.136 1.00 95.62 375 HIS A CA 1
ATOM 2960 C C . HIS A 1 375 ? -12.121 -6.390 23.019 1.00 95.62 375 HIS A C 1
ATOM 2962 O O . HIS A 1 375 ? -11.973 -5.172 23.167 1.00 95.62 375 HIS A O 1
ATOM 2968 N N . PRO A 1 376 ? -11.071 -7.198 22.786 1.00 91.75 376 PRO A N 1
ATOM 2969 C CA . PRO A 1 376 ? -9.693 -6.713 22.826 1.00 91.75 376 PRO A CA 1
ATOM 2970 C C . PRO A 1 376 ? -9.299 -5.864 21.609 1.00 91.75 376 PRO A C 1
ATOM 2972 O O . PRO A 1 376 ? -8.306 -5.147 21.691 1.00 91.75 376 PRO A O 1
ATOM 2975 N N . ALA A 1 377 ? -10.045 -5.955 20.504 1.00 91.56 377 ALA A N 1
ATOM 2976 C CA . ALA A 1 377 ? -9.739 -5.277 19.246 1.00 91.56 377 ALA A CA 1
ATOM 2977 C C . ALA A 1 377 ? -11.019 -4.955 18.460 1.00 91.56 377 ALA A C 1
ATOM 2979 O O . ALA A 1 377 ? -11.541 -5.802 17.740 1.00 91.56 377 ALA A O 1
ATOM 2980 N N . VAL A 1 378 ? -11.566 -3.757 18.635 1.00 92.25 378 VAL A N 1
ATOM 2981 C CA . VAL A 1 378 ? -12.686 -3.223 17.848 1.00 92.25 378 VAL A CA 1
ATOM 2982 C C . VAL A 1 378 ? -12.138 -2.138 16.936 1.00 92.25 378 VAL A C 1
ATOM 2984 O O . VAL A 1 378 ? -11.481 -1.222 17.420 1.00 92.25 378 VAL A O 1
ATOM 2987 N N . GLN A 1 379 ? -12.381 -2.236 15.628 1.00 91.00 379 GLN A N 1
ATOM 2988 C CA . GLN A 1 379 ? -11.954 -1.211 14.671 1.00 91.00 379 GLN A CA 1
ATOM 2989 C C . GLN A 1 379 ? -12.484 0.167 15.091 1.00 91.00 379 GLN A C 1
ATOM 2991 O O . GLN A 1 379 ? -13.642 0.291 15.492 1.00 91.00 379 GLN A O 1
ATOM 2996 N N . ARG A 1 380 ? -11.656 1.205 15.003 1.00 89.69 380 ARG A N 1
ATOM 2997 C CA . ARG A 1 380 ? -12.081 2.583 15.258 1.00 89.69 380 ARG A CA 1
ATOM 2998 C C . ARG A 1 380 ? -13.245 2.962 14.355 1.00 89.69 380 ARG A C 1
ATOM 3000 O O . ARG A 1 380 ? -13.309 2.544 13.204 1.00 89.69 380 ARG A O 1
ATOM 3007 N N . GLY A 1 381 ? -14.163 3.766 14.872 1.00 88.38 381 GLY A N 1
ATOM 3008 C CA . GLY A 1 381 ? -15.282 4.264 14.082 1.00 88.38 381 GLY A CA 1
ATOM 3009 C C . GLY A 1 381 ? -16.559 4.417 14.884 1.00 88.38 381 GLY A C 1
ATOM 3010 O O . GLY A 1 381 ? -16.558 4.391 16.113 1.00 88.38 381 GLY A O 1
ATOM 3011 N N . GLU A 1 382 ? -17.662 4.591 14.168 1.00 91.00 382 GLU A N 1
ATOM 3012 C CA . GLU A 1 382 ? -18.978 4.781 14.768 1.00 91.00 382 GLU A CA 1
ATOM 3013 C C . GLU A 1 382 ? -19.804 3.500 14.681 1.00 91.00 382 GLU A C 1
ATOM 3015 O O . GLU A 1 382 ? -19.796 2.790 13.667 1.00 91.00 382 GLU A O 1
ATOM 3020 N N . TYR A 1 383 ? -20.523 3.222 15.764 1.00 94.94 383 TYR A N 1
ATOM 3021 C CA . TYR A 1 383 ? -21.251 1.983 15.978 1.00 94.94 383 TYR A CA 1
ATOM 3022 C C . TYR A 1 383 ? -22.646 2.249 16.530 1.00 94.94 383 TYR A C 1
ATOM 3024 O O . TYR A 1 383 ? -22.875 3.205 17.271 1.00 94.94 383 TYR A O 1
ATOM 3032 N N . ILE A 1 384 ? -23.563 1.339 16.219 1.00 96.81 384 ILE A N 1
ATOM 3033 C CA . ILE A 1 384 ? -24.761 1.118 17.025 1.00 96.81 384 ILE A CA 1
ATOM 3034 C C . ILE A 1 384 ? -24.394 0.067 18.068 1.00 96.81 384 ILE A C 1
ATOM 3036 O O . ILE A 1 384 ? -24.059 -1.065 17.709 1.00 96.81 384 ILE A O 1
ATOM 3040 N N . LEU A 1 385 ? -24.447 0.451 19.341 1.00 96.81 385 LEU A N 1
ATOM 3041 C CA . LEU A 1 385 ? -24.362 -0.458 20.476 1.00 96.81 385 LEU A CA 1
ATOM 3042 C C . LEU A 1 385 ? -25.769 -0.927 20.827 1.00 96.81 385 LEU A C 1
ATOM 3044 O O . LEU A 1 385 ? -26.637 -0.111 21.125 1.00 96.81 385 LEU A O 1
ATOM 3048 N N . GLU A 1 386 ? -25.981 -2.236 20.821 1.00 96.00 386 GLU A N 1
ATOM 3049 C CA . GLU A 1 386 ? -27.191 -2.872 21.329 1.00 96.00 386 GLU A CA 1
ATOM 3050 C C . GLU A 1 386 ? -26.809 -3.761 22.514 1.00 96.00 386 GLU A C 1
ATOM 3052 O O . GLU A 1 386 ? -25.892 -4.573 22.406 1.00 96.00 386 GLU A O 1
ATOM 3057 N N . VAL A 1 387 ? -27.494 -3.598 23.646 1.00 94.69 387 VAL A N 1
ATOM 3058 C CA . VAL A 1 387 ? -27.362 -4.501 24.794 1.00 94.69 387 VAL A CA 1
ATOM 3059 C C . VAL A 1 387 ? -28.730 -5.069 25.125 1.00 94.69 387 VAL A C 1
ATOM 3061 O O . VAL A 1 387 ? -29.642 -4.321 25.474 1.00 94.69 387 VAL A O 1
ATOM 3064 N N . GLU A 1 388 ? -28.882 -6.379 24.981 1.00 92.12 388 GLU A N 1
ATOM 3065 C CA . GLU A 1 388 ? -30.160 -7.081 25.061 1.00 92.12 388 GLU A CA 1
ATOM 3066 C C . GLU A 1 388 ? -30.101 -8.236 26.062 1.00 92.12 388 GLU A C 1
ATOM 3068 O O . GLU A 1 388 ? -29.106 -8.949 26.182 1.00 92.12 388 GLU A O 1
ATOM 3073 N N . GLY A 1 389 ? -31.191 -8.419 26.801 1.00 84.06 389 GLY A N 1
ATOM 3074 C CA . GLY A 1 389 ? -31.379 -9.559 27.684 1.00 84.06 389 GLY A CA 1
ATOM 3075 C C . GLY A 1 389 ? -32.765 -9.564 28.329 1.00 84.06 389 GLY A C 1
ATOM 3076 O O . GLY A 1 389 ? -33.619 -8.743 27.985 1.00 84.06 389 GLY A O 1
ATOM 3077 N N . PRO A 1 390 ? -33.016 -10.473 29.287 1.00 75.56 390 PRO A N 1
ATOM 3078 C CA . PRO A 1 390 ? -34.349 -10.678 29.861 1.00 75.56 390 PRO A CA 1
ATOM 3079 C C . PRO A 1 390 ? -34.968 -9.428 30.502 1.00 75.56 390 PRO A C 1
ATOM 3081 O O . PRO A 1 390 ? -36.188 -9.311 30.578 1.00 75.56 390 PRO A O 1
ATOM 3084 N N . CYS A 1 391 ? -34.136 -8.500 30.975 1.00 73.25 391 CYS A N 1
ATOM 3085 C CA . CYS A 1 391 ? -34.555 -7.274 31.645 1.00 73.25 391 CYS A CA 1
ATOM 3086 C C . CYS A 1 391 ? -34.822 -6.092 30.698 1.00 73.25 391 CYS A C 1
ATOM 3088 O O . CYS A 1 391 ? -35.367 -5.091 31.155 1.00 73.25 391 CYS A O 1
ATOM 3090 N N . GLY A 1 392 ? -34.495 -6.186 29.403 1.00 81.31 392 GLY A N 1
ATOM 3091 C CA . GLY A 1 392 ? -34.755 -5.123 28.431 1.00 81.31 392 GLY A CA 1
ATOM 3092 C C . GLY A 1 392 ? -33.714 -5.024 27.317 1.00 81.31 392 GLY A C 1
ATOM 3093 O O . GLY A 1 392 ? -32.796 -5.837 27.210 1.00 81.31 392 GLY A O 1
ATOM 3094 N N . VAL A 1 393 ? -33.874 -3.991 26.487 1.00 86.88 393 VAL A N 1
ATOM 3095 C CA . VAL A 1 393 ? -32.968 -3.659 25.380 1.00 86.88 393 VAL A CA 1
ATOM 3096 C C . VAL A 1 393 ? -32.517 -2.211 25.529 1.00 86.88 393 VAL A C 1
ATOM 3098 O O . VAL A 1 393 ? -33.344 -1.310 25.665 1.00 86.88 393 VAL A O 1
ATOM 3101 N N . HIS A 1 394 ? -31.212 -1.984 25.451 1.00 90.88 394 HIS A N 1
ATOM 3102 C CA . HIS A 1 394 ? -30.598 -0.668 25.335 1.00 90.88 394 HIS A CA 1
ATOM 3103 C C . HIS A 1 394 ? -30.003 -0.506 23.935 1.00 90.88 394 HIS A C 1
ATOM 3105 O O . HIS A 1 394 ? -29.386 -1.437 23.418 1.00 90.88 394 HIS A O 1
ATOM 3111 N N . ARG A 1 395 ? -30.186 0.667 23.318 1.00 94.38 395 ARG A N 1
ATOM 3112 C CA . ARG A 1 395 ? -29.562 1.011 22.034 1.00 94.38 395 ARG A CA 1
ATOM 3113 C C . ARG A 1 395 ? -29.051 2.441 22.052 1.00 94.38 395 ARG A C 1
ATOM 3115 O O . ARG A 1 395 ? -29.827 3.353 22.336 1.00 94.38 395 ARG A O 1
ATOM 3122 N N . GLU A 1 396 ? -27.793 2.635 21.682 1.00 94.56 396 GLU A N 1
ATOM 3123 C CA . GLU A 1 396 ? -27.188 3.961 21.551 1.00 94.56 396 GLU A CA 1
ATOM 3124 C C . GLU A 1 396 ? -26.162 4.018 20.411 1.00 94.56 396 GLU A C 1
ATOM 3126 O O . GLU A 1 396 ? -25.612 3.000 19.987 1.00 94.56 396 GLU A O 1
ATOM 3131 N N . PHE A 1 397 ? -25.932 5.224 19.891 1.00 95.75 397 PHE A N 1
ATOM 3132 C CA . PHE A 1 397 ? -24.848 5.492 18.949 1.00 95.75 397 PHE A CA 1
ATOM 3133 C C . PHE A 1 397 ? -23.584 5.819 19.732 1.00 95.75 397 PHE A C 1
ATOM 3135 O O . PHE A 1 397 ? -23.617 6.681 20.611 1.00 95.75 397 PHE A O 1
ATOM 3142 N N . ILE A 1 398 ? -22.480 5.160 19.394 1.00 93.69 398 ILE A N 1
ATOM 3143 C CA . ILE A 1 398 ? -21.198 5.349 20.070 1.00 93.69 398 ILE A CA 1
ATOM 3144 C C . ILE A 1 398 ? -20.073 5.542 19.060 1.00 93.69 398 ILE A C 1
ATOM 3146 O O . ILE A 1 398 ? -20.142 5.069 17.924 1.00 93.69 398 ILE A O 1
ATOM 3150 N N . THR A 1 399 ? -18.999 6.172 19.518 1.00 91.94 399 THR A N 1
ATOM 3151 C CA . THR A 1 399 ? -17.720 6.219 18.813 1.00 91.94 399 THR A CA 1
ATOM 3152 C C . THR A 1 399 ? -16.719 5.376 19.591 1.00 91.94 399 THR A C 1
ATOM 3154 O O . THR A 1 399 ? -16.587 5.535 20.804 1.00 91.94 399 THR A O 1
ATOM 3157 N N . VAL A 1 400 ? -16.030 4.471 18.900 1.00 88.69 400 VAL A N 1
ATOM 3158 C CA . VAL A 1 400 ? -14.897 3.719 19.445 1.00 88.69 400 VAL A CA 1
ATOM 3159 C C . VAL A 1 400 ? -13.621 4.397 18.967 1.00 88.69 400 VAL A C 1
ATOM 3161 O O . VAL A 1 400 ? -13.292 4.350 17.780 1.00 88.69 400 VAL A O 1
ATOM 3164 N N . GLU A 1 401 ? -12.923 5.038 19.898 1.00 85.50 401 GLU A N 1
ATOM 3165 C CA . GLU A 1 401 ? -11.629 5.679 19.680 1.00 85.50 401 GLU A CA 1
ATOM 3166 C C . GLU A 1 401 ? -10.821 5.630 20.982 1.00 85.50 401 GLU A C 1
ATOM 3168 O O . GLU A 1 401 ? -11.264 6.098 22.031 1.00 85.50 401 GLU A O 1
ATOM 3173 N N . GLY A 1 402 ? -9.633 5.029 20.931 1.00 84.00 402 GLY A N 1
ATOM 3174 C CA . GLY A 1 402 ? -8.854 4.726 22.128 1.00 84.00 402 GLY A CA 1
ATOM 3175 C C . GLY A 1 402 ? -9.534 3.688 23.030 1.00 84.00 402 GLY A C 1
ATOM 3176 O O . GLY A 1 402 ? -10.500 3.025 22.649 1.00 84.00 402 GLY A O 1
ATOM 3177 N N . GLU A 1 403 ? -9.017 3.520 24.249 1.00 84.62 403 GLU A N 1
ATOM 3178 C CA . GLU A 1 403 ? -9.612 2.600 25.224 1.00 84.62 403 GLU A CA 1
ATOM 3179 C C . GLU A 1 403 ? -10.999 3.105 25.648 1.00 84.62 403 GLU A C 1
ATOM 3181 O O . GLU A 1 403 ? -11.133 4.054 26.420 1.00 84.62 403 GLU A O 1
ATOM 3186 N N . THR A 1 404 ? -12.040 2.468 25.111 1.00 89.44 404 THR A N 1
ATOM 3187 C CA . THR A 1 404 ? -13.433 2.888 25.285 1.00 89.44 404 THR A CA 1
ATOM 3188 C C . THR A 1 404 ? -14.099 2.026 26.357 1.00 89.44 404 THR A C 1
ATOM 3190 O O . THR A 1 404 ? -14.168 0.797 26.235 1.00 89.44 404 THR A O 1
ATOM 3193 N N . HIS A 1 405 ? -14.609 2.663 27.414 1.00 93.62 405 HIS A N 1
ATOM 3194 C CA . HIS A 1 405 ? -15.406 2.010 28.451 1.00 93.62 405 HIS A CA 1
ATOM 3195 C C . HIS A 1 405 ? -16.743 2.721 28.651 1.00 93.62 405 HIS A C 1
ATOM 3197 O O . HIS A 1 405 ? -16.769 3.915 28.944 1.00 93.62 405 HIS A O 1
ATOM 3203 N N . LEU A 1 406 ? -17.840 1.974 28.543 1.00 94.06 406 LEU A N 1
ATOM 3204 C CA . LEU A 1 406 ? -19.198 2.480 28.738 1.00 94.06 406 LEU A CA 1
ATOM 3205 C C . LEU A 1 406 ? -19.881 1.766 29.902 1.00 94.06 406 LEU A C 1
ATOM 3207 O O . LEU A 1 406 ? -19.629 0.593 30.167 1.00 94.06 406 LEU A O 1
ATOM 3211 N N . THR A 1 407 ? -20.775 2.467 30.591 1.00 94.81 407 THR A N 1
ATOM 3212 C CA . THR A 1 407 ? -21.713 1.856 31.539 1.00 94.81 407 THR A CA 1
ATOM 3213 C C . THR A 1 407 ? -23.120 2.140 31.049 1.00 94.81 407 THR A C 1
ATOM 3215 O O . THR A 1 407 ? -23.534 3.297 31.022 1.00 94.81 407 THR A O 1
ATOM 3218 N N . VAL A 1 408 ? -23.843 1.091 30.667 1.00 93.44 408 VAL A N 1
ATOM 3219 C CA . VAL A 1 408 ? -25.210 1.198 30.152 1.00 93.44 408 VAL A CA 1
ATOM 3220 C C . VAL A 1 408 ? -26.190 0.724 31.211 1.00 93.44 408 VAL A C 1
ATOM 3222 O O . VAL A 1 408 ? -26.029 -0.347 31.799 1.00 93.44 408 VAL A O 1
ATOM 3225 N N . ARG A 1 409 ? -27.213 1.539 31.469 1.00 90.81 409 ARG A N 1
ATOM 3226 C CA . ARG A 1 409 ? -28.303 1.178 32.374 1.00 90.81 409 ARG A CA 1
ATOM 3227 C C . ARG A 1 409 ? -29.459 0.594 31.573 1.00 90.81 409 ARG A C 1
ATOM 3229 O O . ARG A 1 409 ? -29.942 1.232 30.638 1.00 90.81 409 ARG A O 1
ATOM 3236 N N . ILE A 1 410 ? -29.904 -0.595 31.960 1.00 87.56 410 ILE A N 1
ATOM 3237 C CA . ILE A 1 410 ? -31.001 -1.316 31.316 1.00 87.56 410 ILE A CA 1
ATOM 3238 C C . ILE A 1 410 ? -32.178 -1.311 32.278 1.00 87.56 410 ILE A C 1
ATOM 3240 O O . ILE A 1 410 ? -32.144 -1.944 33.329 1.00 87.56 410 ILE A O 1
ATOM 3244 N N . SER A 1 411 ? -33.204 -0.542 31.929 1.00 74.25 411 SER A N 1
ATOM 3245 C CA . SER A 1 411 ? -34.477 -0.532 32.638 1.00 74.25 411 SER A CA 1
ATOM 3246 C C . SER A 1 411 ? -35.492 -1.406 31.911 1.00 74.25 411 SER A C 1
ATOM 3248 O O . SER A 1 411 ? -35.491 -1.506 30.679 1.00 74.25 411 SER A O 1
ATOM 3250 N N . SER A 1 412 ? -36.385 -2.026 32.683 1.00 62.66 412 SER A N 1
ATOM 3251 C CA . SER A 1 412 ? -37.502 -2.762 32.101 1.00 62.66 412 SER A CA 1
ATOM 3252 C C . SER A 1 412 ? -38.428 -1.807 31.331 1.00 62.66 412 SER A C 1
ATOM 3254 O O . SER A 1 412 ? -38.574 -0.639 31.716 1.00 62.66 412 SER A O 1
ATOM 3256 N N . PRO A 1 413 ? -39.120 -2.277 30.275 1.00 57.03 413 PRO A N 1
ATOM 3257 C CA . PRO A 1 413 ? -40.084 -1.460 29.535 1.00 57.03 413 PRO A CA 1
ATOM 3258 C C . PRO A 1 413 ? -41.212 -0.864 30.400 1.00 57.03 413 PRO A C 1
ATOM 3260 O O . PRO A 1 413 ? -41.908 0.048 29.950 1.00 57.03 413 PRO A O 1
ATOM 3263 N N . GLU A 1 414 ? -41.418 -1.356 31.628 1.00 51.00 414 GLU A N 1
ATOM 3264 C CA . GLU A 1 414 ? -42.493 -0.904 32.517 1.00 51.00 414 GLU A CA 1
ATOM 3265 C C . GLU A 1 414 ? -42.155 0.367 33.315 1.00 51.00 414 GLU A C 1
ATOM 3267 O O . GLU A 1 414 ? -43.069 1.088 33.719 1.00 51.00 414 GLU A O 1
ATOM 3272 N N . GLU A 1 415 ? -40.877 0.731 33.457 1.00 46.94 415 GLU A N 1
ATOM 3273 C CA . GLU A 1 415 ? -40.453 1.911 34.236 1.00 46.94 415 GLU A CA 1
ATOM 3274 C C . GLU A 1 415 ? -40.435 3.220 33.418 1.00 46.94 415 GLU A C 1
ATOM 3276 O O . GLU A 1 415 ? -40.248 4.308 33.961 1.00 46.94 415 GLU A O 1
ATOM 3281 N N . GLY A 1 416 ? -40.689 3.142 32.106 1.00 41.28 416 GLY A N 1
ATOM 3282 C CA . GLY A 1 416 ? -40.620 4.263 31.159 1.00 41.28 416 GLY A CA 1
ATOM 3283 C C . GLY A 1 416 ? -41.953 4.922 30.779 1.00 41.28 416 GLY A C 1
ATOM 3284 O O . GLY A 1 416 ? -42.009 5.634 29.773 1.00 41.28 416 GLY A O 1
ATOM 3285 N N . ARG A 1 417 ? -43.052 4.717 31.523 1.00 36.12 417 ARG A N 1
ATOM 3286 C CA . ARG A 1 417 ? -44.286 5.499 31.297 1.00 36.12 417 ARG A CA 1
ATOM 3287 C C . ARG A 1 417 ? -44.128 6.921 31.843 1.00 36.12 417 ARG A C 1
ATOM 3289 O O . ARG A 1 417 ? -44.557 7.230 32.950 1.00 36.12 417 ARG A O 1
ATOM 3296 N N . LEU A 1 418 ? -43.594 7.819 31.016 1.00 37.62 418 LEU A N 1
ATOM 3297 C CA . LEU A 1 418 ? -43.857 9.252 31.159 1.00 37.62 418 LEU A CA 1
ATOM 3298 C C . LEU A 1 418 ? -45.381 9.503 31.087 1.00 37.62 418 LEU A C 1
ATOM 3300 O O . LEU A 1 418 ? -46.054 8.956 30.203 1.00 37.62 418 LEU A O 1
ATOM 3304 N N . PRO A 1 419 ? -45.958 10.333 31.974 1.00 38.50 419 PRO A N 1
ATOM 3305 C CA . PRO A 1 419 ? -47.360 10.703 31.893 1.00 38.50 419 PRO A CA 1
ATOM 3306 C C . PRO A 1 419 ? -47.548 11.669 30.717 1.00 38.50 419 PRO A C 1
ATOM 3308 O O . PRO A 1 419 ? -47.174 12.834 30.787 1.00 38.50 419 PRO A O 1
ATOM 3311 N N . GLY A 1 420 ? -48.148 11.186 29.629 1.00 36.19 420 GLY A N 1
ATOM 3312 C CA . GLY A 1 420 ? -48.648 12.039 28.550 1.00 36.19 420 GLY A CA 1
ATOM 3313 C C . GLY A 1 420 ? -48.084 11.698 27.178 1.00 36.19 420 GLY A C 1
ATOM 3314 O O . GLY A 1 420 ? -46.970 12.065 26.823 1.00 36.19 420 GLY A O 1
ATOM 3315 N N . ARG A 1 421 ? -48.921 11.052 26.362 1.00 39.84 421 ARG A N 1
ATOM 3316 C CA . ARG A 1 421 ? -48.781 10.992 24.904 1.00 39.84 421 ARG A CA 1
ATOM 3317 C C . ARG A 1 421 ? -48.559 12.403 24.345 1.00 39.84 421 ARG A C 1
ATOM 3319 O O . ARG A 1 421 ? -49.519 13.163 24.235 1.00 39.84 421 ARG A O 1
ATOM 3326 N N . ILE A 1 422 ? -47.352 12.717 23.886 1.00 41.69 422 ILE A N 1
ATOM 3327 C CA . ILE A 1 422 ? -47.209 13.693 22.804 1.00 41.69 422 ILE A CA 1
ATOM 3328 C C . ILE A 1 422 ? -47.476 12.916 21.518 1.00 41.69 422 ILE A C 1
ATOM 3330 O O . ILE A 1 422 ? -46.716 12.039 21.114 1.00 41.69 422 ILE A O 1
ATOM 3334 N N . LEU A 1 423 ? -48.658 13.167 20.960 1.00 46.03 423 LEU A N 1
ATOM 3335 C CA . LEU A 1 423 ? -49.198 12.511 19.778 1.00 46.03 423 LEU A CA 1
ATOM 3336 C C . LEU A 1 423 ? -48.200 12.544 18.592 1.00 46.03 423 LEU A C 1
ATOM 3338 O O . LEU A 1 423 ? -47.557 13.574 18.373 1.00 46.03 423 LEU A O 1
ATOM 3342 N N . PRO A 1 424 ? -48.164 11.493 17.743 1.00 47.41 424 PRO A N 1
ATOM 3343 C CA . PRO A 1 424 ? -47.296 11.394 16.554 1.00 47.41 424 PRO A CA 1
ATOM 3344 C C . PRO A 1 424 ? -47.445 12.554 15.548 1.00 47.41 424 PRO A C 1
ATOM 3346 O O . PRO A 1 424 ? -46.578 12.771 14.702 1.00 47.41 424 PRO A O 1
ATOM 3349 N N . TRP A 1 425 ? -48.499 13.360 15.674 1.00 47.31 425 TRP A N 1
ATOM 3350 C CA . TRP A 1 425 ? -48.716 14.561 14.873 1.00 47.31 425 TRP A CA 1
ATOM 3351 C C . TRP A 1 425 ? -47.703 15.680 15.146 1.00 47.31 425 TRP A C 1
ATOM 3353 O O . TRP A 1 425 ? -47.437 16.452 14.235 1.00 47.31 425 TRP A O 1
ATOM 3363 N N . VAL A 1 426 ? -47.089 15.766 16.336 1.00 51.81 426 VAL A N 1
ATOM 3364 C CA . VAL A 1 426 ? -46.103 16.827 16.646 1.00 51.81 426 VAL A CA 1
ATOM 3365 C C . VAL A 1 426 ? -44.760 16.568 15.954 1.00 51.81 426 VAL A C 1
ATOM 3367 O O . VAL A 1 426 ? -44.162 17.495 15.410 1.00 51.81 426 VAL A O 1
ATOM 3370 N N . ALA A 1 427 ? -44.325 15.305 15.882 1.00 49.47 427 ALA A N 1
ATOM 3371 C CA . ALA A 1 427 ? -43.141 14.910 15.115 1.00 49.47 427 ALA A CA 1
ATOM 3372 C C . ALA A 1 427 ? -43.361 15.092 13.602 1.00 49.47 427 ALA A C 1
ATOM 3374 O O . ALA A 1 427 ? -42.488 15.609 12.904 1.00 49.47 427 ALA A O 1
ATOM 3375 N N . ALA A 1 428 ? -44.561 14.764 13.106 1.00 53.66 428 ALA A N 1
ATOM 3376 C CA . ALA A 1 428 ? -44.945 15.042 11.723 1.00 53.66 428 ALA A CA 1
ATOM 3377 C C . ALA A 1 428 ? -44.988 16.555 11.426 1.00 53.66 428 ALA A C 1
ATOM 3379 O O . ALA A 1 428 ? -44.524 16.984 10.372 1.00 53.66 428 ALA A O 1
ATOM 3380 N N . LEU A 1 429 ? -45.470 17.383 12.364 1.00 55.84 429 LEU A N 1
ATOM 3381 C CA . LEU A 1 429 ? -45.498 18.842 12.212 1.00 55.84 429 LEU A CA 1
ATOM 3382 C C . LEU A 1 429 ? -44.083 19.437 12.154 1.00 55.84 429 LEU A C 1
ATOM 3384 O O . LEU A 1 429 ? -43.820 20.308 11.328 1.00 55.84 429 LEU A O 1
ATOM 3388 N N . LEU A 1 430 ? -43.158 18.943 12.984 1.00 55.00 430 LEU A N 1
ATOM 3389 C CA . LEU A 1 430 ? -41.756 19.373 12.983 1.00 55.00 430 LEU A CA 1
ATOM 3390 C C . LEU A 1 430 ? -41.039 18.984 11.683 1.00 55.00 430 LEU A C 1
ATOM 3392 O O . LEU A 1 430 ? -40.342 19.817 11.108 1.00 55.00 430 LEU A O 1
ATOM 3396 N N . LEU A 1 431 ? -41.276 17.778 11.159 1.00 56.56 431 LEU A N 1
ATOM 3397 C CA . LEU A 1 431 ? -40.737 17.350 9.861 1.00 56.56 431 LEU A CA 1
ATOM 3398 C C . LEU A 1 431 ? -41.287 18.186 8.695 1.00 56.56 431 LEU A C 1
ATOM 3400 O O . LEU A 1 431 ? -40.533 18.542 7.788 1.00 56.56 431 LEU A O 1
ATOM 3404 N N . VAL A 1 432 ? -42.567 18.569 8.730 1.00 64.19 432 VAL A N 1
ATOM 3405 C CA . VAL A 1 432 ? -43.171 19.456 7.718 1.00 64.19 432 VAL A CA 1
ATOM 3406 C C . VAL A 1 432 ? -42.612 20.880 7.815 1.00 64.19 432 VAL A C 1
ATOM 3408 O O . VAL A 1 432 ? -42.303 21.482 6.787 1.00 64.19 432 VAL A O 1
ATOM 3411 N N . ILE A 1 433 ? -42.401 21.413 9.023 1.00 62.91 433 ILE A N 1
ATOM 3412 C CA . ILE A 1 433 ? -41.820 22.752 9.222 1.00 62.91 433 ILE A CA 1
ATOM 3413 C C . ILE A 1 433 ? -40.356 22.793 8.758 1.00 62.91 433 ILE A C 1
ATOM 3415 O O . ILE A 1 433 ? -39.976 23.714 8.033 1.00 62.91 433 ILE A O 1
ATOM 3419 N N . VAL A 1 434 ? -39.547 21.782 9.091 1.00 62.47 434 VAL A N 1
ATOM 3420 C CA . VAL A 1 434 ? -38.151 21.681 8.626 1.00 62.47 434 VAL A CA 1
ATOM 3421 C C . VAL A 1 434 ? -38.092 21.540 7.100 1.00 62.47 434 VAL A C 1
ATOM 3423 O O . VAL A 1 434 ? -37.294 22.218 6.448 1.00 62.47 434 VAL A O 1
ATOM 3426 N N . SER A 1 435 ? -38.999 20.758 6.507 1.00 51.88 435 SER A N 1
ATOM 3427 C CA . SER A 1 435 ? -39.096 20.600 5.049 1.00 51.88 435 SER A CA 1
ATOM 3428 C C . SER A 1 435 ? -39.508 21.898 4.344 1.00 51.88 435 SER A C 1
ATOM 3430 O O . SER A 1 435 ? -38.945 22.238 3.303 1.00 51.88 435 SER A O 1
ATOM 3432 N N . LEU A 1 436 ? -40.427 22.678 4.925 1.00 55.03 436 LEU A N 1
ATOM 3433 C CA . LEU A 1 436 ? -40.838 23.985 4.396 1.00 55.03 436 LEU A CA 1
ATOM 3434 C C . LEU A 1 436 ? -39.715 25.030 4.486 1.00 55.03 436 LEU A C 1
ATOM 3436 O O . LEU A 1 436 ? -39.551 25.826 3.558 1.00 55.03 436 LEU A O 1
ATOM 3440 N N . PHE A 1 437 ? -38.896 25.009 5.542 1.00 54.25 437 PHE A N 1
ATOM 3441 C CA . PHE A 1 437 ? -37.711 25.871 5.644 1.00 54.25 437 PHE A CA 1
ATOM 3442 C C . PHE A 1 437 ? -36.609 25.474 4.650 1.00 54.25 437 PHE A C 1
ATOM 3444 O O . PHE A 1 437 ? -36.010 26.354 4.022 1.00 54.25 437 PHE A O 1
ATOM 3451 N N . ALA A 1 438 ? -36.388 24.173 4.431 1.00 51.09 438 ALA A N 1
ATOM 3452 C CA . ALA A 1 438 ? -35.451 23.676 3.423 1.00 51.09 438 ALA A CA 1
ATOM 3453 C C . ALA A 1 438 ? -35.893 24.041 1.990 1.00 51.09 438 ALA A C 1
ATOM 3455 O O . ALA A 1 438 ? -35.071 24.471 1.176 1.00 51.09 438 ALA A O 1
ATOM 3456 N N . PHE A 1 439 ? -37.197 23.974 1.695 1.00 49.22 439 PHE A N 1
ATOM 3457 C CA . PHE A 1 439 ? -37.745 24.363 0.390 1.00 49.22 439 PHE A CA 1
ATOM 3458 C C . PHE A 1 439 ? -37.671 25.876 0.137 1.00 49.22 439 PHE A C 1
ATOM 3460 O O . PHE A 1 439 ? -37.331 26.303 -0.970 1.00 49.22 439 PHE A O 1
ATOM 3467 N N . LYS A 1 440 ? -37.916 26.709 1.161 1.00 46.09 440 LYS A N 1
ATOM 3468 C CA . LYS A 1 440 ? -37.829 28.175 1.035 1.00 46.09 440 LYS A CA 1
ATOM 3469 C C . LYS A 1 440 ? -36.392 28.651 0.789 1.00 46.09 440 LYS A C 1
ATOM 3471 O O . LYS A 1 440 ? -36.186 29.585 0.016 1.00 46.09 440 LYS A O 1
ATOM 3476 N N . LYS A 1 441 ? -35.390 27.977 1.372 1.00 47.38 441 LYS A N 1
ATOM 3477 C CA . LYS A 1 441 ? -33.963 28.289 1.162 1.00 47.38 441 LYS A CA 1
ATOM 3478 C C . LYS A 1 441 ? -33.505 27.975 -0.272 1.00 47.38 441 LYS A C 1
ATOM 3480 O O . LYS A 1 441 ? -32.715 28.729 -0.831 1.00 47.38 441 LYS A O 1
ATOM 3485 N N . LYS A 1 442 ? -34.063 26.933 -0.904 1.00 46.97 442 LYS A N 1
ATOM 3486 C CA . LYS A 1 442 ? -33.752 26.552 -2.297 1.00 46.97 442 LYS A CA 1
ATOM 3487 C C . LYS A 1 442 ? -34.359 27.506 -3.342 1.00 46.97 442 LYS A C 1
ATOM 3489 O O . LYS A 1 442 ? -33.761 27.707 -4.392 1.00 46.97 442 LYS A O 1
ATOM 3494 N N . TYR A 1 443 ? -35.495 28.146 -3.046 1.00 45.06 443 TYR A N 1
ATOM 3495 C CA . TYR A 1 443 ? -36.151 29.095 -3.964 1.00 45.06 443 TYR A CA 1
ATOM 3496 C C . TYR A 1 443 ? -35.604 30.531 -3.904 1.00 45.06 443 TYR A C 1
ATOM 3498 O O . TYR A 1 443 ? -35.732 31.267 -4.881 1.00 45.06 443 TYR A O 1
ATOM 3506 N N . ILE A 1 444 ? -34.972 30.938 -2.798 1.00 45.91 444 ILE A N 1
ATOM 3507 C CA . ILE A 1 444 ? -34.404 32.293 -2.653 1.00 45.91 444 ILE A CA 1
ATOM 3508 C C . ILE A 1 444 ? -33.026 32.418 -3.336 1.00 45.91 444 ILE A C 1
ATOM 3510 O O . ILE A 1 444 ? -32.649 33.509 -3.747 1.00 45.91 444 ILE A O 1
ATOM 3514 N N . ILE A 1 445 ? -32.308 31.310 -3.551 1.00 47.44 445 ILE A N 1
ATOM 3515 C CA . ILE A 1 445 ? -30.968 31.312 -4.177 1.00 47.44 445 ILE A CA 1
ATOM 3516 C C . ILE A 1 445 ? -31.044 31.158 -5.719 1.00 47.44 445 ILE A C 1
ATOM 3518 O O . ILE A 1 445 ? -30.061 31.366 -6.421 1.00 47.44 445 ILE A O 1
ATOM 3522 N N . GLY A 1 446 ? -32.225 30.871 -6.283 1.00 42.19 446 GLY A N 1
ATOM 3523 C CA . GLY A 1 446 ? -32.418 30.571 -7.713 1.00 42.19 446 GLY A CA 1
ATOM 3524 C C . GLY A 1 446 ? -32.798 31.738 -8.639 1.00 42.19 446 GLY A C 1
ATOM 3525 O O . GLY A 1 446 ? -33.169 31.496 -9.785 1.00 42.19 446 GLY A O 1
ATOM 3526 N N . ARG A 1 447 ? -32.756 33.000 -8.197 1.00 42.84 447 ARG A N 1
ATOM 3527 C CA . ARG A 1 447 ? -33.050 34.156 -9.066 1.00 42.84 447 ARG A CA 1
ATOM 3528 C C . ARG A 1 447 ? -32.080 35.297 -8.806 1.00 42.84 447 ARG A C 1
ATOM 3530 O O . ARG A 1 447 ? -32.385 36.134 -7.980 1.00 42.84 447 ARG A O 1
ATOM 3537 N N . PHE A 1 448 ? -30.963 35.341 -9.531 1.00 36.59 448 PHE A N 1
ATOM 3538 C CA . PHE A 1 448 ? -30.352 36.575 -10.049 1.00 36.59 448 PHE A CA 1
ATOM 3539 C C . PHE A 1 448 ? -29.204 36.208 -11.007 1.00 36.59 448 PHE A C 1
ATOM 3541 O O . PHE A 1 448 ? -28.072 35.966 -10.601 1.00 36.59 448 PHE A O 1
ATOM 3548 N N . HIS A 1 449 ? -29.510 36.173 -12.303 1.00 41.62 449 HIS A N 1
ATOM 3549 C CA . HIS A 1 449 ? -28.534 36.373 -13.375 1.00 41.62 449 HIS A CA 1
ATOM 3550 C C . HIS A 1 449 ? -29.222 37.183 -14.478 1.00 41.62 449 HIS A C 1
ATOM 3552 O O . HIS A 1 449 ? -30.039 36.632 -15.216 1.00 41.62 449 HIS A O 1
ATOM 3558 N N . PRO A 1 450 ? -28.957 38.495 -14.592 1.00 42.31 450 PRO A N 1
ATOM 3559 C CA . PRO A 1 450 ? -29.254 39.233 -15.799 1.00 42.31 450 PRO A CA 1
ATOM 3560 C C . PRO A 1 450 ? -28.033 39.204 -16.721 1.00 42.31 450 PRO A C 1
ATOM 3562 O O . PRO A 1 450 ? -26.971 39.741 -16.421 1.00 42.31 450 PRO A O 1
ATOM 3565 N N . SER A 1 451 ? -28.240 38.596 -17.880 1.00 42.41 451 SER A N 1
ATOM 3566 C CA . SER A 1 451 ? -27.490 38.814 -19.112 1.00 42.41 451 SER A CA 1
ATOM 3567 C C . SER A 1 451 ? -27.320 40.304 -19.453 1.00 42.41 451 SER A C 1
ATOM 3569 O O . SER A 1 451 ? -28.311 41.038 -19.408 1.00 42.41 451 SER A O 1
ATOM 3571 N N . ARG A 1 452 ? -26.123 40.706 -19.907 1.00 40.56 452 ARG A N 1
ATOM 3572 C CA . ARG A 1 452 ? -25.846 41.728 -20.953 1.00 40.56 452 ARG A CA 1
ATOM 3573 C C . ARG A 1 452 ? -24.329 41.770 -21.203 1.00 40.56 452 ARG A C 1
ATOM 3575 O O . ARG A 1 452 ? -23.572 41.998 -20.274 1.00 40.56 452 ARG A O 1
ATOM 3582 N N . GLN A 1 453 ? -23.849 41.336 -22.371 1.00 39.84 453 GLN A N 1
ATOM 3583 C CA . GLN A 1 453 ? -23.515 42.195 -23.523 1.00 39.84 453 GLN A CA 1
ATOM 3584 C C . GLN A 1 453 ? -22.704 43.454 -23.164 1.00 39.84 453 GLN A C 1
ATOM 3586 O O . GLN A 1 453 ? -23.288 44.491 -22.843 1.00 39.84 453 GLN A O 1
ATOM 3591 N N . ARG A 1 454 ? -21.380 43.378 -23.333 1.00 41.72 454 ARG A N 1
ATOM 3592 C CA . ARG A 1 454 ? -20.614 44.102 -24.361 1.00 41.72 454 ARG A CA 1
ATOM 3593 C C . ARG A 1 454 ? -19.272 43.427 -24.583 1.00 41.72 454 ARG A C 1
ATOM 3595 O O . ARG A 1 454 ? -18.727 42.921 -23.581 1.00 41.72 454 ARG A O 1
#